Protein AF-A0A0C2CNG2-F1 (afdb_monomer_lite)

Foldseek 3Di:
DDPPDDPAQPPVVCPVVLVVLVVLLVVLVVLLCVLVVVVVCVVFFDWAALPLVLLLQLLLLVLLLVQVVVCCVPCQCQFQACNHDAHLQRLCCPQQPLCNPQQDLVPGGPDPCVVVVSVVDLHAPSSNPGHPVVSVVLSVQLNVLSVLCNQLNVNLVSLVSNLVSLSNRCRRGVPPPDPLSVLSNVLSVLSNQWPSSQPNHPNVLVVQLVCLVVPPPDRDRRGTITCNSLVVLVLVLLLVLLVVLVVLPDPCLVQQNVQLVQLCDPQWWPDNPNVVSVVCVVVCNSSCVSPVSSVLSNQLLLQQLLVQVVVVVVCVVVVVDDDPDPPLVSLLVSVLSSLCSSVCSVPCPDPPPVVVVVVSVVCNPPPDDDDDPLDPDPSSVVSVVSSVVSSVSSLLSVLVVQLVCLVRPNDDDPPDPPCSNPSVNSSNVSSVCSPVVSVVVSVVLVCCVPPPVVVNVCCSCAVSHCPPSVVVLLVVLVVSVNTTDRRSSSSSSNSSSSSRDGPVNVLLVLQQVQFFFADDVGQPHHHQDPDDVSNVVCVVVVVVSSSVRTDHDQAKEWEFEPDPQRVSLVVSVVSQQSPPRYDYHYDHPDPDPWTKIHDSVNPDIDTHLRVLLVVCVRGPVNVVCVVVSPPSCSSNVSCVVSVDDD

pLDDT: mean 81.45, std 14.76, range [31.7, 98.56]

Structure (mmCIF, N/CA/C/O backbone):
data_AF-A0A0C2CNG2-F1
#
_entry.id   AF-A0A0C2CNG2-F1
#
loop_
_atom_site.group_PDB
_atom_site.id
_atom_site.type_symbol
_atom_site.label_atom_id
_atom_site.label_alt_id
_atom_site.label_comp_id
_atom_site.label_asym_id
_atom_site.label_entity_id
_atom_site.label_seq_id
_atom_site.pdbx_PDB_ins_code
_atom_site.Cartn_x
_atom_site.Cartn_y
_atom_site.Cartn_z
_atom_site.occupancy
_atom_site.B_iso_or_equiv
_atom_site.auth_seq_id
_atom_site.auth_comp_id
_atom_site.auth_asym_id
_atom_site.auth_atom_id
_atom_site.pdbx_PDB_model_num
ATOM 1 N N . MET A 1 1 ? 30.857 -21.206 -34.556 1.00 37.03 1 MET A N 1
ATOM 2 C CA . MET A 1 1 ? 29.765 -21.164 -35.554 1.00 37.03 1 MET A CA 1
ATOM 3 C C . MET A 1 1 ? 28.909 -19.943 -35.244 1.00 37.03 1 MET A C 1
ATOM 5 O O . MET A 1 1 ? 28.532 -19.768 -34.093 1.00 37.03 1 MET A O 1
ATOM 9 N N . LEU A 1 2 ? 28.762 -19.050 -36.221 1.00 37.44 2 LEU A N 1
ATOM 10 C CA . LEU A 1 2 ? 28.331 -17.654 -36.091 1.00 37.44 2 LEU A CA 1
ATOM 11 C C . LEU A 1 2 ? 27.024 -17.464 -35.295 1.00 37.44 2 LEU A C 1
ATOM 13 O O . LEU A 1 2 ? 25.964 -17.931 -35.711 1.00 37.44 2 LEU A O 1
ATOM 17 N N . LEU A 1 3 ? 27.087 -16.696 -34.201 1.00 42.81 3 LEU A N 1
ATOM 18 C CA . LEU A 1 3 ? 25.934 -15.966 -33.667 1.00 42.81 3 LEU A CA 1
ATOM 19 C C . LEU A 1 3 ? 25.586 -14.876 -34.687 1.00 42.81 3 LEU A C 1
ATOM 21 O O . LEU A 1 3 ? 26.016 -13.733 -34.556 1.00 42.81 3 LEU A O 1
ATOM 25 N N . ALA A 1 4 ? 24.857 -15.241 -35.741 1.00 42.91 4 ALA A N 1
ATOM 26 C CA . ALA A 1 4 ? 24.236 -14.255 -36.609 1.00 42.91 4 ALA A CA 1
ATOM 27 C C . ALA A 1 4 ? 23.331 -13.386 -35.724 1.00 42.91 4 ALA A C 1
ATOM 29 O O . ALA A 1 4 ? 22.322 -13.873 -35.201 1.00 42.91 4 ALA A O 1
ATOM 30 N N . LYS A 1 5 ? 23.731 -12.125 -35.497 1.00 46.31 5 LYS A N 1
ATOM 31 C CA . LYS A 1 5 ? 22.846 -11.099 -34.940 1.00 46.31 5 LYS A CA 1
ATOM 32 C C . LYS A 1 5 ? 21.575 -11.149 -35.781 1.00 46.31 5 LYS A C 1
ATOM 34 O O . LYS A 1 5 ? 21.645 -11.005 -37.000 1.00 46.31 5 LYS A O 1
ATOM 39 N N . GLN A 1 6 ? 20.440 -11.432 -35.145 1.00 51.56 6 GLN A N 1
ATOM 40 C CA . GLN A 1 6 ? 19.167 -11.282 -35.837 1.00 51.56 6 GLN A CA 1
ATOM 41 C C . GLN A 1 6 ? 19.078 -9.838 -36.347 1.00 51.56 6 GLN A C 1
ATOM 43 O O . GLN A 1 6 ? 19.565 -8.949 -35.643 1.00 51.56 6 GLN A O 1
ATOM 48 N N . PRO A 1 7 ? 18.534 -9.608 -37.555 1.00 49.81 7 PRO A N 1
ATOM 49 C CA . PRO A 1 7 ? 18.358 -8.255 -38.062 1.00 49.81 7 PRO A CA 1
ATOM 50 C C . PRO A 1 7 ? 17.609 -7.444 -37.005 1.00 49.81 7 PRO A C 1
ATOM 52 O O . PRO A 1 7 ? 16.596 -7.907 -36.474 1.00 49.81 7 PRO A O 1
ATOM 55 N N . GLU A 1 8 ? 18.165 -6.289 -36.636 1.00 51.38 8 GLU A N 1
ATOM 56 C CA . GLU A 1 8 ? 17.517 -5.389 -35.690 1.00 51.38 8 GLU A CA 1
ATOM 57 C C . GLU A 1 8 ? 16.141 -5.044 -36.249 1.00 51.38 8 GLU A C 1
ATOM 59 O O . GLU A 1 8 ? 16.001 -4.606 -37.391 1.00 51.38 8 GLU A O 1
ATOM 64 N N . VAL A 1 9 ? 15.107 -5.337 -35.464 1.00 58.25 9 VAL A N 1
ATOM 65 C CA . VAL A 1 9 ? 13.746 -5.002 -35.851 1.00 58.25 9 VAL A CA 1
ATOM 66 C C . VAL A 1 9 ? 13.645 -3.482 -35.795 1.00 58.25 9 VAL A C 1
ATOM 68 O O . VAL A 1 9 ? 13.776 -2.906 -34.716 1.00 58.25 9 VAL A O 1
ATOM 71 N N . ASP A 1 10 ? 13.445 -2.834 -36.943 1.00 61.88 10 ASP A N 1
ATOM 72 C CA . ASP A 1 10 ? 13.311 -1.380 -37.009 1.00 61.88 10 ASP A CA 1
ATOM 73 C C . ASP A 1 10 ? 11.954 -0.946 -36.437 1.00 61.88 10 ASP A C 1
ATOM 75 O O . ASP A 1 10 ? 10.939 -0.827 -37.129 1.00 61.88 10 ASP A O 1
ATOM 79 N N . VAL A 1 11 ? 11.933 -0.757 -35.118 1.00 61.34 11 VAL A N 1
ATOM 80 C CA . VAL A 1 11 ? 10.771 -0.255 -34.376 1.00 61.34 11 VAL A CA 1
ATOM 81 C C . VAL A 1 11 ? 10.511 1.220 -34.710 1.00 61.34 11 VAL A C 1
ATOM 83 O O . VAL A 1 11 ? 9.390 1.696 -34.537 1.00 61.34 11 VAL A O 1
ATOM 86 N N . SER A 1 12 ? 11.519 1.948 -35.214 1.00 63.47 12 SER A N 1
ATOM 87 C CA . SER A 1 12 ? 11.440 3.396 -35.422 1.00 63.47 12 SER A CA 1
ATOM 88 C C . SER A 1 12 ? 10.410 3.789 -36.480 1.00 63.47 12 SER A C 1
ATOM 90 O O . SER A 1 12 ? 9.708 4.786 -36.299 1.00 63.47 12 SER A O 1
ATOM 92 N N . ALA A 1 13 ? 10.207 2.931 -37.486 1.00 69.62 13 ALA A N 1
ATOM 93 C CA . ALA A 1 13 ? 9.239 3.120 -38.564 1.00 69.62 13 ALA A CA 1
ATOM 94 C C . ALA A 1 13 ? 7.784 3.319 -38.090 1.00 69.62 13 ALA A C 1
ATOM 96 O O . ALA A 1 13 ? 6.983 3.905 -38.812 1.00 69.62 13 ALA A O 1
ATOM 97 N N . HIS A 1 14 ? 7.427 2.853 -36.885 1.00 70.19 14 HIS A N 1
ATOM 98 C CA . HIS A 1 14 ? 6.069 2.985 -36.339 1.00 70.19 14 HIS A CA 1
ATOM 99 C C . HIS A 1 14 ? 6.004 3.860 -35.084 1.00 70.19 14 HIS A C 1
ATOM 101 O O . HIS A 1 14 ? 4.924 3.987 -34.507 1.00 70.19 14 HIS A O 1
ATOM 107 N N . ILE A 1 15 ? 7.105 4.484 -34.644 1.00 72.12 15 ILE A N 1
ATOM 108 C CA . ILE A 1 15 ? 7.104 5.327 -33.434 1.00 72.12 15 ILE A CA 1
ATOM 109 C C . ILE A 1 15 ? 6.167 6.522 -33.603 1.00 72.12 15 ILE A C 1
ATOM 111 O O . ILE A 1 15 ? 5.386 6.814 -32.696 1.00 72.12 15 ILE A O 1
ATOM 115 N N . GLU A 1 16 ? 6.206 7.194 -34.754 1.00 73.88 16 GLU A N 1
ATOM 116 C CA . GLU A 1 16 ? 5.362 8.363 -35.013 1.00 73.88 16 GLU A CA 1
ATOM 117 C C . GLU A 1 16 ? 3.875 7.983 -35.027 1.00 73.88 16 GLU A C 1
ATOM 119 O O . GLU A 1 16 ? 3.087 8.550 -34.268 1.00 73.88 16 GLU A O 1
ATOM 124 N N . ALA A 1 17 ? 3.508 6.952 -35.794 1.00 73.81 17 ALA A N 1
ATOM 125 C CA . ALA A 1 17 ? 2.141 6.436 -35.846 1.00 73.81 17 ALA A CA 1
ATOM 126 C C . ALA A 1 17 ? 1.661 5.952 -34.466 1.00 73.81 17 ALA A C 1
ATOM 128 O O . ALA A 1 17 ? 0.571 6.305 -34.024 1.00 73.81 17 ALA A O 1
ATOM 129 N N . THR A 1 18 ? 2.498 5.212 -33.731 1.00 70.12 18 THR A N 1
ATOM 130 C CA . THR A 1 18 ? 2.203 4.751 -32.363 1.00 70.12 18 THR A CA 1
ATOM 131 C C . THR A 1 18 ? 1.956 5.931 -31.429 1.00 70.12 18 THR A C 1
ATOM 133 O O . THR A 1 18 ? 0.990 5.927 -30.667 1.00 70.12 18 THR A O 1
ATOM 136 N N . THR A 1 19 ? 2.779 6.976 -31.524 1.00 73.62 19 THR A N 1
ATOM 137 C CA . THR A 1 19 ? 2.628 8.201 -30.731 1.00 73.62 19 THR A CA 1
ATOM 138 C C . THR A 1 19 ? 1.314 8.907 -31.061 1.00 73.62 19 THR A C 1
ATOM 140 O O . THR A 1 19 ? 0.575 9.280 -30.149 1.00 73.62 19 THR A O 1
ATOM 143 N N . GLN A 1 20 ? 0.967 9.043 -32.343 1.00 77.19 20 GLN A N 1
ATOM 144 C CA . GLN A 1 20 ? -0.313 9.614 -32.772 1.00 77.19 20 GLN A CA 1
ATOM 145 C C . GLN A 1 20 ? -1.501 8.790 -32.255 1.00 77.19 20 GLN A C 1
ATOM 147 O O . GLN A 1 20 ? -2.424 9.351 -31.666 1.00 77.19 20 GLN A O 1
ATOM 152 N N . TYR A 1 21 ? -1.458 7.461 -32.381 1.00 76.94 21 TYR A N 1
ATOM 153 C CA . TYR A 1 21 ? -2.489 6.576 -31.837 1.00 76.94 21 TYR A CA 1
ATOM 154 C C . TYR A 1 21 ? -2.630 6.708 -30.318 1.00 76.94 21 TYR A C 1
ATOM 156 O O . TYR A 1 21 ? -3.751 6.733 -29.812 1.00 76.94 21 TYR A O 1
ATOM 164 N N . MET A 1 22 ? -1.528 6.864 -29.578 1.00 72.31 22 MET A N 1
ATOM 165 C CA . MET A 1 22 ? -1.582 7.133 -28.138 1.00 72.31 22 MET A CA 1
ATOM 166 C C . MET A 1 22 ? -2.278 8.463 -27.824 1.00 72.31 22 MET A C 1
ATOM 168 O O . MET A 1 22 ? -3.107 8.513 -26.911 1.00 72.31 22 MET A O 1
ATOM 172 N N . TRP A 1 23 ? -1.994 9.528 -28.580 1.00 75.56 23 TRP A N 1
ATOM 173 C CA . TRP A 1 23 ? -2.673 10.817 -28.418 1.00 75.56 23 TRP A CA 1
ATOM 174 C C . TRP A 1 23 ? -4.164 10.734 -28.739 1.00 75.56 23 TRP A C 1
ATOM 176 O O . TRP A 1 23 ? -4.974 11.272 -27.984 1.00 75.56 23 TRP A O 1
ATOM 186 N N . ILE A 1 24 ? -4.545 10.015 -29.798 1.00 78.56 24 ILE A N 1
ATOM 187 C CA . ILE A 1 24 ? -5.954 9.790 -30.142 1.00 78.56 24 ILE A CA 1
ATOM 188 C C . ILE A 1 24 ? -6.639 8.976 -29.038 1.00 78.56 24 ILE A C 1
ATOM 190 O O . ILE A 1 24 ? -7.717 9.355 -28.588 1.00 78.56 24 ILE A O 1
ATOM 194 N N . ALA A 1 25 ? -6.017 7.905 -28.535 1.00 72.75 25 ALA A N 1
ATOM 195 C CA . ALA A 1 25 ? -6.565 7.117 -27.431 1.00 72.75 25 ALA A CA 1
ATOM 196 C C . ALA A 1 25 ? -6.774 7.974 -26.172 1.00 72.75 25 ALA A C 1
ATOM 198 O O . ALA A 1 25 ? -7.825 7.892 -25.532 1.00 72.75 25 ALA A O 1
ATOM 199 N N . LEU A 1 26 ? -5.816 8.846 -25.844 1.00 73.62 26 LEU A N 1
ATOM 200 C CA . LEU A 1 26 ? -5.948 9.796 -24.742 1.00 73.62 26 LEU A CA 1
ATOM 201 C C . LEU A 1 26 ? -7.086 10.798 -24.988 1.00 73.62 26 LEU A C 1
ATOM 203 O O . LEU A 1 26 ? -7.890 11.032 -24.086 1.00 73.62 26 LEU A O 1
ATOM 207 N N . ALA A 1 27 ? -7.196 11.354 -26.195 1.00 76.38 27 ALA A N 1
ATOM 208 C CA . ALA A 1 27 ? -8.262 12.283 -26.561 1.00 76.38 27 ALA A CA 1
ATOM 209 C C . ALA A 1 27 ? -9.649 11.627 -26.477 1.00 76.38 27 ALA A C 1
ATOM 211 O O . ALA A 1 27 ? -10.569 12.222 -25.919 1.00 76.38 27 ALA A O 1
ATOM 212 N N . LEU A 1 28 ? -9.794 10.383 -26.946 1.00 77.31 28 LEU A N 1
ATOM 213 C CA . LEU A 1 28 ? -11.031 9.603 -26.833 1.00 77.31 28 LEU A CA 1
ATOM 214 C C . LEU A 1 28 ? -11.390 9.316 -25.371 1.00 77.31 28 LEU A C 1
ATOM 216 O O . LEU A 1 28 ? -12.558 9.410 -24.996 1.00 77.31 28 LEU A O 1
ATOM 220 N N . LEU A 1 29 ? -10.399 9.019 -24.525 1.00 72.69 29 LEU A N 1
ATOM 221 C CA . LEU A 1 29 ? -10.609 8.822 -23.091 1.00 72.69 29 LEU A CA 1
ATOM 222 C C . LEU A 1 29 ? -11.040 10.122 -22.390 1.00 72.69 29 LEU A C 1
ATOM 224 O O . LEU A 1 29 ? -11.940 10.104 -21.550 1.00 72.69 29 LEU A O 1
ATOM 228 N N . ILE A 1 30 ? -10.433 11.259 -22.742 1.00 75.44 30 ILE A N 1
ATOM 229 C CA . ILE A 1 30 ? -10.829 12.578 -22.229 1.00 75.44 30 ILE A CA 1
ATOM 230 C C . ILE A 1 30 ? -12.252 12.910 -22.689 1.00 75.44 30 ILE A C 1
ATOM 232 O O . ILE A 1 30 ? -13.094 13.241 -21.856 1.00 75.44 30 ILE A O 1
ATOM 236 N N . ALA A 1 31 ? -12.548 12.762 -23.983 1.00 78.19 31 ALA A N 1
ATOM 237 C CA . ALA A 1 31 ? -13.876 12.990 -24.547 1.00 78.19 31 ALA A CA 1
ATOM 238 C C . ALA A 1 31 ? -14.937 12.117 -23.862 1.00 78.19 31 ALA A C 1
ATOM 240 O O . ALA A 1 31 ? -16.003 12.617 -23.506 1.00 78.19 31 ALA A O 1
ATOM 241 N N . PHE A 1 32 ? -14.620 10.849 -23.575 1.00 76.75 32 PHE A N 1
ATOM 242 C CA . PHE A 1 32 ? -15.491 9.959 -22.811 1.00 76.75 32 PHE A CA 1
ATOM 243 C C . PHE A 1 32 ? -15.872 10.557 -21.447 1.00 76.75 32 PHE A C 1
ATOM 245 O O . PHE A 1 32 ? -17.050 10.581 -21.093 1.00 76.75 32 PHE A O 1
ATOM 252 N N . PHE A 1 33 ? -14.903 11.066 -20.681 1.00 73.81 33 PHE A N 1
ATOM 253 C CA . PHE A 1 33 ? -15.171 11.642 -19.360 1.00 73.81 33 PHE A CA 1
ATOM 254 C C . PHE A 1 33 ? -15.763 13.053 -19.399 1.00 73.81 33 PHE A C 1
ATOM 256 O O . PHE A 1 33 ? -16.474 13.416 -18.465 1.00 73.81 33 PHE A O 1
ATOM 263 N N . LEU A 1 34 ? -15.537 13.820 -20.470 1.00 77.69 34 LEU A N 1
ATOM 264 C CA . LEU A 1 34 ? -16.235 15.088 -20.715 1.00 77.69 34 LEU A CA 1
ATOM 265 C C . LEU A 1 34 ? -17.716 14.862 -21.024 1.00 77.69 34 LEU A C 1
ATOM 267 O O . LEU A 1 34 ? -18.563 15.597 -20.527 1.00 77.69 34 LEU A O 1
ATOM 271 N N . LEU A 1 35 ? -18.030 13.818 -21.796 1.00 75.19 35 LEU A N 1
ATOM 272 C CA . LEU A 1 35 ? -19.406 13.387 -22.040 1.00 75.19 35 LEU A CA 1
ATOM 273 C C . LEU A 1 35 ? -20.048 12.808 -20.774 1.00 75.19 35 LEU A C 1
ATOM 275 O O . LEU A 1 35 ? -21.260 12.912 -20.611 1.00 75.19 35 LEU A O 1
ATOM 279 N N . ARG A 1 36 ? -19.248 12.187 -19.893 1.00 72.06 36 ARG A N 1
ATOM 280 C CA . ARG A 1 36 ? -19.702 11.431 -18.712 1.00 72.06 36 ARG A CA 1
ATOM 281 C C . ARG A 1 36 ? -19.059 11.922 -17.401 1.00 72.06 36 ARG A C 1
ATOM 283 O O . ARG A 1 36 ? -18.387 11.142 -16.703 1.00 72.06 36 ARG A O 1
ATOM 290 N N . PRO A 1 37 ? -19.248 13.201 -17.025 1.00 71.50 37 PRO A N 1
ATOM 291 C CA . PRO A 1 37 ? -18.615 13.787 -15.844 1.00 71.50 37 PRO A CA 1
ATOM 292 C C . PRO A 1 37 ? -19.085 13.136 -14.535 1.00 71.50 37 PRO A C 1
ATOM 294 O O . PRO A 1 37 ? -18.348 13.114 -13.545 1.00 71.50 37 PRO A O 1
ATOM 297 N N . GLU A 1 38 ? -20.281 12.541 -14.513 1.00 69.06 38 GLU A N 1
ATOM 298 C CA . GLU A 1 38 ? -20.802 11.780 -13.380 1.00 69.06 38 GLU A CA 1
ATOM 299 C C . GLU A 1 38 ? -19.951 10.539 -13.084 1.00 69.06 38 GLU A C 1
ATOM 301 O O . GLU A 1 38 ? -19.701 10.217 -11.917 1.00 69.06 38 GLU A O 1
ATOM 306 N N . LEU A 1 39 ? -19.444 9.870 -14.127 1.00 70.12 39 LEU A N 1
ATOM 307 C CA . LEU A 1 39 ? -18.566 8.709 -13.987 1.00 70.12 39 LEU A CA 1
ATOM 308 C C . LEU A 1 39 ? -17.195 9.127 -13.475 1.00 70.12 39 LEU A C 1
ATOM 310 O O . LEU A 1 39 ? -16.681 8.509 -12.543 1.00 70.12 39 LEU A O 1
ATOM 314 N N . TRP A 1 40 ? -16.641 10.213 -14.015 1.00 74.50 40 TRP A N 1
ATOM 315 C CA . TRP A 1 40 ? -15.391 10.789 -13.523 1.00 74.50 40 TRP A CA 1
ATOM 316 C C . TRP A 1 40 ? -15.491 11.161 -12.038 1.00 74.50 40 TRP A C 1
ATOM 318 O O . TRP A 1 40 ? -14.635 10.789 -11.231 1.00 74.50 40 TRP A O 1
ATOM 328 N N . ARG A 1 41 ? -16.594 11.807 -11.636 1.00 71.44 41 ARG A N 1
ATOM 329 C CA . ARG A 1 41 ? -16.848 12.176 -10.238 1.00 71.44 41 ARG A CA 1
ATOM 330 C C . ARG A 1 41 ? -16.910 10.965 -9.321 1.00 71.44 41 ARG A C 1
ATOM 332 O O . ARG A 1 41 ? -16.300 10.972 -8.251 1.00 71.44 41 ARG A O 1
ATOM 339 N N . ARG A 1 42 ? -17.607 9.909 -9.738 1.00 70.94 42 ARG A N 1
ATOM 340 C CA . ARG A 1 42 ? -17.656 8.643 -8.993 1.00 70.94 42 ARG A CA 1
ATOM 341 C C . ARG A 1 42 ? -16.264 7.991 -8.918 1.00 70.94 42 ARG A C 1
ATOM 343 O O . ARG A 1 42 ? -15.863 7.504 -7.860 1.00 70.94 42 ARG A O 1
ATOM 350 N N . LEU A 1 43 ? -15.489 8.036 -10.000 1.00 72.38 43 LEU A N 1
ATOM 351 C CA . LEU A 1 43 ? -14.157 7.430 -10.099 1.00 72.38 43 LEU A CA 1
ATOM 352 C C . LEU A 1 43 ? -13.025 8.213 -9.430 1.00 72.38 43 LEU A C 1
ATOM 354 O O . LEU A 1 43 ? -11.996 7.606 -9.137 1.00 72.38 43 LEU A O 1
ATOM 358 N N . TRP A 1 44 ? -13.199 9.478 -9.057 1.00 74.88 44 TRP A N 1
ATOM 359 C CA . TRP A 1 44 ? -12.104 10.229 -8.423 1.00 74.88 44 TRP A CA 1
ATOM 360 C C . TRP A 1 44 ? -12.507 11.004 -7.166 1.00 74.88 44 TRP A C 1
ATOM 362 O O . TRP A 1 44 ? -11.720 11.105 -6.227 1.00 74.88 44 TRP A O 1
ATOM 372 N N . PHE A 1 45 ? -13.753 11.459 -7.056 1.00 77.19 45 PHE A N 1
ATOM 373 C CA . PHE A 1 45 ? -14.164 12.386 -5.993 1.00 77.19 45 PHE A CA 1
ATOM 374 C C . PHE A 1 45 ? -15.064 11.760 -4.915 1.00 77.19 45 PHE A C 1
ATOM 376 O O . PHE A 1 45 ? -15.615 12.464 -4.067 1.00 77.19 45 PHE A O 1
ATOM 383 N N . GLN A 1 46 ? -15.187 10.428 -4.881 1.00 80.50 46 GLN A N 1
ATOM 384 C CA . GLN A 1 46 ? -15.847 9.734 -3.771 1.00 80.50 46 GLN A CA 1
ATOM 385 C C . GLN A 1 46 ? -15.080 9.892 -2.448 1.00 80.50 46 GLN A C 1
ATOM 387 O O . GLN A 1 46 ? -13.861 10.084 -2.406 1.00 80.50 46 GLN A O 1
ATOM 392 N N . ARG A 1 47 ? -15.822 9.776 -1.341 1.00 87.50 47 ARG A N 1
ATOM 393 C CA . ARG A 1 47 ? -15.288 9.824 0.022 1.00 87.50 47 ARG A CA 1
ATOM 394 C C . ARG A 1 47 ? -15.308 8.433 0.648 1.00 87.50 47 ARG A C 1
ATOM 396 O O . ARG A 1 47 ? -16.378 7.843 0.798 1.00 87.50 47 ARG A O 1
ATOM 403 N N . ILE A 1 48 ? -14.140 7.944 1.052 1.00 88.75 48 ILE A N 1
ATOM 404 C CA . ILE A 1 48 ? -13.952 6.594 1.601 1.00 88.75 48 ILE A CA 1
ATOM 405 C C . ILE A 1 48 ? -13.548 6.614 3.078 1.00 88.75 48 ILE A C 1
ATOM 407 O O . ILE A 1 48 ? -13.174 7.650 3.634 1.00 88.75 48 ILE A O 1
ATOM 411 N N . ASP A 1 49 ? -13.655 5.451 3.714 1.00 92.56 49 ASP A N 1
ATOM 412 C CA . ASP A 1 49 ? -13.171 5.205 5.071 1.00 92.56 49 ASP A CA 1
ATOM 413 C C . ASP A 1 49 ? -11.632 5.356 5.134 1.00 92.56 49 ASP A C 1
ATOM 415 O O . ASP A 1 49 ? -10.935 4.754 4.314 1.00 92.56 49 ASP A O 1
ATOM 419 N N . PRO A 1 50 ? -11.079 6.141 6.079 1.00 94.69 50 PRO A N 1
ATOM 420 C CA . PRO A 1 50 ? -9.640 6.396 6.161 1.00 94.69 50 PRO A CA 1
ATOM 421 C C . PRO A 1 50 ? -8.812 5.257 6.777 1.00 94.69 50 PRO A C 1
ATOM 423 O O . PRO A 1 50 ? -7.591 5.378 6.823 1.00 94.69 50 PRO A O 1
ATOM 426 N N . ARG A 1 51 ? -9.416 4.175 7.289 1.00 93.44 51 ARG A N 1
ATOM 427 C CA . ARG A 1 51 ? -8.693 3.144 8.062 1.00 93.44 51 ARG A CA 1
ATOM 428 C C . ARG A 1 51 ? -7.647 2.368 7.259 1.00 93.44 51 ARG A C 1
ATOM 430 O O . ARG A 1 51 ? -6.558 2.154 7.780 1.00 93.44 51 ARG A O 1
ATOM 437 N N . GLY A 1 52 ? -7.934 1.985 6.015 1.00 94.81 52 GLY A N 1
ATOM 438 C CA . GLY A 1 52 ? -6.942 1.346 5.134 1.00 94.81 52 GLY A CA 1
ATOM 439 C C . GLY A 1 52 ? -5.745 2.261 4.850 1.00 94.81 52 GLY A C 1
ATOM 440 O O . GLY A 1 52 ? -4.614 1.901 5.171 1.00 94.81 52 GLY A O 1
ATOM 441 N N . PRO A 1 53 ? -5.981 3.497 4.373 1.00 96.69 53 PRO A N 1
ATOM 442 C CA . PRO A 1 53 ? -4.924 4.493 4.200 1.00 96.69 53 PRO A CA 1
ATOM 443 C C . PRO A 1 53 ? -4.144 4.818 5.483 1.00 96.69 53 PRO A C 1
ATOM 445 O O . PRO A 1 53 ? -2.935 5.026 5.429 1.00 96.69 53 PRO A O 1
ATOM 448 N N . ALA A 1 54 ? -4.795 4.811 6.648 1.00 95.81 54 ALA A N 1
ATOM 449 C CA . ALA A 1 54 ? -4.120 4.976 7.932 1.00 95.81 54 ALA A CA 1
ATOM 450 C C . ALA A 1 54 ? -3.188 3.804 8.281 1.00 95.81 54 ALA A C 1
ATOM 452 O O . ALA A 1 54 ? -2.130 4.034 8.861 1.00 95.81 54 ALA A O 1
ATOM 453 N N . LEU A 1 55 ? -3.548 2.566 7.923 1.00 95.38 55 LEU A N 1
ATOM 454 C CA . LEU A 1 55 ? -2.630 1.429 8.025 1.00 95.38 55 LEU A CA 1
ATOM 455 C C . LEU A 1 55 ? -1.468 1.591 7.041 1.00 95.38 55 LEU A C 1
ATOM 457 O O . LEU A 1 55 ? -0.324 1.436 7.448 1.00 95.38 55 LEU A O 1
ATOM 461 N N . ALA A 1 56 ? -1.731 1.990 5.793 1.00 96.69 56 ALA A N 1
ATOM 462 C CA . ALA A 1 56 ? -0.671 2.233 4.810 1.00 96.69 56 ALA A CA 1
ATOM 463 C C . ALA A 1 56 ? 0.345 3.274 5.313 1.00 96.69 56 ALA A C 1
ATOM 465 O O . ALA A 1 56 ? 1.544 3.051 5.205 1.00 96.69 56 ALA A O 1
ATOM 466 N N . ARG A 1 57 ? -0.120 4.354 5.960 1.00 97.25 57 ARG A N 1
ATOM 467 C CA . ARG A 1 57 ? 0.742 5.346 6.627 1.00 97.25 57 ARG A CA 1
ATOM 468 C C . ARG A 1 57 ? 1.666 4.717 7.670 1.00 97.25 57 ARG A C 1
ATOM 470 O O . ARG A 1 57 ? 2.848 5.039 7.696 1.00 97.25 57 ARG A O 1
ATOM 477 N N . ILE A 1 58 ? 1.124 3.872 8.551 1.00 96.44 58 ILE A N 1
ATOM 478 C CA . ILE A 1 58 ? 1.896 3.225 9.623 1.00 96.44 58 ILE A CA 1
ATOM 479 C C . ILE A 1 58 ? 2.964 2.313 9.019 1.00 96.44 58 ILE A C 1
ATOM 481 O O . ILE A 1 58 ? 4.119 2.389 9.418 1.00 96.44 58 ILE A O 1
ATOM 485 N N . PHE A 1 59 ? 2.589 1.483 8.045 1.00 96.00 59 PHE A N 1
ATOM 486 C CA . PHE A 1 59 ? 3.518 0.547 7.419 1.00 96.00 59 PHE A CA 1
ATOM 487 C C . PHE A 1 59 ? 4.594 1.277 6.607 1.00 96.00 59 PHE A C 1
ATOM 489 O O . PHE A 1 59 ? 5.771 1.017 6.816 1.00 96.00 59 PHE A O 1
ATOM 496 N N . LEU A 1 60 ? 4.223 2.237 5.752 1.00 96.56 60 LEU A N 1
ATOM 497 C CA . LEU A 1 60 ? 5.188 3.019 4.970 1.00 96.56 60 LEU A CA 1
ATOM 498 C C . LEU A 1 60 ? 6.125 3.837 5.860 1.00 96.56 60 LEU A C 1
ATOM 500 O O . LEU A 1 60 ? 7.324 3.865 5.608 1.00 96.56 60 LEU A O 1
ATOM 504 N N . GLY A 1 61 ? 5.599 4.474 6.910 1.00 96.44 61 GLY A N 1
ATOM 505 C CA . GLY A 1 61 ? 6.415 5.224 7.860 1.00 96.44 61 GLY A CA 1
ATOM 506 C C . GLY A 1 61 ? 7.389 4.325 8.629 1.00 96.44 61 GLY A C 1
ATOM 507 O O . GLY A 1 61 ? 8.567 4.658 8.739 1.00 96.44 61 GLY A O 1
ATOM 508 N N . ALA A 1 62 ? 6.933 3.155 9.089 1.00 95.31 62 ALA A N 1
ATOM 509 C CA . ALA A 1 62 ? 7.791 2.182 9.759 1.00 95.31 62 ALA A CA 1
ATOM 510 C C . ALA A 1 62 ? 8.877 1.640 8.819 1.00 95.31 62 ALA A C 1
ATOM 512 O O . ALA A 1 62 ? 10.040 1.581 9.207 1.00 95.31 62 ALA A O 1
ATOM 513 N N . THR A 1 63 ? 8.525 1.304 7.575 1.00 94.62 63 THR A N 1
ATOM 514 C CA . THR A 1 63 ? 9.489 0.853 6.565 1.00 94.62 63 THR A CA 1
ATOM 515 C C . THR A 1 63 ? 10.490 1.944 6.208 1.00 94.62 63 THR A C 1
ATOM 517 O O . THR A 1 63 ? 11.668 1.638 6.053 1.00 94.62 63 THR A O 1
ATOM 520 N N . LEU A 1 64 ? 10.064 3.208 6.118 1.00 95.19 64 LEU A N 1
ATOM 521 C CA . LEU A 1 64 ? 10.964 4.337 5.890 1.00 95.19 64 LEU A CA 1
ATOM 522 C C . LEU A 1 64 ? 11.993 4.450 7.019 1.00 95.19 64 LEU A C 1
ATOM 524 O O . LEU A 1 64 ? 13.192 4.443 6.757 1.00 95.19 64 LEU A O 1
ATOM 528 N N . VAL A 1 65 ? 11.530 4.510 8.272 1.00 95.69 65 VAL A N 1
ATOM 529 C CA . VAL A 1 65 ? 12.421 4.608 9.438 1.00 95.69 65 VAL A CA 1
ATOM 530 C C . VAL A 1 65 ? 13.364 3.409 9.494 1.00 95.69 65 VAL A C 1
ATOM 532 O O . VAL A 1 65 ? 14.560 3.595 9.675 1.00 95.69 65 VAL A O 1
ATOM 535 N N . TRP A 1 66 ? 12.847 2.199 9.277 1.00 92.50 66 TRP A N 1
ATOM 536 C CA . TRP A 1 66 ? 13.649 0.978 9.261 1.00 92.50 66 TRP A CA 1
ATOM 537 C C . TRP A 1 66 ? 14.722 0.995 8.170 1.00 92.50 66 TRP A C 1
ATOM 539 O O . TRP A 1 66 ? 15.877 0.701 8.449 1.00 92.50 66 TRP A O 1
ATOM 549 N N . THR A 1 67 ? 14.361 1.389 6.947 1.00 90.75 67 THR A N 1
ATOM 550 C CA . THR A 1 67 ? 15.288 1.418 5.804 1.00 90.75 67 THR A CA 1
ATOM 551 C C . THR A 1 67 ? 16.452 2.364 6.055 1.00 90.75 67 THR A C 1
ATOM 553 O O . THR A 1 67 ? 17.603 2.006 5.833 1.00 90.75 67 THR A O 1
ATOM 556 N N . PHE A 1 68 ? 16.176 3.562 6.569 1.00 92.44 68 PHE A N 1
ATOM 557 C CA . PHE A 1 68 ? 17.241 4.520 6.849 1.00 92.44 68 PHE A CA 1
ATOM 558 C C . PHE A 1 68 ? 18.004 4.217 8.137 1.00 92.44 68 PHE A C 1
ATOM 560 O O . PHE A 1 68 ? 19.155 4.624 8.253 1.00 92.44 68 PHE A O 1
ATOM 567 N N . LEU A 1 69 ? 17.405 3.492 9.085 1.00 93.19 69 LEU A N 1
ATOM 568 C CA . LEU A 1 69 ? 18.122 2.983 10.250 1.00 93.19 69 LEU A CA 1
ATOM 569 C C . LEU A 1 69 ? 19.147 1.926 9.832 1.00 93.19 69 LEU A C 1
ATOM 571 O O . LEU A 1 69 ? 20.291 2.002 10.264 1.00 93.19 69 LEU A O 1
ATOM 575 N N . ASP A 1 70 ? 18.752 0.997 8.962 1.00 89.25 70 ASP A N 1
ATOM 576 C CA . ASP A 1 70 ? 19.643 -0.020 8.397 1.00 89.25 70 ASP A CA 1
ATOM 577 C C . ASP A 1 70 ? 20.815 0.625 7.638 1.00 89.25 70 ASP A C 1
ATOM 579 O O . ASP A 1 70 ? 21.979 0.340 7.922 1.00 89.25 70 ASP A O 1
ATOM 583 N N . LEU A 1 71 ? 20.521 1.598 6.764 1.00 89.44 71 LEU A N 1
ATOM 584 C CA . LEU A 1 71 ? 21.546 2.358 6.040 1.00 89.44 71 LEU A CA 1
ATOM 585 C C . LEU A 1 71 ? 22.477 3.134 6.974 1.00 89.44 71 LEU A C 1
ATOM 587 O O . LEU A 1 71 ? 23.687 3.114 6.767 1.00 89.44 71 LEU A O 1
ATOM 591 N N . LEU A 1 72 ? 21.938 3.806 7.996 1.00 91.62 72 LEU A N 1
ATOM 592 C CA . LEU A 1 72 ? 22.749 4.569 8.942 1.00 91.62 72 LEU A CA 1
ATOM 593 C C . LEU A 1 72 ? 23.692 3.656 9.731 1.00 91.62 72 LEU A C 1
ATOM 595 O O . LEU A 1 72 ? 24.879 3.955 9.829 1.00 91.62 72 LEU A O 1
ATOM 599 N N . VAL A 1 73 ? 23.165 2.563 10.291 1.00 88.62 73 VAL A N 1
ATOM 600 C CA . VAL A 1 73 ? 23.916 1.665 11.179 1.00 88.62 73 VAL A CA 1
ATOM 601 C C . VAL A 1 73 ? 25.003 0.913 10.422 1.00 88.62 73 VAL A C 1
ATOM 603 O O . VAL A 1 73 ? 26.101 0.750 10.946 1.00 88.62 73 VAL A O 1
ATOM 606 N N . LEU A 1 74 ? 24.712 0.450 9.206 1.00 82.81 74 LEU A N 1
ATOM 607 C CA . LEU A 1 74 ? 25.659 -0.366 8.450 1.00 82.81 74 LEU A CA 1
ATOM 608 C C . LEU A 1 74 ? 26.630 0.472 7.615 1.00 82.81 74 LEU A C 1
ATOM 610 O O . LEU A 1 74 ? 27.762 0.047 7.402 1.00 82.81 74 LEU A O 1
ATOM 614 N N . GLN A 1 75 ? 26.179 1.606 7.069 1.00 87.44 75 GLN A N 1
ATOM 615 C CA . GLN A 1 75 ? 26.873 2.285 5.967 1.00 87.44 75 GLN A CA 1
ATOM 616 C C . GLN A 1 75 ? 26.768 3.824 6.021 1.00 87.44 75 GLN A C 1
ATOM 618 O O . GLN A 1 75 ? 27.116 4.493 5.049 1.00 87.44 75 GLN A O 1
ATOM 623 N N . GLY A 1 76 ? 26.298 4.405 7.132 1.00 87.12 76 GLY A N 1
ATOM 624 C CA . GLY A 1 76 ? 25.975 5.831 7.234 1.00 87.12 76 GLY A CA 1
ATOM 625 C C . GLY A 1 76 ? 27.162 6.752 6.962 1.00 87.12 76 GLY A C 1
ATOM 626 O O . GLY A 1 76 ? 27.081 7.628 6.105 1.00 87.12 76 GLY A O 1
ATOM 627 N N . GLU A 1 77 ? 28.277 6.518 7.654 1.00 90.69 77 GLU A N 1
ATOM 628 C CA . GLU A 1 77 ? 29.518 7.272 7.447 1.00 90.69 77 GLU A CA 1
ATOM 629 C C . GLU A 1 77 ? 30.063 7.042 6.035 1.00 90.69 77 GLU A C 1
ATOM 631 O O . GLU A 1 77 ? 30.288 7.972 5.270 1.00 90.69 77 GLU A O 1
ATOM 636 N N . TRP A 1 78 ? 30.158 5.776 5.637 1.00 89.62 78 TRP A N 1
ATOM 637 C CA . TRP A 1 78 ? 30.782 5.396 4.378 1.00 89.62 78 TRP A CA 1
ATOM 638 C C . TRP A 1 78 ? 30.054 5.920 3.130 1.00 89.62 78 TRP A C 1
ATOM 640 O O . TRP A 1 78 ? 30.703 6.247 2.139 1.00 89.62 78 TRP A O 1
ATOM 650 N N . LEU A 1 79 ? 28.721 6.015 3.146 1.00 90.50 79 LEU A N 1
ATOM 651 C CA . LEU A 1 79 ? 27.940 6.400 1.964 1.00 90.50 79 LEU A CA 1
ATOM 652 C C . LEU A 1 79 ? 27.544 7.874 1.906 1.00 90.50 79 LEU A C 1
ATOM 654 O O . LEU A 1 79 ? 27.291 8.370 0.801 1.00 90.50 79 LEU A O 1
ATOM 658 N N . PHE A 1 80 ? 27.411 8.535 3.057 1.00 92.38 80 PHE A N 1
ATOM 659 C CA . PHE A 1 80 ? 26.761 9.844 3.144 1.00 92.38 80 PHE A CA 1
ATOM 660 C C . PHE A 1 80 ? 27.662 10.962 3.652 1.00 92.38 80 PHE A C 1
ATOM 662 O O . PHE A 1 80 ? 27.267 12.118 3.501 1.00 92.38 80 PHE A O 1
ATOM 669 N N . THR A 1 81 ? 28.816 10.650 4.251 1.00 93.62 81 THR A N 1
ATOM 670 C CA . THR A 1 81 ? 29.725 11.670 4.780 1.00 93.62 81 THR A CA 1
ATOM 671 C C . THR A 1 81 ? 30.942 11.870 3.887 1.00 93.62 81 THR A C 1
ATOM 673 O O . THR A 1 81 ? 31.351 10.986 3.134 1.00 93.62 81 THR A O 1
ATOM 676 N N . ASP A 1 82 ? 31.560 13.038 4.025 1.00 92.25 82 ASP A N 1
ATOM 677 C CA . ASP A 1 82 ? 32.825 13.396 3.386 1.00 92.25 82 ASP A CA 1
ATOM 678 C C . ASP A 1 82 ? 34.058 12.708 3.997 1.00 92.25 82 ASP A C 1
ATOM 680 O O . ASP A 1 82 ? 35.175 12.957 3.559 1.00 92.25 82 ASP A O 1
ATOM 684 N N . GLN A 1 83 ? 33.869 11.821 4.975 1.00 92.19 83 GLN A N 1
ATOM 685 C CA . GLN A 1 83 ? 34.902 10.922 5.501 1.00 92.19 83 GLN A CA 1
ATOM 686 C C . GLN A 1 83 ? 34.798 9.514 4.892 1.00 92.19 83 GLN A C 1
ATOM 688 O O . GLN A 1 83 ? 35.667 8.671 5.113 1.00 92.19 83 GLN A O 1
ATOM 693 N N . GLY A 1 84 ? 33.725 9.253 4.140 1.00 88.69 84 GLY A N 1
ATOM 694 C CA . GLY A 1 84 ? 33.424 7.965 3.537 1.00 88.69 84 GLY A CA 1
ATOM 695 C C . GLY A 1 84 ? 34.011 7.773 2.137 1.00 88.69 84 GLY A C 1
ATOM 696 O O . GLY A 1 84 ? 35.097 8.233 1.796 1.00 88.69 84 GLY A O 1
ATOM 697 N N . LEU A 1 85 ? 33.264 7.052 1.301 1.00 88.25 85 LEU A N 1
ATOM 698 C CA . LEU A 1 85 ? 33.655 6.665 -0.054 1.00 88.25 85 LEU A CA 1
ATOM 699 C C . LEU A 1 85 ? 33.801 7.862 -1.006 1.00 88.25 85 LEU A C 1
ATOM 701 O O . LEU A 1 85 ? 34.607 7.821 -1.935 1.00 88.25 85 LEU A O 1
ATOM 705 N N . LEU A 1 86 ? 32.985 8.901 -0.818 1.00 87.56 86 LEU A N 1
ATOM 706 C CA . LEU A 1 86 ? 32.943 10.076 -1.683 1.00 87.56 86 LEU A CA 1
ATOM 707 C C . LEU A 1 86 ? 33.015 11.345 -0.840 1.00 87.56 86 LEU A C 1
ATOM 709 O O . LEU A 1 86 ? 32.085 11.660 -0.108 1.00 87.56 86 LEU A O 1
ATOM 713 N N . LEU A 1 87 ? 34.087 12.117 -1.027 1.00 92.12 87 LEU A N 1
ATOM 714 C CA . LEU A 1 87 ? 34.155 13.501 -0.562 1.00 92.12 87 LEU A CA 1
ATOM 715 C C . LEU A 1 87 ? 32.997 14.317 -1.163 1.00 92.12 87 LEU A C 1
ATOM 717 O O . LEU A 1 87 ? 32.569 14.048 -2.292 1.00 92.12 87 LEU A O 1
ATOM 721 N N . THR A 1 88 ? 32.556 15.365 -0.461 1.00 91.31 88 THR A N 1
ATOM 722 C CA . THR A 1 88 ? 31.458 16.261 -0.880 1.00 91.31 88 THR A CA 1
ATOM 723 C C . THR A 1 88 ? 31.583 16.703 -2.340 1.00 91.31 88 THR A C 1
ATOM 725 O O . THR A 1 88 ? 30.642 16.580 -3.127 1.00 91.31 88 THR A O 1
ATOM 728 N N . ASP A 1 89 ? 32.774 17.159 -2.736 1.00 90.88 89 ASP A N 1
ATOM 729 C CA . ASP A 1 89 ? 33.027 17.669 -4.084 1.00 90.88 89 ASP A CA 1
ATOM 730 C C . ASP A 1 89 ? 33.025 16.560 -5.140 1.00 90.88 89 ASP A C 1
ATOM 732 O O . ASP A 1 89 ? 32.550 16.766 -6.259 1.00 90.88 89 ASP A O 1
ATOM 736 N N . MET A 1 90 ? 33.482 15.354 -4.784 1.00 91.62 90 MET A N 1
ATOM 737 C CA . MET A 1 90 ? 33.399 14.192 -5.670 1.00 91.62 90 MET A CA 1
ATOM 738 C C . MET A 1 90 ? 31.946 13.762 -5.879 1.00 91.62 90 MET A C 1
ATOM 740 O O . MET A 1 90 ? 31.539 13.509 -7.015 1.00 91.62 90 MET A O 1
ATOM 744 N N . ALA A 1 91 ? 31.146 13.724 -4.811 1.00 90.94 91 ALA A N 1
ATOM 745 C CA . ALA A 1 91 ? 29.722 13.427 -4.898 1.00 90.94 91 ALA A CA 1
ATOM 746 C C . ALA A 1 91 ? 28.991 14.471 -5.760 1.00 90.94 91 ALA A C 1
ATOM 748 O O . ALA A 1 91 ? 28.248 14.095 -6.670 1.00 90.94 91 ALA A O 1
ATOM 749 N N . ARG A 1 92 ? 29.260 15.772 -5.562 1.00 91.25 92 ARG A N 1
ATOM 750 C CA . ARG A 1 92 ? 28.688 16.859 -6.379 1.00 91.25 92 ARG A CA 1
ATOM 751 C C . ARG A 1 92 ? 29.087 16.735 -7.848 1.00 91.25 92 ARG A C 1
ATOM 753 O O . ARG A 1 92 ? 28.232 16.844 -8.726 1.00 91.25 92 ARG A O 1
ATOM 760 N N . LYS A 1 93 ? 30.360 16.455 -8.131 1.00 90.19 93 LYS A N 1
ATOM 761 C CA . LYS A 1 93 ? 30.867 16.301 -9.501 1.00 90.19 93 LYS A CA 1
ATOM 762 C C . LYS A 1 93 ? 30.231 15.117 -10.234 1.00 90.19 93 LYS A C 1
ATOM 764 O O . LYS A 1 93 ? 29.916 15.245 -11.415 1.00 90.19 93 LYS A O 1
ATOM 769 N N . ASN A 1 94 ? 30.040 13.991 -9.547 1.00 89.00 94 ASN A N 1
ATOM 770 C CA . ASN A 1 94 ? 29.540 12.757 -10.157 1.00 89.00 94 ASN A CA 1
ATOM 771 C C . ASN A 1 94 ? 28.006 12.688 -10.208 1.00 89.00 94 ASN A C 1
ATOM 773 O O . ASN A 1 94 ? 27.450 12.147 -11.162 1.00 89.00 94 ASN A O 1
ATOM 777 N N . TYR A 1 95 ? 27.319 13.230 -9.197 1.00 89.44 95 TYR A N 1
ATOM 778 C CA . TYR A 1 95 ? 25.883 13.007 -8.985 1.00 89.44 95 TYR A CA 1
ATOM 779 C C . TYR A 1 95 ? 25.064 14.273 -8.709 1.00 89.44 95 TYR A C 1
ATOM 781 O O . TYR A 1 95 ? 23.841 14.173 -8.614 1.00 89.44 95 TYR A O 1
ATOM 789 N N . GLY A 1 96 ? 25.689 15.453 -8.631 1.00 86.81 96 GLY A N 1
ATOM 790 C CA . GLY A 1 96 ? 25.037 16.722 -8.280 1.00 86.81 96 GLY A CA 1
ATOM 791 C C . GLY A 1 96 ? 24.095 17.310 -9.335 1.00 86.81 96 GLY A C 1
ATOM 792 O O . GLY A 1 96 ? 23.557 18.396 -9.129 1.00 86.81 96 GLY A O 1
ATOM 793 N N . GLY A 1 97 ? 23.908 16.639 -10.476 1.00 88.69 97 GLY A N 1
ATOM 794 C CA . GLY A 1 97 ? 23.048 17.124 -11.557 1.00 88.69 97 GLY A CA 1
ATOM 795 C C . GLY A 1 97 ? 23.453 18.527 -12.021 1.00 88.69 97 GLY A C 1
ATOM 796 O O . GLY A 1 97 ? 24.639 18.824 -12.188 1.00 88.69 97 GLY A O 1
ATOM 797 N N . LYS A 1 98 ? 22.468 19.410 -12.187 1.00 90.12 98 LYS A N 1
ATOM 798 C CA . LYS A 1 98 ? 22.666 20.829 -12.527 1.00 90.12 98 LYS A CA 1
ATOM 799 C C . LYS A 1 98 ? 23.470 21.621 -11.496 1.00 90.12 98 LYS A C 1
ATOM 801 O O . LYS A 1 98 ? 24.058 22.637 -11.857 1.00 90.12 98 LYS A O 1
ATOM 806 N N . LEU A 1 99 ? 23.557 21.166 -10.245 1.00 89.81 99 LEU A N 1
ATOM 807 C CA . LEU A 1 99 ? 24.371 21.848 -9.239 1.00 89.81 99 LEU A CA 1
ATOM 808 C C . LEU A 1 99 ? 25.856 21.866 -9.612 1.00 89.81 99 LEU A C 1
ATOM 810 O O . LEU A 1 99 ? 26.566 22.792 -9.253 1.00 89.81 99 LEU A O 1
ATOM 814 N N . ARG A 1 100 ? 26.317 20.867 -10.374 1.00 89.56 100 ARG A N 1
ATOM 815 C CA . ARG A 1 100 ? 27.698 20.779 -10.862 1.00 89.56 100 ARG A CA 1
ATOM 816 C C . ARG A 1 100 ? 28.131 22.010 -11.664 1.00 89.56 100 ARG A C 1
ATOM 818 O O . ARG A 1 100 ? 29.320 22.294 -11.713 1.00 89.56 100 ARG A O 1
ATOM 825 N N . THR A 1 101 ? 27.193 22.662 -12.349 1.00 88.81 101 THR A N 1
ATOM 826 C CA . THR A 1 101 ? 27.480 23.767 -13.274 1.00 88.81 101 THR A CA 1
ATOM 827 C C . THR A 1 101 ? 26.887 25.094 -12.828 1.00 88.81 101 THR A C 1
ATOM 829 O O . THR A 1 101 ? 27.374 26.124 -13.264 1.00 88.81 101 THR A O 1
ATOM 832 N N . LEU A 1 102 ? 25.828 25.078 -12.015 1.00 90.56 102 LEU A N 1
ATOM 833 C CA . LEU A 1 102 ? 25.104 26.287 -11.610 1.00 90.56 102 LEU A CA 1
ATOM 834 C C . LEU A 1 102 ? 25.503 26.812 -10.224 1.00 90.56 102 LEU A C 1
ATOM 836 O O . LEU A 1 102 ? 25.000 27.850 -9.809 1.00 90.56 102 LEU A O 1
ATOM 840 N N . TRP A 1 103 ? 26.345 26.089 -9.482 1.00 91.88 103 TRP A N 1
ATOM 841 C CA . TRP A 1 103 ? 26.755 26.478 -8.136 1.00 91.88 103 TRP A CA 1
ATOM 842 C C . TRP A 1 103 ? 28.224 26.155 -7.876 1.00 91.88 103 TRP A C 1
ATOM 844 O O . TRP A 1 103 ? 28.690 25.053 -8.178 1.00 91.88 103 TRP A O 1
ATOM 854 N N . ASP A 1 104 ? 28.913 27.102 -7.253 1.00 87.94 104 ASP A N 1
ATOM 855 C CA . ASP A 1 104 ? 30.311 27.015 -6.850 1.00 87.94 104 ASP A CA 1
ATOM 856 C C . ASP A 1 104 ? 30.457 27.238 -5.327 1.00 87.94 104 ASP A C 1
ATOM 858 O O . ASP A 1 104 ? 29.735 28.068 -4.770 1.00 87.94 104 ASP A O 1
ATOM 862 N N . PRO A 1 105 ? 31.359 26.529 -4.618 1.00 87.88 105 PRO A N 1
ATOM 863 C CA . PRO A 1 105 ? 31.557 26.730 -3.182 1.00 87.88 105 PRO A CA 1
ATOM 864 C C . PRO A 1 105 ? 32.020 28.133 -2.781 1.00 87.88 105 PRO A C 1
ATOM 866 O O . PRO A 1 105 ? 31.672 28.578 -1.688 1.00 87.88 105 PRO A O 1
ATOM 869 N N . GLU A 1 106 ? 32.801 28.816 -3.623 1.00 89.75 106 GLU A N 1
ATOM 870 C CA . GLU A 1 106 ? 33.349 30.143 -3.318 1.00 89.75 106 GLU A CA 1
ATOM 871 C C . GLU A 1 106 ? 32.355 31.251 -3.688 1.00 89.75 106 GLU A C 1
ATOM 873 O O . GLU A 1 106 ? 32.172 32.202 -2.927 1.00 89.75 106 GLU A O 1
ATOM 878 N N . HIS A 1 107 ? 31.674 31.110 -4.830 1.00 88.81 107 HIS A N 1
ATOM 879 C CA . HIS A 1 107 ? 30.844 32.172 -5.415 1.00 88.81 107 HIS A CA 1
ATOM 880 C C . HIS A 1 107 ? 29.330 31.936 -5.288 1.00 88.81 107 HIS A C 1
ATOM 882 O O . HIS A 1 107 ? 28.536 32.848 -5.517 1.00 88.81 107 HIS A O 1
ATOM 888 N N . GLY A 1 108 ? 28.901 30.738 -4.892 1.00 90.94 108 GLY A N 1
ATOM 889 C CA . GLY A 1 108 ? 27.492 30.373 -4.802 1.00 90.94 108 GLY A CA 1
ATOM 890 C C . GLY A 1 108 ? 26.832 30.201 -6.173 1.00 90.94 108 GLY A C 1
ATOM 891 O O . GLY A 1 108 ? 27.422 29.640 -7.093 1.00 90.94 108 GLY A O 1
ATOM 892 N N . PHE A 1 109 ? 25.572 30.629 -6.290 1.00 92.38 109 PHE A N 1
ATOM 893 C CA . PHE A 1 109 ? 24.849 30.645 -7.566 1.00 92.38 109 PHE A CA 1
ATOM 894 C C . PHE A 1 109 ? 25.204 31.902 -8.361 1.00 92.38 109 PHE A C 1
ATOM 896 O O . PHE A 1 109 ? 25.162 32.998 -7.804 1.00 92.38 109 PHE A O 1
ATOM 903 N N . GLU A 1 110 ? 25.456 31.754 -9.662 1.00 88.50 110 GLU A N 1
ATOM 904 C CA . GLU A 1 110 ? 25.672 32.893 -10.566 1.00 88.50 110 GLU A CA 1
ATOM 905 C C . GLU A 1 110 ? 24.416 33.773 -10.659 1.00 88.50 110 GLU A C 1
ATOM 907 O O . GLU A 1 110 ? 24.486 35.004 -10.576 1.00 88.50 110 GLU A O 1
ATOM 912 N N . HIS A 1 111 ? 23.240 33.145 -10.753 1.00 92.44 111 HIS A N 1
ATOM 913 C CA . HIS A 1 111 ? 21.963 33.838 -10.696 1.00 92.44 111 HIS A CA 1
ATOM 914 C C . HIS A 1 111 ? 21.023 33.243 -9.647 1.00 92.44 111 HIS A C 1
ATOM 916 O O . HIS A 1 111 ? 20.887 32.031 -9.495 1.00 92.44 111 HIS A O 1
ATOM 922 N N . TRP A 1 112 ? 20.266 34.095 -8.948 1.00 91.50 112 TRP A N 1
ATOM 923 C CA . TRP A 1 112 ? 19.352 33.640 -7.890 1.00 91.50 112 TRP A CA 1
ATOM 924 C C . TRP A 1 112 ? 18.244 32.695 -8.398 1.00 91.50 112 TRP A C 1
ATOM 926 O O . TRP A 1 112 ? 17.730 31.881 -7.629 1.00 91.50 112 TRP A O 1
ATOM 936 N N . TRP A 1 113 ? 17.875 32.772 -9.683 1.00 91.19 113 TRP A N 1
ATOM 937 C CA . TRP A 1 113 ? 16.884 31.879 -10.292 1.00 91.19 113 TRP A CA 1
ATOM 938 C C . TRP A 1 113 ? 17.442 30.496 -10.651 1.00 91.19 113 TRP A C 1
ATOM 940 O O . TRP A 1 113 ? 16.655 29.572 -10.871 1.00 91.19 113 TRP A O 1
ATOM 950 N N . ASP A 1 114 ? 18.764 30.303 -10.654 1.00 90.81 114 ASP A N 1
ATOM 951 C CA . ASP A 1 114 ? 19.384 29.001 -10.928 1.00 90.81 114 ASP A CA 1
ATOM 952 C C . ASP A 1 114 ? 19.010 27.948 -9.886 1.00 90.81 114 ASP A C 1
ATOM 954 O O . ASP A 1 114 ? 18.915 26.755 -10.192 1.00 90.81 114 ASP A O 1
ATOM 958 N N . VAL A 1 115 ? 18.658 28.403 -8.681 1.00 87.00 115 VAL A N 1
ATOM 959 C CA . VAL A 1 115 ? 18.047 27.585 -7.633 1.00 87.00 115 VAL A CA 1
ATOM 960 C C . VAL A 1 115 ? 16.825 26.832 -8.166 1.00 87.00 115 VAL A C 1
ATOM 962 O O . VAL A 1 115 ? 16.678 25.642 -7.894 1.00 87.00 115 VAL A O 1
ATOM 965 N N . PHE A 1 116 ? 15.961 27.460 -8.972 1.00 88.25 116 PHE A N 1
ATOM 966 C CA . PHE A 1 116 ? 14.789 26.775 -9.527 1.00 88.25 116 PHE A CA 1
ATOM 967 C C . PHE A 1 116 ? 15.190 25.676 -10.505 1.00 88.25 116 PHE A C 1
ATOM 969 O O . PHE A 1 116 ? 14.613 24.589 -10.474 1.00 88.25 116 PHE A O 1
ATOM 976 N N . PHE A 1 117 ? 16.204 25.918 -11.337 1.00 87.88 117 PHE A N 1
ATOM 977 C CA . PHE A 1 117 ? 16.697 24.898 -12.254 1.00 87.88 117 PHE A CA 1
ATOM 978 C C . PHE A 1 117 ? 17.305 23.718 -11.501 1.00 87.88 117 PHE A C 1
ATOM 980 O O . PHE A 1 117 ? 17.015 22.577 -11.863 1.00 87.88 117 PHE A O 1
ATOM 987 N N . VAL A 1 118 ? 18.061 23.970 -10.432 1.00 86.62 118 VAL A N 1
ATOM 988 C CA . VAL A 1 118 ? 18.594 22.924 -9.552 1.00 86.62 118 VAL A CA 1
ATOM 989 C C . VAL A 1 118 ? 17.477 22.133 -8.869 1.00 86.62 118 VAL A C 1
ATOM 991 O O . VAL A 1 118 ? 17.508 20.905 -8.886 1.00 86.62 118 VAL A O 1
ATOM 994 N N . LEU A 1 119 ? 16.447 22.800 -8.339 1.00 83.31 119 LEU A N 1
ATOM 995 C CA . LEU A 1 119 ? 15.315 22.139 -7.676 1.00 83.31 119 LEU A CA 1
ATOM 996 C C . LEU A 1 119 ? 14.470 21.270 -8.623 1.00 83.31 119 LEU A C 1
ATOM 998 O O . LEU A 1 119 ? 13.803 20.344 -8.162 1.00 83.31 119 LEU A O 1
ATOM 1002 N N . THR A 1 120 ? 14.480 21.555 -9.930 1.00 81.38 120 THR A N 1
ATOM 1003 C CA . THR A 1 120 ? 13.812 20.713 -10.945 1.00 81.38 120 THR A CA 1
ATOM 1004 C C . THR A 1 120 ? 14.608 19.469 -11.346 1.00 81.38 120 THR A C 1
ATOM 1006 O O . THR A 1 120 ? 14.072 18.615 -12.050 1.00 81.38 120 THR A O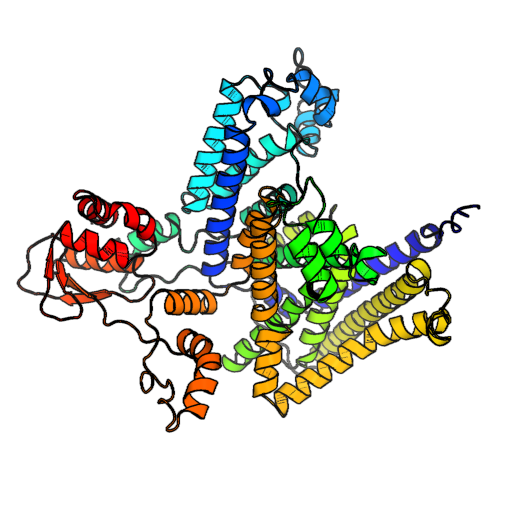 1
ATOM 1009 N N . ASP A 1 121 ? 15.866 19.360 -10.919 1.00 82.44 121 ASP A N 1
ATOM 1010 C CA . ASP A 1 121 ? 16.758 18.239 -11.215 1.00 82.44 121 ASP A CA 1
ATOM 1011 C C . ASP A 1 121 ? 17.058 17.408 -9.946 1.00 82.44 121 ASP A C 1
ATOM 1013 O O . ASP A 1 121 ? 16.437 17.578 -8.892 1.00 82.44 121 ASP A O 1
ATOM 1017 N N . ARG A 1 122 ? 17.997 16.459 -10.029 1.00 77.31 122 ARG A N 1
ATOM 1018 C CA . ARG A 1 122 ? 18.485 15.678 -8.889 1.00 77.31 122 ARG A CA 1
ATOM 1019 C C . ARG A 1 122 ? 19.300 16.552 -7.927 1.00 77.31 122 ARG A C 1
ATOM 1021 O O . ARG A 1 122 ? 20.524 16.592 -7.984 1.00 77.31 122 ARG A O 1
ATOM 1028 N N . TRP A 1 123 ? 18.613 17.205 -6.998 1.00 84.00 123 TRP A N 1
ATOM 1029 C CA . TRP A 1 123 ? 19.230 18.041 -5.968 1.00 84.00 123 TRP A CA 1
ATOM 1030 C C . TRP A 1 123 ? 19.247 17.380 -4.580 1.00 84.00 123 TRP A C 1
ATOM 1032 O O . TRP A 1 123 ? 18.295 16.701 -4.180 1.00 84.00 123 TRP A O 1
ATOM 1042 N N . SER A 1 124 ? 20.330 17.625 -3.836 1.00 91.75 124 SER A N 1
ATOM 1043 C CA . SER A 1 124 ? 20.479 17.337 -2.409 1.00 91.75 124 SER A CA 1
ATOM 1044 C C . SER A 1 124 ? 21.367 18.393 -1.754 1.00 91.75 124 SER A C 1
ATOM 1046 O O . SER A 1 124 ? 22.429 18.717 -2.283 1.00 91.75 124 SER A O 1
ATOM 1048 N N . VAL A 1 125 ? 20.979 18.863 -0.568 1.00 92.56 125 VAL A N 1
ATOM 1049 C CA . VAL A 1 125 ? 21.803 19.752 0.267 1.00 92.56 125 VAL A CA 1
ATOM 1050 C C . VAL A 1 125 ? 23.143 19.117 0.654 1.00 92.56 125 VAL A C 1
ATOM 1052 O O . VAL A 1 125 ? 24.116 19.828 0.891 1.00 92.56 125 VAL A O 1
ATOM 1055 N N . LEU A 1 126 ? 23.229 17.782 0.646 1.00 93.31 126 LEU A N 1
ATOM 1056 C CA . LEU A 1 126 ? 24.463 17.061 0.953 1.00 93.31 126 LEU A CA 1
ATOM 1057 C C . LEU A 1 126 ? 25.573 17.297 -0.083 1.00 93.31 126 LEU A C 1
ATOM 1059 O O . LEU A 1 126 ? 26.739 17.101 0.228 1.00 93.31 126 LEU A O 1
ATOM 1063 N N . PHE A 1 127 ? 25.246 17.780 -1.287 1.00 92.94 127 PHE A N 1
ATOM 1064 C CA . PHE A 1 127 ? 26.256 18.191 -2.271 1.00 92.94 127 PHE A CA 1
ATOM 1065 C C . PHE A 1 127 ? 26.933 19.534 -1.950 1.00 92.94 127 PHE A C 1
ATOM 1067 O O . PHE A 1 127 ? 27.957 19.855 -2.558 1.00 92.94 127 PHE A O 1
ATOM 1074 N N . ILE A 1 128 ? 26.369 20.315 -1.023 1.00 92.25 128 ILE A N 1
ATOM 1075 C CA . ILE A 1 128 ? 27.000 21.524 -0.477 1.00 92.25 128 ILE A CA 1
ATOM 1076 C C . ILE A 1 128 ? 27.829 21.172 0.758 1.00 92.25 128 ILE A C 1
ATOM 1078 O O . ILE A 1 128 ? 28.950 21.648 0.902 1.00 92.25 128 ILE A O 1
ATOM 1082 N N . ARG A 1 129 ? 27.272 20.360 1.662 1.00 93.19 129 ARG A N 1
ATOM 1083 C CA . ARG A 1 129 ? 27.878 20.049 2.959 1.00 93.19 129 ARG A CA 1
ATOM 1084 C C . ARG A 1 129 ? 27.529 18.624 3.382 1.00 93.19 129 ARG A C 1
ATOM 1086 O O . ARG A 1 129 ? 26.348 18.306 3.496 1.00 93.19 129 ARG A O 1
ATOM 1093 N N . SER A 1 130 ? 28.536 17.796 3.661 1.00 94.75 130 SER A N 1
ATOM 1094 C CA . SER A 1 130 ? 28.352 16.407 4.111 1.00 94.75 130 SER A CA 1
ATOM 1095 C C . SER A 1 130 ? 29.313 15.976 5.229 1.00 94.75 130 SER A C 1
ATOM 1097 O O . SER A 1 130 ? 29.663 14.805 5.314 1.00 94.75 130 SER A O 1
ATOM 1099 N N . ASP A 1 131 ? 29.709 16.879 6.128 1.00 95.00 131 ASP A N 1
ATOM 1100 C CA . ASP A 1 131 ? 30.423 16.490 7.354 1.00 95.00 131 ASP A CA 1
ATOM 1101 C C . ASP A 1 131 ? 29.538 15.611 8.261 1.00 95.00 131 ASP A C 1
ATOM 1103 O O . ASP A 1 131 ? 28.309 15.783 8.284 1.00 95.00 131 ASP A O 1
ATOM 1107 N N . PRO A 1 132 ? 30.126 14.697 9.061 1.00 95.12 132 PRO A N 1
ATOM 1108 C CA . PRO A 1 132 ? 29.355 13.754 9.867 1.00 95.12 132 PRO A CA 1
ATOM 1109 C C . PRO A 1 132 ? 28.285 14.398 10.767 1.00 95.12 132 PRO A C 1
ATOM 1111 O O . PRO A 1 132 ? 27.146 13.925 10.743 1.00 95.12 132 PRO A O 1
ATOM 1114 N N . PRO A 1 133 ? 28.551 15.498 11.509 1.00 96.06 133 PRO A N 1
ATOM 1115 C CA . PRO A 1 133 ? 27.519 16.153 12.316 1.00 96.06 133 PRO A CA 1
ATOM 1116 C C . PRO A 1 133 ? 26.300 16.600 11.501 1.00 96.06 133 PRO A C 1
ATOM 1118 O O . PRO A 1 133 ? 25.159 16.433 11.946 1.00 96.06 133 PRO A O 1
ATOM 1121 N N . PHE A 1 134 ? 26.517 17.147 10.303 1.00 96.31 134 PHE A N 1
ATOM 1122 C CA . PHE A 1 134 ? 25.436 17.601 9.432 1.00 96.31 134 PHE A CA 1
ATOM 1123 C C . PHE A 1 134 ? 24.611 16.428 8.890 1.00 96.31 134 PHE A C 1
ATOM 1125 O O . PHE A 1 134 ? 23.379 16.436 8.977 1.00 96.31 134 PHE A O 1
ATOM 1132 N N . VAL A 1 135 ? 25.283 15.381 8.408 1.00 95.38 135 VAL A N 1
ATOM 1133 C CA . VAL A 1 135 ? 24.641 14.163 7.895 1.00 95.38 135 VAL A CA 1
ATOM 1134 C C . VAL A 1 135 ? 23.828 13.472 8.990 1.00 95.38 135 VAL A C 1
ATOM 1136 O O . VAL A 1 135 ? 22.644 13.190 8.796 1.00 95.38 135 VAL A O 1
ATOM 1139 N N . TYR A 1 136 ? 24.402 13.268 10.178 1.00 95.81 136 TYR A N 1
ATOM 1140 C CA . TYR A 1 136 ? 23.690 12.650 11.300 1.00 95.81 136 TYR A CA 1
ATOM 1141 C C . TYR A 1 136 ? 22.510 13.495 11.787 1.00 95.81 136 TYR A C 1
ATOM 1143 O O . TYR A 1 136 ? 21.479 12.941 12.174 1.00 95.81 136 TYR A O 1
ATOM 1151 N N . SER A 1 137 ? 22.593 14.824 11.686 1.00 96.62 137 SER A N 1
ATOM 1152 C CA . SER A 1 137 ? 21.451 15.706 11.953 1.00 96.62 137 SER A CA 1
ATOM 1153 C C . SER A 1 137 ? 20.319 15.501 10.937 1.00 96.62 137 SER A C 1
ATOM 1155 O O . SER A 1 137 ? 19.151 15.440 11.328 1.00 96.62 137 SER A O 1
ATOM 1157 N N . MET A 1 138 ? 20.634 15.326 9.646 1.00 96.44 138 MET A N 1
ATOM 1158 C CA . MET A 1 138 ? 19.643 14.996 8.608 1.00 96.44 138 MET A CA 1
ATOM 1159 C C . MET A 1 138 ? 18.957 13.651 8.875 1.00 96.44 138 MET A C 1
ATOM 1161 O O . MET A 1 138 ? 17.728 13.571 8.809 1.00 96.44 138 MET A O 1
ATOM 1165 N N . PHE A 1 139 ? 19.717 12.616 9.247 1.00 96.75 139 PHE A N 1
ATOM 1166 C CA . PHE A 1 139 ? 19.154 11.328 9.673 1.00 96.75 139 PHE A CA 1
ATOM 1167 C C . PHE A 1 139 ? 18.278 11.468 10.924 1.00 96.75 139 PHE A C 1
ATOM 1169 O O . PHE A 1 139 ? 17.165 10.944 10.957 1.00 96.75 139 PHE A O 1
ATOM 1176 N N . GLY A 1 140 ? 18.728 12.222 11.930 1.00 97.69 140 GLY A N 1
ATOM 1177 C CA . GLY A 1 140 ? 17.956 12.490 13.145 1.00 97.69 140 GLY A CA 1
ATOM 1178 C C . GLY A 1 140 ? 16.612 13.160 12.848 1.00 97.69 140 GLY A C 1
ATOM 1179 O O . GLY A 1 140 ? 15.576 12.730 13.360 1.00 97.69 140 GLY A O 1
ATOM 1180 N N . LEU A 1 141 ? 16.600 14.160 11.961 1.00 98.19 141 LEU A N 1
ATOM 1181 C CA . LEU A 1 141 ? 15.365 14.794 11.494 1.00 98.19 141 LEU A CA 1
ATOM 1182 C C . LEU A 1 141 ? 14.486 13.817 10.711 1.00 98.19 141 LEU A C 1
ATOM 1184 O O . LEU A 1 141 ? 13.270 13.801 10.915 1.00 98.19 141 LEU A O 1
ATOM 1188 N N . LEU A 1 142 ? 15.069 12.980 9.848 1.00 97.94 142 LEU A N 1
ATOM 1189 C CA . LEU A 1 142 ? 14.315 11.969 9.109 1.00 97.94 142 LEU A CA 1
ATOM 1190 C C . LEU A 1 142 ? 13.634 10.985 10.064 1.00 97.94 142 LEU A C 1
ATOM 1192 O O . LEU A 1 142 ? 12.447 10.712 9.905 1.00 97.94 142 LEU A O 1
ATOM 1196 N N . PHE A 1 143 ? 14.340 10.484 11.077 1.00 98.44 143 PHE A N 1
ATOM 1197 C CA . PHE A 1 143 ? 13.756 9.577 12.063 1.00 98.44 143 PHE A CA 1
ATOM 1198 C C . PHE A 1 143 ? 12.695 10.256 12.915 1.00 98.44 143 PHE A C 1
ATOM 1200 O O . PHE A 1 143 ? 11.652 9.652 13.176 1.00 98.44 143 PHE A O 1
ATOM 1207 N N . LEU A 1 144 ? 12.911 11.514 13.304 1.00 98.38 144 LEU A N 1
ATOM 1208 C CA . LEU A 1 144 ? 11.920 12.303 14.025 1.00 98.38 144 LEU A CA 1
ATOM 1209 C C . LEU A 1 144 ? 10.631 12.429 13.206 1.00 98.38 144 LEU A C 1
ATOM 1211 O O . LEU A 1 144 ? 9.566 12.006 13.662 1.00 98.38 144 LEU A O 1
ATOM 1215 N N . PHE A 1 145 ? 10.711 12.956 11.981 1.00 98.56 145 PHE A N 1
ATOM 1216 C CA . PHE A 1 145 ? 9.527 13.174 11.150 1.00 98.56 145 PHE A CA 1
ATOM 1217 C C . PHE A 1 145 ? 8.913 11.871 10.637 1.00 98.56 145 PHE A C 1
ATOM 1219 O O . PHE A 1 145 ? 7.686 11.764 10.624 1.00 98.56 145 PHE A O 1
ATOM 1226 N N . GLY A 1 146 ? 9.721 10.859 10.316 1.00 98.06 146 GLY A N 1
ATOM 1227 C CA . GLY A 1 146 ? 9.260 9.525 9.930 1.00 98.06 146 GLY A CA 1
ATOM 1228 C C . GLY A 1 146 ? 8.503 8.835 11.064 1.00 98.06 146 GLY A C 1
ATOM 1229 O O . GLY A 1 146 ? 7.420 8.284 10.856 1.00 98.06 146 GLY A O 1
ATOM 1230 N N . THR A 1 147 ? 8.988 8.957 12.302 1.00 98.12 147 THR A N 1
ATOM 1231 C CA . THR A 1 147 ? 8.287 8.449 13.491 1.00 98.12 147 THR A CA 1
ATOM 1232 C C . THR A 1 147 ? 7.008 9.238 13.754 1.00 98.12 147 THR A C 1
ATOM 1234 O O . THR A 1 147 ? 5.949 8.641 13.953 1.00 98.12 147 THR A O 1
ATOM 1237 N N . MET A 1 148 ? 7.059 10.574 13.686 1.00 98.12 148 MET A N 1
ATOM 1238 C CA . MET A 1 148 ? 5.874 11.432 13.806 1.00 98.12 148 MET A CA 1
ATOM 1239 C C . MET A 1 148 ? 4.815 11.083 12.756 1.00 98.12 148 MET A C 1
ATOM 1241 O O . MET A 1 148 ? 3.630 10.994 13.082 1.00 98.12 148 MET A O 1
ATOM 1245 N N . MET A 1 149 ? 5.225 10.830 11.513 1.00 97.75 149 MET A N 1
ATOM 1246 C CA . MET A 1 149 ? 4.340 10.370 10.450 1.00 97.75 149 MET A CA 1
ATOM 1247 C C . MET A 1 149 ? 3.761 8.994 10.784 1.00 97.75 149 MET A C 1
ATOM 1249 O O . MET A 1 149 ? 2.554 8.816 10.641 1.00 97.75 149 MET A O 1
ATOM 1253 N N . THR A 1 150 ? 4.572 8.049 11.267 1.00 97.31 150 THR A N 1
ATOM 1254 C CA . THR A 1 150 ? 4.163 6.676 11.628 1.00 97.31 150 THR A CA 1
ATOM 1255 C C . THR A 1 150 ? 3.127 6.652 12.751 1.00 97.31 150 THR A C 1
ATOM 1257 O O . THR A 1 150 ? 2.148 5.908 12.675 1.00 97.31 150 THR A O 1
ATOM 1260 N N . ILE A 1 151 ? 3.254 7.514 13.762 1.00 95.31 151 ILE A N 1
ATOM 1261 C CA . ILE A 1 151 ? 2.252 7.642 14.839 1.00 95.31 151 ILE A CA 1
ATOM 1262 C C . ILE A 1 151 ? 1.087 8.576 14.464 1.00 95.31 151 ILE A C 1
ATOM 1264 O O . ILE A 1 151 ? 0.033 8.562 15.101 1.00 95.31 151 ILE A O 1
ATOM 1268 N N . GLY A 1 152 ? 1.251 9.386 13.416 1.00 96.06 152 GLY A N 1
ATOM 1269 C CA . GLY A 1 152 ? 0.236 10.311 12.914 1.00 96.06 152 GLY A CA 1
ATOM 1270 C C . GLY A 1 152 ? 0.113 11.567 13.775 1.00 96.06 152 GLY A C 1
ATOM 1271 O O . GLY A 1 152 ? -0.987 11.944 14.185 1.00 96.06 152 GLY A O 1
ATOM 1272 N N . LEU A 1 153 ? 1.258 12.172 14.088 1.00 96.69 153 LEU A N 1
ATOM 1273 C CA . LEU A 1 153 ? 1.405 13.457 14.759 1.00 96.69 153 LEU A CA 1
ATOM 1274 C C . LEU A 1 153 ? 1.774 14.527 13.723 1.00 96.69 153 LEU A C 1
ATOM 1276 O O . LEU A 1 153 ? 2.757 14.371 12.994 1.00 96.69 153 LEU A O 1
ATOM 1280 N N . PHE A 1 154 ? 0.982 15.603 13.656 1.00 96.81 154 PHE A N 1
ATOM 1281 C CA . PHE A 1 154 ? 1.109 16.642 12.622 1.00 96.81 154 PHE A CA 1
ATOM 1282 C C . PHE A 1 154 ? 1.180 16.036 11.213 1.00 96.81 154 PHE A C 1
ATOM 1284 O O . PHE A 1 154 ? 2.001 16.431 10.389 1.00 96.81 154 PHE A O 1
ATOM 1291 N N . THR A 1 155 ? 0.309 15.056 10.957 1.00 96.38 155 THR A N 1
ATOM 1292 C CA . THR A 1 155 ? 0.440 14.030 9.911 1.00 96.38 155 THR A CA 1
ATOM 1293 C C . THR A 1 155 ? 0.790 14.604 8.541 1.00 96.38 155 THR A C 1
ATOM 1295 O O . THR A 1 155 ? 1.623 14.046 7.837 1.00 96.38 155 THR A O 1
ATOM 1298 N N . ARG A 1 156 ? 0.179 15.726 8.144 1.00 95.25 156 ARG A N 1
ATOM 1299 C CA . ARG A 1 156 ? 0.447 16.347 6.840 1.00 95.25 156 ARG A CA 1
ATOM 1300 C C . ARG A 1 156 ? 1.867 16.908 6.745 1.00 95.25 156 ARG A C 1
ATOM 1302 O O . ARG A 1 156 ? 2.549 16.660 5.760 1.00 95.25 156 ARG A O 1
ATOM 1309 N N . VAL A 1 157 ? 2.302 17.631 7.774 1.00 97.25 157 VAL A N 1
ATOM 1310 C CA . VAL A 1 157 ? 3.641 18.231 7.839 1.00 97.25 157 VAL A CA 1
ATOM 1311 C C . VAL A 1 157 ? 4.695 17.137 7.969 1.00 97.25 157 VAL A C 1
ATOM 1313 O O . VAL A 1 157 ? 5.648 17.125 7.201 1.00 97.25 157 VAL A O 1
ATOM 1316 N N . SER A 1 158 ? 4.490 16.169 8.868 1.00 98.12 158 SER A N 1
ATOM 1317 C CA . SER A 1 158 ? 5.428 15.058 9.046 1.00 98.12 158 SER A CA 1
ATOM 1318 C C . SER A 1 158 ? 5.541 14.180 7.800 1.00 98.12 158 SER A C 1
ATOM 1320 O O . SER A 1 158 ? 6.648 13.772 7.470 1.00 98.12 158 SER A O 1
ATOM 1322 N N . THR A 1 159 ? 4.456 13.957 7.047 1.00 97.75 159 THR A N 1
ATOM 1323 C CA . THR A 1 159 ? 4.517 13.240 5.756 1.00 97.75 159 THR A CA 1
ATOM 1324 C C . THR A 1 159 ? 5.378 13.987 4.731 1.00 97.75 159 THR A C 1
ATOM 1326 O O . THR A 1 159 ? 6.260 13.385 4.124 1.00 97.75 159 THR A O 1
ATOM 1329 N N . ILE A 1 160 ? 5.152 15.297 4.558 1.00 97.62 160 ILE A N 1
ATOM 1330 C CA . ILE A 1 160 ? 5.902 16.123 3.597 1.00 97.62 160 ILE A CA 1
ATOM 1331 C C . ILE A 1 160 ? 7.385 16.182 3.978 1.00 97.62 160 ILE A C 1
ATOM 1333 O O . ILE A 1 160 ? 8.243 15.948 3.133 1.00 97.62 160 ILE A O 1
ATOM 1337 N N . LEU A 1 161 ? 7.695 16.446 5.250 1.00 97.94 161 LEU A N 1
ATOM 1338 C CA . LEU A 1 161 ? 9.078 16.539 5.718 1.00 97.94 161 LEU A CA 1
ATOM 1339 C C . LEU A 1 161 ? 9.804 15.194 5.647 1.00 97.94 161 LEU A C 1
ATOM 1341 O O . LEU A 1 161 ? 10.954 15.163 5.224 1.00 97.94 161 LEU A O 1
ATOM 1345 N N . SER A 1 162 ? 9.130 14.083 5.968 1.00 97.75 162 SER A N 1
ATOM 1346 C CA . SER A 1 162 ? 9.703 12.738 5.799 1.00 97.75 162 SER A CA 1
ATOM 1347 C C . SER A 1 162 ? 10.080 12.474 4.343 1.00 97.75 162 SER A C 1
ATOM 1349 O O . SER A 1 162 ? 11.162 11.965 4.074 1.00 97.75 162 SER A O 1
ATOM 1351 N N . TRP A 1 163 ? 9.213 12.855 3.399 1.00 96.56 163 TRP A N 1
ATOM 1352 C CA . TRP A 1 163 ? 9.492 12.712 1.971 1.00 96.56 163 TRP A CA 1
ATOM 1353 C C . TRP A 1 163 ? 10.649 13.610 1.509 1.00 96.56 163 TRP A C 1
ATOM 1355 O O . TRP A 1 163 ? 11.546 13.132 0.820 1.00 96.56 163 TRP A O 1
ATOM 1365 N N . LEU A 1 164 ? 10.670 14.884 1.920 1.00 95.25 164 LEU A N 1
ATOM 1366 C CA . LEU A 1 164 ? 11.739 15.824 1.563 1.00 95.25 164 LEU A CA 1
ATOM 1367 C C . LEU A 1 164 ? 13.107 15.382 2.101 1.00 95.25 164 LEU A C 1
ATOM 1369 O O . LEU A 1 164 ? 14.079 15.389 1.350 1.00 95.25 164 LEU A O 1
ATOM 1373 N N . LEU A 1 165 ? 13.182 14.970 3.370 1.00 96.38 165 LEU A N 1
ATOM 1374 C CA . LEU A 1 165 ? 14.421 14.506 4.007 1.00 96.38 165 LEU A CA 1
ATOM 1375 C C . LEU A 1 165 ? 14.925 13.202 3.382 1.00 96.38 165 LEU A C 1
ATOM 1377 O O . LEU A 1 165 ? 16.106 13.080 3.068 1.00 96.38 165 LEU A O 1
ATOM 1381 N N . MET A 1 166 ? 14.017 12.261 3.120 1.00 94.31 166 MET A N 1
ATOM 1382 C CA . MET A 1 166 ? 14.323 11.039 2.379 1.00 94.31 166 MET A CA 1
ATOM 1383 C C . MET A 1 166 ? 14.897 11.354 0.990 1.00 94.31 166 MET A C 1
ATOM 1385 O O . MET A 1 166 ? 15.877 10.737 0.577 1.00 94.31 166 MET A O 1
ATOM 1389 N N . LEU A 1 167 ? 14.324 12.327 0.270 1.00 92.38 167 LEU A N 1
ATOM 1390 C CA . LEU A 1 167 ? 14.859 12.753 -1.024 1.00 92.38 167 LEU A CA 1
ATOM 1391 C C . LEU A 1 167 ? 16.277 13.316 -0.923 1.00 92.38 167 LEU A C 1
ATOM 1393 O O . LEU A 1 167 ? 17.074 13.033 -1.814 1.00 92.38 167 LEU A O 1
ATOM 1397 N N . GLN A 1 168 ? 16.608 14.071 0.133 1.00 93.12 168 GLN A N 1
ATOM 1398 C CA . GLN A 1 168 ? 17.972 14.588 0.310 1.00 93.12 168 GLN A CA 1
ATOM 1399 C C . GLN A 1 168 ? 18.989 13.441 0.367 1.00 93.12 168 GLN A C 1
ATOM 1401 O O . GLN A 1 168 ? 20.019 13.491 -0.305 1.00 93.12 168 GLN A O 1
ATOM 1406 N N . LEU A 1 169 ? 18.679 12.373 1.101 1.00 91.75 169 LEU A N 1
ATOM 1407 C CA . LEU A 1 169 ? 19.575 11.226 1.242 1.00 91.75 169 LEU A CA 1
ATOM 1408 C C . LEU A 1 169 ? 19.641 10.380 -0.039 1.00 91.75 169 LEU A C 1
ATOM 1410 O O . LEU A 1 169 ? 20.733 10.076 -0.518 1.00 91.75 169 LEU A O 1
ATOM 1414 N N . TYR A 1 170 ? 18.497 10.062 -0.654 1.00 89.50 170 TYR A N 1
ATOM 1415 C CA . TYR A 1 170 ? 18.472 9.278 -1.898 1.00 89.50 170 TYR A CA 1
ATOM 1416 C C . TYR A 1 170 ? 19.135 9.991 -3.080 1.00 89.50 170 TYR A C 1
ATOM 1418 O O . TYR A 1 170 ? 19.747 9.355 -3.944 1.00 89.50 170 TYR A O 1
ATOM 1426 N N . ASN A 1 171 ? 19.024 11.317 -3.152 1.00 89.00 171 ASN A N 1
ATOM 1427 C CA . ASN A 1 171 ? 19.612 12.061 -4.256 1.00 89.00 171 ASN A CA 1
ATOM 1428 C C . ASN A 1 171 ? 21.131 12.209 -4.124 1.00 89.00 171 ASN A C 1
ATOM 1430 O O . ASN A 1 171 ? 21.767 12.348 -5.162 1.00 89.00 171 ASN A O 1
ATOM 1434 N N . TYR A 1 172 ? 21.706 12.120 -2.921 1.00 90.12 172 TYR A N 1
ATOM 1435 C CA . TYR A 1 172 ? 23.140 12.328 -2.704 1.00 90.12 172 TYR A CA 1
ATOM 1436 C C . TYR A 1 172 ? 24.018 11.238 -3.335 1.00 90.12 172 TYR A C 1
ATOM 1438 O O . TYR A 1 172 ? 24.913 11.536 -4.122 1.00 90.12 172 TYR A O 1
ATOM 1446 N N . ASN A 1 173 ? 23.732 9.966 -3.044 1.00 85.06 173 ASN A N 1
ATOM 1447 C CA . ASN A 1 173 ? 24.557 8.851 -3.502 1.00 85.06 173 ASN A CA 1
ATOM 1448 C C . ASN A 1 173 ? 23.682 7.713 -4.071 1.00 85.06 173 ASN A C 1
ATOM 1450 O O . ASN A 1 173 ? 22.912 7.115 -3.326 1.00 85.06 173 ASN A O 1
ATOM 1454 N N . PRO A 1 174 ? 23.747 7.403 -5.384 1.00 80.44 174 PRO A N 1
ATOM 1455 C CA . PRO A 1 174 ? 22.968 6.320 -5.989 1.00 80.44 174 PRO A CA 1
ATOM 1456 C C . PRO A 1 174 ? 23.540 4.911 -5.772 1.00 80.44 174 PRO A C 1
ATOM 1458 O O . PRO A 1 174 ? 22.915 3.959 -6.225 1.00 80.44 174 PRO A O 1
ATOM 1461 N N . ILE A 1 175 ? 24.715 4.741 -5.157 1.00 82.69 175 ILE A N 1
ATOM 1462 C CA . ILE A 1 175 ? 25.428 3.447 -5.153 1.00 82.69 175 ILE A CA 1
ATOM 1463 C C . ILE A 1 175 ? 24.620 2.331 -4.473 1.00 82.69 175 ILE A C 1
ATOM 1465 O O . ILE A 1 175 ? 24.624 1.198 -4.943 1.00 82.69 175 ILE A O 1
ATOM 1469 N N . TYR A 1 176 ? 23.887 2.650 -3.408 1.00 77.81 176 TYR A N 1
ATOM 1470 C CA . TYR A 1 176 ? 23.080 1.686 -2.650 1.00 77.81 176 TYR A CA 1
ATOM 1471 C C . TYR A 1 176 ? 21.638 1.549 -3.175 1.00 77.81 176 TYR A C 1
ATOM 1473 O O . TYR A 1 176 ? 20.804 0.896 -2.552 1.00 77.81 176 TYR A O 1
ATOM 1481 N N . TYR A 1 177 ? 21.317 2.202 -4.293 1.00 77.12 177 TYR A N 1
ATOM 1482 C CA . TYR A 1 177 ? 19.949 2.371 -4.762 1.00 77.12 177 TYR A CA 1
ATOM 1483 C C . TYR A 1 177 ? 19.324 1.063 -5.253 1.00 77.12 177 TYR A C 1
ATOM 1485 O O . TYR A 1 177 ? 19.850 0.401 -6.148 1.00 77.12 177 TYR A O 1
ATOM 1493 N N . THR A 1 178 ? 18.139 0.733 -4.741 1.00 81.81 178 THR A N 1
ATOM 1494 C CA . THR A 1 178 ? 17.357 -0.429 -5.174 1.00 81.81 178 THR A CA 1
ATOM 1495 C C . THR A 1 178 ? 16.027 -0.013 -5.809 1.00 81.81 178 THR A C 1
ATOM 1497 O O . THR A 1 178 ? 15.548 1.117 -5.677 1.00 81.81 178 THR A O 1
ATOM 1500 N N . GLY A 1 179 ? 15.357 -0.958 -6.479 1.00 80.50 179 GLY A N 1
ATOM 1501 C CA . GLY A 1 179 ? 13.993 -0.735 -6.973 1.00 80.50 179 GLY A CA 1
ATOM 1502 C C . GLY A 1 179 ? 13.004 -0.366 -5.856 1.00 80.50 179 GLY A C 1
ATOM 1503 O O . GLY A 1 179 ? 12.064 0.393 -6.095 1.00 80.50 179 GLY A O 1
ATOM 1504 N N . GLY A 1 180 ? 13.244 -0.830 -4.623 1.00 85.12 180 GLY A N 1
ATOM 1505 C CA . GLY A 1 180 ? 12.394 -0.557 -3.460 1.00 85.12 180 GLY A CA 1
ATOM 1506 C C . GLY A 1 180 ? 12.389 0.920 -3.091 1.00 85.12 180 GLY A C 1
ATOM 1507 O O . GLY A 1 180 ? 11.328 1.499 -2.861 1.00 85.12 180 GLY A O 1
ATOM 1508 N N . ASP A 1 181 ? 13.548 1.568 -3.163 1.00 86.44 181 ASP A N 1
ATOM 1509 C CA . ASP A 1 181 ? 13.694 2.999 -2.892 1.00 86.44 181 ASP A CA 1
ATOM 1510 C C . ASP A 1 181 ? 12.893 3.850 -3.889 1.00 86.44 181 ASP A C 1
ATOM 1512 O O . ASP A 1 181 ? 12.338 4.895 -3.537 1.00 86.44 181 ASP A O 1
ATOM 1516 N N . THR A 1 182 ? 12.750 3.383 -5.138 1.00 87.06 182 THR A N 1
ATOM 1517 C CA . THR A 1 182 ? 11.879 4.045 -6.129 1.00 87.06 182 THR A CA 1
ATOM 1518 C C . THR A 1 182 ? 10.428 3.968 -5.695 1.00 87.06 182 THR A C 1
ATOM 1520 O O . THR A 1 182 ? 9.711 4.970 -5.750 1.00 87.06 182 THR A O 1
ATOM 1523 N N . VAL A 1 183 ? 9.998 2.792 -5.237 1.00 90.75 183 VAL A N 1
ATOM 1524 C CA . VAL A 1 183 ? 8.627 2.572 -4.785 1.00 90.75 183 VAL A CA 1
ATOM 1525 C C . VAL A 1 183 ? 8.325 3.435 -3.565 1.00 90.75 183 VAL A C 1
ATOM 1527 O O . VAL A 1 183 ? 7.352 4.184 -3.615 1.00 90.75 183 VAL A O 1
ATOM 1530 N N . VAL A 1 184 ? 9.161 3.431 -2.516 1.00 91.12 184 VAL A N 1
ATOM 1531 C CA . VAL A 1 184 ? 8.950 4.301 -1.338 1.00 91.12 184 VAL A CA 1
ATOM 1532 C C . VAL A 1 184 ? 8.852 5.757 -1.764 1.00 91.12 184 VAL A C 1
ATOM 1534 O O . VAL A 1 184 ? 7.911 6.442 -1.371 1.00 91.12 184 VAL A O 1
ATOM 1537 N N . ARG A 1 185 ? 9.769 6.224 -2.617 1.00 90.06 185 ARG A N 1
ATOM 1538 C CA . ARG A 1 185 ? 9.800 7.612 -3.085 1.00 90.06 185 ARG A CA 1
ATOM 1539 C C . ARG A 1 185 ? 8.503 8.048 -3.758 1.00 90.06 185 ARG A C 1
ATOM 1541 O O . ARG A 1 185 ? 7.982 9.118 -3.433 1.00 90.06 185 ARG A O 1
ATOM 1548 N N . VAL A 1 186 ? 7.969 7.230 -4.664 1.00 90.50 186 VAL A N 1
ATOM 1549 C CA . VAL A 1 186 ? 6.718 7.533 -5.376 1.00 90.50 186 VAL A CA 1
ATOM 1550 C C . VAL A 1 186 ? 5.505 7.382 -4.455 1.00 90.50 186 VAL A C 1
ATOM 1552 O O . VAL A 1 186 ? 4.617 8.232 -4.452 1.00 90.50 186 VAL A O 1
ATOM 1555 N N . MET A 1 187 ? 5.465 6.337 -3.630 1.00 93.25 187 MET A N 1
ATOM 1556 C CA . MET A 1 187 ? 4.336 6.082 -2.731 1.00 93.25 187 MET A CA 1
ATOM 1557 C C . MET A 1 187 ? 4.245 7.143 -1.629 1.00 93.25 187 MET A C 1
ATOM 1559 O O . MET A 1 187 ? 3.162 7.641 -1.340 1.00 93.25 187 MET A O 1
ATOM 1563 N N . MET A 1 188 ? 5.372 7.569 -1.062 1.00 94.38 188 MET A N 1
ATOM 1564 C CA . MET A 1 188 ? 5.427 8.675 -0.104 1.00 94.38 188 MET A CA 1
ATOM 1565 C C . MET A 1 188 ? 5.019 10.002 -0.749 1.00 94.38 188 MET A C 1
ATOM 1567 O O . MET A 1 188 ? 4.276 10.763 -0.127 1.00 94.38 188 MET A O 1
ATOM 1571 N N . PHE A 1 189 ? 5.415 10.247 -2.007 1.00 94.00 189 PHE A N 1
ATOM 1572 C CA . PHE A 1 189 ? 4.962 11.423 -2.752 1.00 94.00 189 PHE A CA 1
ATOM 1573 C C . PHE A 1 189 ? 3.432 11.451 -2.869 1.00 94.00 189 PHE A C 1
ATOM 1575 O O . PHE A 1 189 ? 2.791 12.434 -2.499 1.00 94.00 189 PHE A O 1
ATOM 1582 N N . LEU A 1 190 ? 2.830 10.344 -3.315 1.00 91.38 190 LEU A N 1
ATOM 1583 C CA . LEU A 1 190 ? 1.372 10.206 -3.393 1.00 91.38 190 LEU A CA 1
ATOM 1584 C C . LEU A 1 190 ? 0.715 10.318 -2.007 1.00 91.38 190 LEU A C 1
ATOM 1586 O O . LEU A 1 190 ? -0.347 10.927 -1.868 1.00 91.38 190 LEU A O 1
ATOM 1590 N N . GLY A 1 191 ? 1.379 9.800 -0.972 1.00 94.00 191 GLY A N 1
ATOM 1591 C CA . GLY A 1 191 ? 0.978 9.889 0.429 1.00 94.00 191 GLY A CA 1
ATOM 1592 C C . GLY A 1 191 ? 0.774 11.318 0.937 1.00 94.00 191 GLY A C 1
ATOM 1593 O O . GLY A 1 191 ? -0.140 11.549 1.727 1.00 94.00 191 GLY A O 1
ATOM 1594 N N . MET A 1 192 ? 1.530 12.301 0.429 1.00 94.62 192 MET A N 1
ATOM 1595 C CA . MET A 1 192 ? 1.368 13.722 0.792 1.00 94.62 192 MET A CA 1
ATOM 1596 C C . MET A 1 192 ? -0.028 14.273 0.468 1.00 94.62 192 MET A C 1
ATOM 1598 O O . MET A 1 192 ? -0.483 15.237 1.092 1.00 94.62 192 MET A O 1
ATOM 1602 N N . PHE A 1 193 ? -0.719 13.662 -0.497 1.00 94.00 193 PHE A N 1
ATOM 1603 C CA . PHE A 1 193 ? -2.062 14.055 -0.915 1.00 94.00 193 PHE A CA 1
ATOM 1604 C C . PHE A 1 193 ? -3.173 13.279 -0.198 1.00 94.00 193 PHE A C 1
ATOM 1606 O O . PHE A 1 193 ? -4.347 13.645 -0.300 1.00 94.00 193 PHE A O 1
ATOM 1613 N N . ILE A 1 194 ? -2.830 12.225 0.546 1.00 94.06 194 ILE A N 1
ATOM 1614 C CA . ILE A 1 194 ? -3.784 11.402 1.285 1.00 94.06 194 ILE A CA 1
ATOM 1615 C C . ILE A 1 194 ? -3.963 11.976 2.694 1.00 94.06 194 ILE A C 1
ATOM 1617 O O . ILE A 1 194 ? -3.016 12.128 3.459 1.00 94.06 194 ILE A O 1
ATOM 1621 N N . ASP A 1 195 ? -5.210 12.215 3.105 1.00 94.31 195 ASP A N 1
ATOM 1622 C CA . ASP A 1 195 ? -5.536 12.588 4.490 1.00 94.31 195 ASP A CA 1
ATOM 1623 C C . ASP A 1 195 ? -5.549 11.346 5.414 1.00 94.31 195 ASP A C 1
ATOM 1625 O O . ASP A 1 195 ? -6.498 11.070 6.147 1.00 94.31 195 ASP A O 1
ATOM 1629 N N . TRP A 1 196 ? -4.476 10.548 5.382 1.00 95.81 196 TRP A N 1
ATOM 1630 C CA . TRP A 1 196 ? -4.321 9.299 6.146 1.00 95.81 196 TRP A CA 1
ATOM 1631 C C . TRP A 1 196 ? -4.076 9.503 7.653 1.00 95.81 196 TRP A C 1
ATOM 1633 O O . TRP A 1 196 ? -3.801 8.559 8.396 1.00 95.81 196 TRP A O 1
ATOM 1643 N N . GLY A 1 197 ? -4.213 10.747 8.120 1.00 95.44 197 GLY A N 1
ATOM 1644 C CA . GLY A 1 197 ? -4.224 11.130 9.528 1.00 95.44 197 GLY A CA 1
ATOM 1645 C C . GLY A 1 197 ? -5.622 11.159 10.155 1.00 95.44 197 GLY A C 1
ATOM 1646 O O . GLY A 1 197 ? -5.734 11.563 11.307 1.00 95.44 197 GLY A O 1
ATOM 1647 N N . GLN A 1 198 ? -6.695 10.774 9.448 1.00 94.25 198 GLN A N 1
ATOM 1648 C CA . GLN A 1 198 ? -8.066 10.770 10.004 1.00 94.25 198 GLN A CA 1
ATOM 1649 C C . GLN A 1 198 ? -8.429 9.498 10.796 1.00 94.25 198 GLN A C 1
ATOM 1651 O O . GLN A 1 198 ? -9.461 9.474 11.469 1.00 94.25 198 GLN A O 1
ATOM 1656 N N . ALA A 1 199 ? -7.594 8.457 10.751 1.00 91.94 199 ALA A N 1
ATOM 1657 C CA . ALA A 1 199 ? -7.722 7.248 11.565 1.00 91.94 199 ALA A CA 1
ATOM 1658 C C . ALA A 1 199 ? -6.349 6.760 12.053 1.00 91.94 199 ALA A C 1
ATOM 1660 O O . ALA A 1 199 ? -5.320 7.105 11.476 1.00 91.94 199 ALA A O 1
ATOM 1661 N N . TYR A 1 200 ? -6.353 5.972 13.135 1.00 90.56 200 TYR A N 1
ATOM 1662 C CA . TYR A 1 200 ? -5.165 5.371 13.766 1.00 90.56 200 TYR A CA 1
ATOM 1663 C C . TYR A 1 200 ? -3.991 6.338 13.987 1.00 90.56 200 TYR A C 1
ATOM 1665 O O . TYR A 1 200 ? -2.832 5.951 13.871 1.00 90.56 200 TYR A O 1
ATOM 1673 N N . SER A 1 201 ? -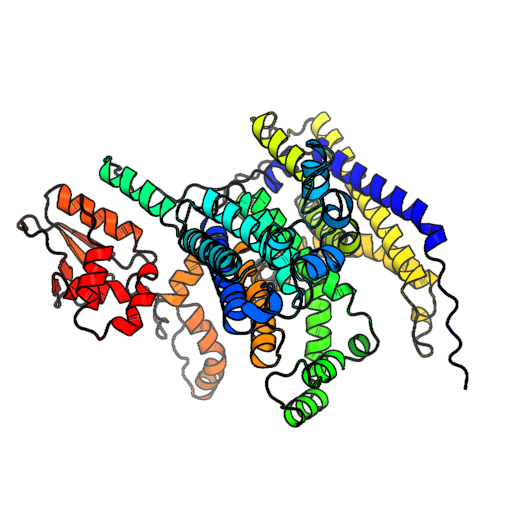4.294 7.600 14.288 1.00 93.19 201 SER A N 1
ATOM 1674 C CA . SER A 1 201 ? -3.322 8.682 14.431 1.00 93.19 201 SER A CA 1
ATOM 1675 C C . SER A 1 201 ? -3.534 9.448 15.735 1.00 93.19 201 SER A C 1
ATOM 1677 O O . SER A 1 201 ? -4.661 9.561 16.240 1.00 93.19 201 SER A O 1
ATOM 1679 N N . VAL A 1 202 ? -2.455 10.040 16.249 1.00 92.19 202 VAL A N 1
ATOM 1680 C CA . VAL A 1 202 ? -2.518 10.979 17.378 1.00 92.19 202 VAL A CA 1
ATOM 1681 C C . VAL A 1 202 ? -3.387 12.192 17.027 1.00 92.19 202 VAL A C 1
ATOM 1683 O O . VAL A 1 202 ? -4.158 12.655 17.867 1.00 92.19 202 VAL A O 1
ATOM 1686 N N . ASP A 1 203 ? -3.341 12.679 15.786 1.00 93.88 203 ASP A N 1
ATOM 1687 C CA . ASP A 1 203 ? -4.169 13.800 15.330 1.00 93.88 203 ASP A CA 1
ATOM 1688 C C . ASP A 1 203 ? -5.676 13.488 15.392 1.00 93.88 203 ASP A C 1
ATOM 1690 O O . ASP A 1 203 ? -6.461 14.304 15.888 1.00 93.88 203 ASP A O 1
ATOM 1694 N N . ALA A 1 204 ? -6.099 12.304 14.931 1.00 91.62 204 ALA A N 1
ATOM 1695 C CA . ALA A 1 204 ? -7.495 11.869 14.999 1.00 91.62 204 ALA A CA 1
ATOM 1696 C C . ALA A 1 204 ? -7.942 11.671 16.450 1.00 91.62 204 ALA A C 1
ATOM 1698 O O . ALA A 1 204 ? -9.040 12.093 16.824 1.00 91.62 204 ALA A O 1
ATOM 1699 N N . TRP A 1 205 ? -7.072 11.095 17.283 1.00 88.69 205 TRP A N 1
ATOM 1700 C CA . TRP A 1 205 ? -7.317 10.972 18.716 1.00 88.69 205 TRP A CA 1
ATOM 1701 C C . TRP A 1 205 ? -7.494 12.345 19.382 1.00 88.69 205 TRP A C 1
ATOM 1703 O O . TRP A 1 205 ? -8.495 12.557 20.063 1.00 88.69 205 TRP A O 1
ATOM 1713 N N . ARG A 1 206 ? -6.612 13.322 19.121 1.00 89.75 206 ARG A N 1
ATOM 1714 C CA . ARG A 1 206 ? -6.721 14.698 19.651 1.00 89.75 206 ARG A CA 1
ATOM 1715 C C . ARG A 1 206 ? -8.015 15.391 19.225 1.00 89.75 206 ARG A C 1
ATOM 1717 O O . ARG A 1 206 ? -8.587 16.143 20.013 1.00 89.75 206 ARG A O 1
ATOM 1724 N N . LYS A 1 207 ? -8.481 15.178 17.988 1.00 89.44 207 LYS A N 1
ATOM 1725 C CA . LYS A 1 207 ? -9.769 15.716 17.506 1.00 89.44 207 LYS A CA 1
ATOM 1726 C C . LYS A 1 207 ? -10.949 15.093 18.255 1.00 89.44 207 LYS A C 1
ATOM 1728 O O . LYS A 1 207 ? -11.788 15.826 18.765 1.00 89.44 207 LYS A O 1
ATOM 1733 N N . ARG A 1 208 ? -10.984 13.762 18.382 1.00 87.56 208 ARG A N 1
ATOM 1734 C CA . ARG A 1 208 ? -12.042 13.057 19.129 1.00 87.56 208 ARG A CA 1
ATOM 1735 C C . ARG A 1 208 ? -12.046 13.419 20.605 1.00 87.56 208 ARG A C 1
ATOM 1737 O O . ARG A 1 208 ? -13.107 13.675 21.156 1.00 87.56 208 ARG A O 1
ATOM 1744 N N . ARG A 1 209 ? -10.866 13.502 21.224 1.00 87.00 209 ARG A N 1
ATOM 1745 C CA . ARG A 1 209 ? -10.721 13.928 22.617 1.00 87.00 209 ARG A CA 1
ATOM 1746 C C . ARG A 1 209 ? -11.303 15.322 22.831 1.00 87.00 209 ARG A C 1
ATOM 1748 O O . ARG A 1 209 ? -12.064 15.508 23.770 1.00 87.00 209 ARG A O 1
ATOM 1755 N N . ARG A 1 210 ? -10.987 16.282 21.953 1.00 89.62 210 ARG A N 1
ATOM 1756 C CA . ARG A 1 210 ? -11.572 17.633 22.012 1.00 89.62 210 ARG A CA 1
ATOM 1757 C C . ARG A 1 210 ? -13.094 17.618 21.872 1.00 89.62 210 ARG A C 1
ATOM 1759 O O . ARG A 1 210 ? -13.749 18.317 22.626 1.00 89.62 210 ARG A O 1
ATOM 1766 N N . ALA A 1 211 ? -13.646 16.803 20.973 1.00 88.38 211 ALA A N 1
ATOM 1767 C CA . ALA A 1 211 ? -15.096 16.678 20.820 1.00 88.38 211 ALA A CA 1
ATOM 1768 C C . ALA A 1 211 ? -15.771 16.100 22.078 1.00 88.38 211 ALA A C 1
ATOM 1770 O O . ALA A 1 211 ? -16.754 16.658 22.547 1.00 88.38 211 ALA A O 1
ATOM 1771 N N . ILE A 1 212 ? -15.215 15.033 22.665 1.00 85.12 212 ILE A N 1
ATOM 1772 C CA . ILE A 1 212 ? -15.751 14.416 23.892 1.00 85.12 212 ILE A CA 1
ATOM 1773 C C . ILE A 1 212 ? -15.693 15.397 25.069 1.00 85.12 212 ILE A C 1
ATOM 1775 O O . ILE A 1 212 ? -16.672 15.560 25.787 1.00 85.12 212 ILE A O 1
ATOM 1779 N N . LEU A 1 213 ? -14.564 16.086 25.253 1.00 86.19 213 LEU A N 1
ATOM 1780 C CA . LEU A 1 213 ? -14.419 17.091 26.313 1.00 86.19 213 LEU A CA 1
ATOM 1781 C C . LEU A 1 213 ? -15.267 18.348 26.069 1.00 86.19 213 LEU A C 1
ATOM 1783 O O . LEU A 1 213 ? -15.576 19.061 27.017 1.00 86.19 213 LEU A O 1
ATOM 1787 N N . GLY A 1 214 ? -15.643 18.605 24.816 1.00 86.44 214 GLY A N 1
ATOM 1788 C CA . GLY A 1 214 ? -16.575 19.658 24.420 1.00 86.44 214 GLY A CA 1
ATOM 1789 C C . GLY A 1 214 ? -18.051 19.264 24.517 1.00 86.44 214 GLY A C 1
ATOM 1790 O O . GLY A 1 214 ? -18.885 20.031 24.055 1.00 86.44 214 GLY A O 1
ATOM 1791 N N . GLY A 1 215 ? -18.379 18.090 25.074 1.00 84.31 215 GLY A N 1
ATOM 1792 C CA . GLY A 1 215 ? -19.764 17.668 25.312 1.00 84.31 215 GLY A CA 1
ATOM 1793 C C . GLY A 1 215 ? -20.414 16.869 24.179 1.00 84.31 215 GLY A C 1
ATOM 1794 O O . GLY A 1 215 ? -21.635 16.805 24.109 1.00 84.31 215 GLY A O 1
ATOM 1795 N N . ALA A 1 216 ? -19.640 16.257 23.275 1.00 82.56 216 ALA A N 1
ATOM 1796 C CA . ALA A 1 216 ? -20.217 15.391 22.246 1.00 82.56 216 ALA A CA 1
ATOM 1797 C C . ALA A 1 216 ? -20.942 14.180 22.867 1.00 82.56 216 ALA A C 1
ATOM 1799 O O . ALA A 1 216 ? -20.319 13.351 23.529 1.00 82.56 216 ALA A O 1
ATOM 1800 N N . GLU A 1 217 ? -22.237 14.040 22.574 1.00 78.81 217 GLU A N 1
ATOM 1801 C CA . GLU A 1 217 ? -23.079 12.931 23.051 1.00 78.81 217 GLU A CA 1
ATOM 1802 C C . GLU A 1 217 ? -22.695 11.576 22.439 1.00 78.81 217 GLU A C 1
ATOM 1804 O O . GLU A 1 217 ? -22.924 10.518 23.024 1.00 78.81 217 GLU A O 1
ATOM 1809 N N . GLN A 1 218 ? -22.092 11.594 21.247 1.00 77.88 218 GLN A N 1
ATOM 1810 C CA . GLN A 1 218 ? -21.674 10.397 20.524 1.00 77.88 218 GLN A CA 1
ATOM 1811 C C . GLN A 1 218 ? -20.210 10.484 20.108 1.00 77.88 218 GLN A C 1
ATOM 1813 O O . GLN A 1 218 ? -19.694 11.549 19.760 1.00 77.88 218 GLN A O 1
ATOM 1818 N N . LEU A 1 219 ? -19.541 9.328 20.084 1.00 76.12 219 LEU A N 1
ATOM 1819 C CA . LEU A 1 219 ? -18.166 9.233 19.611 1.00 76.12 219 LEU A CA 1
ATOM 1820 C C . LEU A 1 219 ? -18.103 9.573 18.109 1.00 76.12 219 LEU A C 1
ATOM 1822 O O . LEU A 1 219 ? -18.661 8.828 17.300 1.00 76.12 219 LEU A O 1
ATOM 1826 N N . PRO A 1 220 ? -17.368 10.623 17.695 1.00 81.31 220 PRO A N 1
ATOM 1827 C CA . PRO A 1 220 ? -17.317 10.999 16.290 1.00 81.31 220 PRO A CA 1
ATOM 1828 C C . PRO A 1 220 ? -16.647 9.915 15.438 1.00 81.31 220 PRO A C 1
ATOM 1830 O O . PRO A 1 220 ? -15.498 9.513 15.684 1.00 81.31 220 PRO A O 1
ATOM 1833 N N . ALA A 1 221 ? -17.343 9.479 14.388 1.00 82.56 221 ALA A N 1
ATOM 1834 C CA . ALA A 1 221 ? -16.784 8.587 13.379 1.00 82.56 221 ALA A CA 1
ATOM 1835 C C . ALA A 1 221 ? -15.536 9.216 12.714 1.00 82.56 221 ALA A C 1
ATOM 1837 O O . ALA A 1 221 ? -15.406 10.443 12.668 1.00 82.56 221 ALA A O 1
ATOM 1838 N N . PRO A 1 222 ? -14.582 8.409 12.201 1.00 85.19 222 PRO A N 1
ATOM 1839 C CA . PRO A 1 222 ? -13.473 8.953 11.422 1.00 85.19 222 PRO A CA 1
ATOM 1840 C C . PRO A 1 222 ? -13.999 9.776 10.238 1.00 85.19 222 PRO A C 1
ATOM 1842 O O . PRO A 1 222 ? -14.903 9.339 9.523 1.00 85.19 222 PRO A O 1
ATOM 1845 N N . LYS A 1 223 ? -13.411 10.952 10.000 1.00 90.31 223 LYS A N 1
ATOM 1846 C CA . LYS A 1 223 ? -13.763 11.778 8.842 1.00 90.31 223 LYS A CA 1
ATOM 1847 C C . LYS A 1 223 ? -13.414 11.022 7.558 1.00 90.31 223 LYS A C 1
ATOM 1849 O O . LYS A 1 223 ? -12.274 10.595 7.387 1.00 90.31 223 LYS A O 1
ATOM 1854 N N . ARG A 1 224 ? -14.377 10.885 6.642 1.00 91.62 224 ARG A N 1
ATOM 1855 C CA . ARG A 1 224 ? -14.129 10.278 5.326 1.00 91.62 224 ARG A CA 1
ATOM 1856 C C . ARG A 1 224 ? -13.189 11.144 4.485 1.00 91.62 224 ARG A C 1
ATOM 1858 O O . ARG A 1 224 ? -13.273 12.375 4.508 1.00 91.62 224 ARG A O 1
ATOM 1865 N N . ILE A 1 225 ? -12.329 10.503 3.703 1.00 92.56 225 ILE A N 1
ATOM 1866 C CA . ILE A 1 225 ? -11.262 11.163 2.935 1.00 92.56 225 ILE A CA 1
ATOM 1867 C C . ILE A 1 225 ? -11.480 11.020 1.433 1.00 92.56 225 ILE A C 1
ATOM 1869 O O . ILE A 1 225 ? -12.216 10.137 0.999 1.00 92.56 225 ILE A O 1
ATOM 1873 N N . ALA A 1 226 ? -10.889 11.920 0.645 1.00 89.38 226 ALA A N 1
ATOM 1874 C CA . ALA A 1 226 ? -10.969 11.849 -0.812 1.00 89.38 226 ALA A CA 1
ATOM 1875 C C . ALA A 1 226 ? -10.255 10.590 -1.324 1.00 89.38 226 ALA A C 1
ATOM 1877 O O . ALA A 1 226 ? -9.190 10.232 -0.823 1.00 89.38 226 ALA A O 1
ATOM 1878 N N . VAL A 1 227 ? -10.856 9.921 -2.306 1.00 85.31 227 VAL A N 1
ATOM 1879 C CA . VAL A 1 227 ? -10.372 8.630 -2.810 1.00 85.31 227 VAL A CA 1
ATOM 1880 C C . VAL A 1 227 ? -9.331 8.752 -3.924 1.00 85.31 227 VAL A C 1
ATOM 1882 O O . VAL A 1 227 ? -8.548 7.824 -4.105 1.00 85.31 227 VAL A O 1
ATOM 1885 N N . TRP A 1 228 ? -9.274 9.868 -4.664 1.00 82.81 228 TRP A N 1
ATOM 1886 C CA . TRP A 1 228 ? -8.359 9.984 -5.804 1.00 82.81 228 TRP A CA 1
ATOM 1887 C C . TRP A 1 228 ? -6.878 9.704 -5.490 1.00 82.81 228 TRP A C 1
ATOM 1889 O O . TRP A 1 228 ? -6.280 8.964 -6.270 1.00 82.81 228 TRP A O 1
ATOM 1899 N N . PRO A 1 229 ? -6.265 10.178 -4.381 1.00 86.94 229 PRO A N 1
ATOM 1900 C CA . PRO A 1 229 ? -4.839 9.945 -4.166 1.00 86.94 229 PRO A CA 1
ATOM 1901 C C . PRO A 1 229 ? -4.577 8.490 -3.750 1.00 86.94 229 PRO A C 1
ATOM 1903 O O . PRO A 1 229 ? -3.549 7.914 -4.093 1.00 86.94 229 PRO A O 1
ATOM 1906 N N . VAL A 1 230 ? -5.560 7.854 -3.101 1.00 89.50 230 VAL A N 1
ATOM 1907 C CA . VAL A 1 230 ? -5.571 6.414 -2.802 1.00 89.50 230 VAL A CA 1
ATOM 1908 C C . VAL A 1 230 ? -5.631 5.607 -4.102 1.00 89.50 230 VAL A C 1
ATOM 1910 O O . VAL A 1 230 ? -4.849 4.679 -4.283 1.00 89.50 230 VAL A O 1
ATOM 1913 N N . ARG A 1 231 ? -6.503 5.990 -5.046 1.00 84.38 231 ARG A N 1
ATOM 1914 C CA . ARG A 1 231 ? -6.607 5.344 -6.366 1.00 84.38 231 ARG A CA 1
ATOM 1915 C C . ARG A 1 231 ? -5.329 5.502 -7.184 1.00 84.38 231 ARG A C 1
ATOM 1917 O O . ARG A 1 231 ? -4.902 4.522 -7.779 1.00 84.38 231 ARG A O 1
ATOM 1924 N N . LEU A 1 232 ? -4.680 6.668 -7.167 1.00 83.06 232 LEU A N 1
ATOM 1925 C CA . LEU A 1 232 ? -3.375 6.843 -7.820 1.00 83.06 232 LEU A CA 1
ATOM 1926 C C . LEU A 1 232 ? -2.310 5.915 -7.226 1.00 83.06 232 LEU A C 1
ATOM 1928 O O . LEU A 1 232 ? -1.551 5.313 -7.975 1.00 83.06 232 LEU A O 1
ATOM 1932 N N . MET A 1 233 ? -2.290 5.738 -5.903 1.00 87.25 233 MET A N 1
ATOM 1933 C CA . MET A 1 233 ? -1.374 4.803 -5.241 1.00 87.25 233 MET A CA 1
ATOM 1934 C C . MET A 1 233 ? -1.658 3.340 -5.625 1.00 87.25 233 MET A C 1
ATOM 1936 O O . MET A 1 233 ? -0.734 2.570 -5.885 1.00 87.25 233 MET A O 1
ATOM 1940 N N . MET A 1 234 ? -2.936 2.963 -5.727 1.00 88.06 234 MET A N 1
ATOM 1941 C CA . MET A 1 234 ? -3.356 1.646 -6.223 1.00 88.06 234 MET A CA 1
ATOM 1942 C C . MET A 1 234 ? -2.935 1.432 -7.686 1.00 88.06 234 MET A C 1
ATOM 1944 O O . MET A 1 234 ? -2.400 0.379 -8.023 1.00 88.06 234 MET A O 1
ATOM 1948 N N . ILE A 1 235 ? -3.151 2.431 -8.550 1.00 81.69 235 ILE A N 1
ATOM 1949 C CA . ILE A 1 235 ? -2.758 2.393 -9.967 1.00 81.69 235 ILE A CA 1
ATOM 1950 C C . ILE A 1 235 ? -1.244 2.281 -10.084 1.00 81.69 235 ILE A C 1
ATOM 1952 O O . ILE A 1 235 ? -0.772 1.417 -10.808 1.00 81.69 235 ILE A O 1
ATOM 1956 N N . GLN A 1 236 ? -0.485 3.063 -9.314 1.00 84.38 236 GLN A N 1
ATOM 1957 C CA . GLN A 1 236 ? 0.972 2.984 -9.298 1.00 84.38 236 GLN A CA 1
ATOM 1958 C C . GLN A 1 236 ? 1.458 1.570 -8.967 1.00 84.38 236 GLN A C 1
ATOM 1960 O O . GLN A 1 236 ? 2.357 1.064 -9.632 1.00 84.38 236 GLN A O 1
ATOM 1965 N N . LEU A 1 237 ? 0.854 0.910 -7.973 1.00 87.69 237 LEU A N 1
ATOM 1966 C CA . LEU A 1 237 ? 1.207 -0.469 -7.638 1.00 87.69 237 LEU A CA 1
ATOM 1967 C C . LEU A 1 237 ? 0.871 -1.444 -8.772 1.00 87.69 237 LEU A C 1
ATOM 1969 O O . LE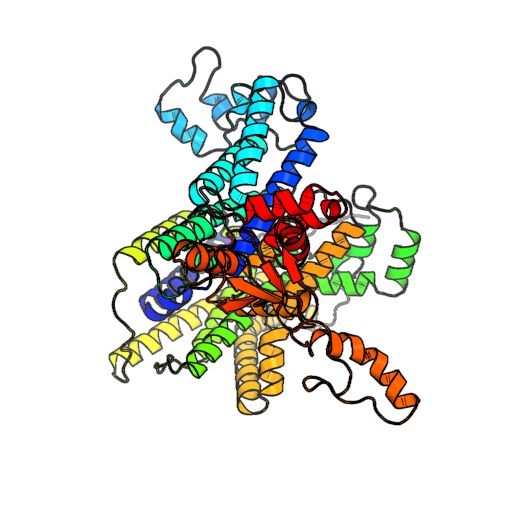U A 1 237 ? 1.660 -2.337 -9.068 1.00 87.69 237 LEU A O 1
ATOM 1973 N N . ALA A 1 238 ? -0.285 -1.265 -9.410 1.00 84.19 238 ALA A N 1
ATOM 1974 C CA . ALA A 1 238 ? -0.674 -2.082 -10.548 1.00 84.19 238 ALA A CA 1
ATOM 1975 C C . ALA A 1 238 ? 0.279 -1.898 -11.737 1.00 84.19 238 ALA A C 1
ATOM 1977 O O . ALA A 1 238 ? 0.676 -2.899 -12.320 1.00 84.19 238 ALA A O 1
ATOM 1978 N N . CYS A 1 239 ? 0.701 -0.661 -12.027 1.00 79.38 239 CYS A N 1
ATOM 1979 C CA . CYS A 1 239 ? 1.705 -0.352 -13.046 1.00 79.38 239 CYS A CA 1
ATOM 1980 C C . CYS A 1 239 ? 3.047 -1.024 -12.744 1.00 79.38 239 CYS A C 1
ATOM 1982 O O . CYS A 1 239 ? 3.679 -1.543 -13.658 1.00 79.38 239 CYS A O 1
ATOM 1984 N N . ILE A 1 240 ? 3.486 -1.016 -11.478 1.00 84.88 240 ILE A N 1
ATOM 1985 C CA . ILE A 1 240 ? 4.737 -1.669 -11.067 1.00 84.88 240 ILE A CA 1
ATOM 1986 C C . ILE A 1 240 ? 4.674 -3.163 -11.394 1.00 84.88 240 ILE A C 1
ATOM 1988 O O . ILE A 1 240 ? 5.541 -3.648 -12.115 1.00 84.88 240 ILE A O 1
ATOM 1992 N N . TYR A 1 241 ? 3.639 -3.871 -10.924 1.00 87.06 241 TYR A N 1
ATOM 1993 C CA . TYR A 1 241 ? 3.512 -5.308 -11.184 1.00 87.06 241 TYR A CA 1
ATOM 1994 C C . TYR A 1 241 ? 3.313 -5.626 -12.662 1.00 87.06 241 TYR A C 1
ATOM 1996 O O . TYR A 1 241 ? 3.968 -6.521 -13.181 1.00 87.06 241 TYR A O 1
ATOM 2004 N N . SER A 1 242 ? 2.450 -4.897 -13.370 1.00 79.94 242 SER A N 1
ATOM 2005 C CA . SER A 1 242 ? 2.221 -5.189 -14.784 1.00 79.94 242 SER A CA 1
ATOM 2006 C C . SER A 1 242 ? 3.483 -4.962 -15.610 1.00 79.94 242 SER A C 1
ATOM 2008 O O . SER A 1 242 ? 3.826 -5.804 -16.434 1.00 79.94 242 SER A O 1
ATOM 2010 N N . ALA A 1 243 ? 4.220 -3.875 -15.355 1.00 77.31 243 ALA A N 1
ATOM 2011 C CA . ALA A 1 243 ? 5.480 -3.608 -16.038 1.00 77.31 243 ALA A CA 1
ATOM 2012 C C . ALA A 1 243 ? 6.529 -4.688 -15.737 1.00 77.31 243 ALA A C 1
ATOM 2014 O O . ALA A 1 243 ? 7.183 -5.172 -16.660 1.00 77.31 243 ALA A O 1
ATOM 2015 N N . THR A 1 244 ? 6.675 -5.116 -14.477 1.00 84.00 244 THR A N 1
A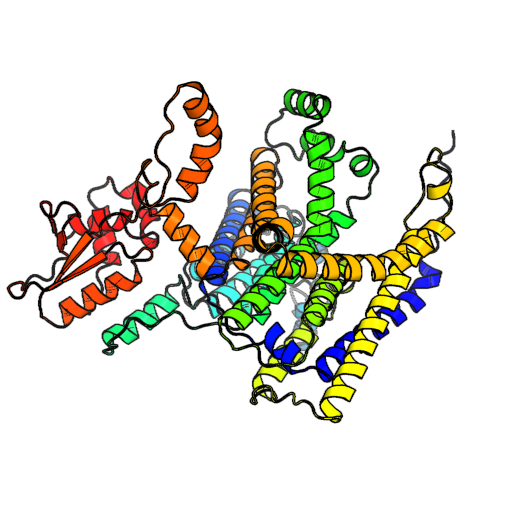TOM 2016 C CA . THR A 1 244 ? 7.641 -6.171 -14.131 1.00 84.00 244 THR A CA 1
ATOM 2017 C C . THR A 1 244 ? 7.247 -7.523 -14.720 1.00 84.00 244 THR A C 1
ATOM 2019 O O . THR A 1 244 ? 8.120 -8.244 -15.197 1.00 84.00 244 THR A O 1
ATOM 2022 N N . GLY A 1 245 ? 5.952 -7.845 -14.758 1.00 84.94 245 GLY A N 1
ATOM 2023 C CA . GLY A 1 245 ? 5.423 -9.056 -15.382 1.00 84.94 245 GLY A CA 1
ATOM 2024 C C . GLY A 1 245 ? 5.710 -9.111 -16.882 1.00 84.94 245 GLY A C 1
ATOM 2025 O O . GLY A 1 245 ? 6.245 -10.104 -17.371 1.00 84.94 245 GLY A O 1
ATOM 2026 N N . LEU A 1 246 ? 5.455 -8.017 -17.602 1.00 75.69 246 LEU A N 1
ATOM 2027 C CA . LEU A 1 246 ? 5.712 -7.931 -19.043 1.00 75.69 246 LEU A CA 1
ATOM 2028 C C . LEU A 1 246 ? 7.200 -8.019 -19.397 1.00 75.69 246 LEU A C 1
ATOM 2030 O O . LEU A 1 246 ? 7.562 -8.625 -20.405 1.00 75.69 246 LEU A O 1
ATOM 2034 N N . LEU A 1 247 ? 8.075 -7.454 -18.560 1.00 78.19 247 LEU A N 1
ATOM 2035 C CA . LEU A 1 247 ? 9.527 -7.524 -18.759 1.00 78.19 247 LEU A CA 1
ATOM 2036 C C . LEU A 1 247 ? 10.104 -8.928 -18.499 1.00 78.19 247 LEU A C 1
ATOM 2038 O O . LEU A 1 247 ? 11.247 -9.206 -18.866 1.00 78.19 247 LEU A O 1
ATOM 2042 N N . LYS A 1 248 ? 9.328 -9.852 -17.919 1.00 83.06 248 LYS A N 1
ATOM 2043 C CA . LYS A 1 248 ? 9.719 -11.250 -17.670 1.00 83.06 248 LYS A CA 1
ATOM 2044 C C . LYS A 1 248 ? 9.508 -12.138 -18.904 1.00 83.06 248 LYS A C 1
ATOM 2046 O O . LYS A 1 248 ? 8.855 -13.172 -18.834 1.00 83.06 248 LYS A O 1
ATOM 2051 N N . SER A 1 249 ? 10.078 -11.736 -20.039 1.00 75.50 249 SER A N 1
ATOM 2052 C CA . SER A 1 249 ? 9.904 -12.382 -21.354 1.00 75.50 249 SER A CA 1
ATOM 2053 C C . SER A 1 249 ? 11.108 -13.219 -21.822 1.00 75.50 249 SER A C 1
ATOM 2055 O O . SER A 1 249 ? 11.075 -13.828 -22.891 1.00 75.50 249 SER A O 1
ATOM 2057 N N . GLY A 1 250 ? 12.187 -13.274 -21.034 1.00 77.81 250 GLY A N 1
ATOM 2058 C CA . GLY A 1 250 ? 13.406 -14.017 -21.378 1.00 77.81 250 GLY A CA 1
ATOM 2059 C C . GLY A 1 250 ? 13.221 -15.543 -21.449 1.00 77.81 250 GLY A C 1
ATOM 2060 O O . GLY A 1 250 ? 12.287 -16.107 -20.882 1.00 77.81 250 GLY A O 1
ATOM 2061 N N . LYS A 1 251 ? 14.170 -16.245 -22.092 1.00 83.00 251 LYS A N 1
ATOM 2062 C CA . LYS A 1 251 ? 14.132 -17.716 -22.278 1.00 83.00 251 LYS A CA 1
ATOM 2063 C C . LYS A 1 251 ? 13.942 -18.499 -20.973 1.00 83.00 251 LYS A C 1
ATOM 2065 O O . LYS A 1 251 ? 13.235 -19.500 -20.974 1.00 83.00 251 LYS A O 1
ATOM 2070 N N . THR A 1 252 ? 14.552 -18.033 -19.881 1.00 87.50 252 THR A N 1
ATOM 2071 C CA . THR A 1 252 ? 14.444 -18.635 -18.541 1.00 87.50 252 THR A CA 1
ATOM 2072 C C . THR A 1 252 ? 13.050 -18.490 -17.925 1.00 87.50 252 THR A C 1
ATOM 2074 O O . THR A 1 252 ? 12.645 -19.302 -17.099 1.00 87.50 252 THR A O 1
ATOM 2077 N N . TRP A 1 253 ? 12.288 -17.466 -18.309 1.00 89.06 253 TRP A N 1
ATOM 2078 C CA . TRP A 1 253 ? 10.887 -17.333 -17.912 1.00 89.06 253 TRP A CA 1
ATOM 2079 C C . TRP A 1 253 ? 10.007 -18.268 -18.739 1.00 89.06 253 TRP A C 1
ATOM 2081 O O . TRP A 1 253 ? 9.194 -18.999 -18.177 1.00 89.06 253 TRP A O 1
ATOM 2091 N N . ALA A 1 254 ? 10.237 -18.319 -20.055 1.00 82.50 254 ALA A N 1
ATOM 2092 C CA . ALA A 1 254 ? 9.469 -19.152 -20.978 1.00 82.50 254 ALA A CA 1
ATOM 2093 C C . ALA A 1 254 ? 9.589 -20.662 -20.693 1.00 82.50 254 ALA A C 1
ATOM 2095 O O . ALA A 1 254 ? 8.606 -21.390 -20.800 1.00 82.50 254 ALA A O 1
ATOM 2096 N N . ASN A 1 255 ? 10.774 -21.145 -20.311 1.00 84.75 255 ASN A N 1
ATOM 2097 C CA . ASN A 1 255 ? 10.995 -22.554 -19.957 1.00 84.75 255 ASN A CA 1
ATOM 2098 C C . ASN A 1 255 ? 10.731 -22.866 -18.463 1.00 84.75 255 ASN A C 1
ATOM 2100 O O . ASN A 1 255 ? 10.911 -24.007 -18.038 1.00 84.75 255 ASN A O 1
ATOM 2104 N N . GLY A 1 256 ? 10.331 -21.869 -17.662 1.00 88.62 256 GLY A N 1
ATOM 2105 C CA . GLY A 1 256 ? 10.016 -22.015 -16.240 1.00 88.62 256 GLY A CA 1
ATOM 2106 C C . GLY A 1 256 ? 11.217 -22.048 -15.285 1.00 88.62 256 GLY A C 1
ATOM 2107 O O . GLY A 1 256 ? 11.013 -22.159 -14.078 1.00 88.62 256 GLY A O 1
ATOM 2108 N N . THR A 1 257 ? 12.461 -21.925 -15.749 1.00 92.88 257 THR A N 1
ATOM 2109 C CA . THR A 1 257 ? 13.648 -22.096 -14.887 1.00 92.88 257 THR A CA 1
ATOM 2110 C C . THR A 1 257 ? 14.119 -20.808 -14.196 1.00 92.88 257 THR A C 1
ATOM 2112 O O . THR A 1 257 ? 15.105 -20.839 -13.463 1.00 92.88 257 THR A O 1
ATOM 2115 N N . ALA A 1 258 ? 13.459 -19.664 -14.409 1.00 92.56 258 ALA A N 1
ATOM 2116 C CA . ALA A 1 258 ? 13.909 -18.365 -13.896 1.00 92.56 258 ALA A CA 1
ATOM 2117 C C . ALA A 1 258 ? 14.035 -18.322 -12.367 1.00 92.56 258 ALA A C 1
ATOM 2119 O O . ALA A 1 258 ? 15.071 -17.888 -11.869 1.00 92.56 258 ALA A O 1
ATOM 2120 N N . LEU A 1 259 ? 13.030 -18.801 -11.618 1.00 91.81 259 LEU A N 1
ATOM 2121 C CA . LEU A 1 259 ? 13.113 -18.818 -10.152 1.00 91.81 259 LEU A CA 1
ATOM 2122 C C . LEU A 1 259 ? 14.187 -19.775 -9.639 1.00 91.81 259 LEU A C 1
ATOM 2124 O O . LEU A 1 259 ? 14.848 -19.454 -8.659 1.00 91.81 259 LEU A O 1
ATOM 2128 N N . TYR A 1 260 ? 14.387 -20.920 -10.299 1.00 92.75 260 TYR A N 1
ATOM 2129 C CA . TYR A 1 260 ? 15.476 -21.828 -9.942 1.00 92.75 260 TYR A CA 1
ATOM 2130 C C . TYR A 1 260 ? 16.823 -21.103 -10.029 1.00 92.75 260 TYR A C 1
ATOM 2132 O O . TYR A 1 260 ? 17.574 -21.107 -9.058 1.00 92.75 260 TYR A O 1
ATOM 2140 N N . TYR A 1 261 ? 17.098 -20.404 -11.133 1.00 91.94 261 TYR A N 1
ATOM 2141 C CA . TYR A 1 261 ? 18.333 -19.631 -11.254 1.00 91.94 261 TYR A CA 1
ATOM 2142 C C . TYR A 1 261 ? 18.407 -18.489 -10.239 1.00 91.94 261 TYR A C 1
ATOM 2144 O O . TYR A 1 261 ? 19.425 -18.359 -9.570 1.00 91.94 261 TYR A O 1
ATOM 2152 N N . ALA A 1 262 ? 17.333 -17.715 -10.064 1.00 90.69 262 ALA A N 1
ATOM 2153 C CA . ALA A 1 262 ? 17.309 -16.596 -9.122 1.00 90.69 262 ALA A CA 1
ATOM 2154 C C . ALA A 1 262 ? 17.628 -17.025 -7.679 1.00 90.69 262 ALA A C 1
ATOM 2156 O O . ALA A 1 262 ? 18.380 -16.342 -6.991 1.00 90.69 262 ALA A O 1
ATOM 2157 N N . LEU A 1 263 ? 17.109 -18.177 -7.242 1.00 91.44 263 LEU A N 1
ATOM 2158 C CA . LEU A 1 263 ? 17.353 -18.734 -5.907 1.00 91.44 263 LEU A CA 1
ATOM 2159 C C . LEU A 1 263 ? 18.761 -19.330 -5.728 1.00 91.44 263 LEU A C 1
ATOM 2161 O O . LEU A 1 263 ? 19.158 -19.607 -4.600 1.00 91.44 263 LEU A O 1
ATOM 2165 N N . ASN A 1 264 ? 19.508 -19.540 -6.816 1.00 90.62 264 ASN A N 1
ATOM 2166 C CA . ASN A 1 264 ? 20.879 -20.061 -6.789 1.00 90.62 264 ASN A CA 1
ATOM 2167 C C . ASN A 1 264 ? 21.935 -18.983 -7.104 1.00 90.62 264 ASN A C 1
ATOM 2169 O O . ASN A 1 264 ? 23.123 -19.297 -7.114 1.00 90.62 264 ASN A O 1
ATOM 2173 N N . LEU A 1 265 ? 21.533 -17.729 -7.345 1.00 90.44 265 LEU A N 1
ATOM 2174 C CA . LEU A 1 265 ? 22.465 -16.613 -7.511 1.00 90.44 265 LEU A CA 1
ATOM 2175 C C . LEU A 1 265 ? 23.051 -16.205 -6.154 1.00 90.44 265 LEU A C 1
ATOM 2177 O O . LEU A 1 265 ? 22.318 -15.942 -5.201 1.00 90.44 265 LEU A O 1
ATOM 2181 N N . ASP A 1 266 ? 24.377 -16.137 -6.101 1.00 87.69 266 ASP A N 1
ATOM 2182 C CA . ASP A 1 266 ? 25.194 -15.866 -4.913 1.00 87.69 266 ASP A CA 1
ATOM 2183 C C . ASP A 1 266 ? 24.819 -14.593 -4.156 1.00 87.69 266 ASP A C 1
ATOM 2185 O O . ASP A 1 266 ? 24.660 -14.601 -2.939 1.00 87.69 266 ASP A O 1
ATOM 2189 N N . HIS A 1 267 ? 24.605 -13.514 -4.892 1.00 85.81 267 HIS A N 1
ATOM 2190 C CA . HIS A 1 267 ? 24.225 -12.218 -4.352 1.00 85.81 267 HIS A CA 1
ATOM 2191 C C . HIS A 1 267 ? 22.743 -12.127 -3.961 1.00 85.81 267 HIS A C 1
ATOM 2193 O O . HIS A 1 267 ? 22.358 -11.159 -3.309 1.00 85.81 267 HIS A O 1
ATOM 2199 N N . PHE A 1 268 ? 21.906 -13.102 -4.343 1.00 86.12 268 PHE A N 1
ATOM 2200 C CA . PHE A 1 268 ? 20.471 -13.076 -4.061 1.00 86.12 268 PHE A CA 1
ATOM 2201 C C . PHE A 1 268 ? 19.993 -14.116 -3.065 1.00 86.12 268 PHE A C 1
ATOM 2203 O O . PHE A 1 268 ? 18.930 -13.887 -2.501 1.00 86.12 268 PHE A O 1
ATOM 2210 N N . TYR A 1 269 ? 20.672 -15.236 -2.820 1.00 86.75 269 TYR A N 1
ATOM 2211 C CA . TYR A 1 269 ? 20.184 -16.166 -1.800 1.00 86.75 269 TYR A CA 1
ATOM 2212 C C . TYR A 1 269 ? 20.433 -15.612 -0.391 1.00 86.75 269 TYR A C 1
ATOM 2214 O O . TYR A 1 269 ? 21.468 -15.020 -0.098 1.00 86.75 269 TYR A O 1
ATOM 2222 N N . ARG A 1 270 ? 19.487 -15.836 0.524 1.00 89.25 270 ARG A N 1
ATOM 2223 C CA . ARG A 1 270 ? 19.690 -15.573 1.958 1.00 89.25 270 ARG A CA 1
ATOM 2224 C C . ARG A 1 270 ? 20.332 -16.761 2.666 1.00 89.25 270 ARG A C 1
ATOM 2226 O O . ARG A 1 270 ? 21.152 -16.591 3.561 1.00 89.25 270 ARG A O 1
ATOM 2233 N N . ILE A 1 271 ? 19.938 -17.967 2.262 1.00 87.50 271 ILE A N 1
ATOM 2234 C CA . ILE A 1 271 ? 20.450 -19.235 2.780 1.00 87.50 271 ILE A CA 1
ATOM 2235 C C . ILE A 1 271 ? 20.901 -20.067 1.572 1.00 87.50 271 ILE A C 1
ATOM 2237 O O . ILE A 1 271 ? 20.091 -20.245 0.655 1.00 87.50 271 ILE A O 1
ATOM 2241 N N . PRO A 1 272 ? 22.145 -20.588 1.552 1.00 87.75 272 PRO A N 1
ATOM 2242 C CA . PRO A 1 272 ? 22.684 -21.375 0.440 1.00 87.75 272 PRO A CA 1
ATOM 2243 C C . PRO A 1 272 ? 22.046 -22.778 0.380 1.00 87.75 272 PRO A C 1
ATOM 2245 O O . PRO A 1 272 ? 22.664 -23.791 0.695 1.00 87.75 272 PRO A O 1
ATOM 2248 N N . ALA A 1 273 ? 20.769 -22.847 -0.005 1.00 89.00 273 ALA A N 1
ATOM 2249 C CA . ALA A 1 273 ? 19.952 -24.062 -0.035 1.00 89.00 273 ALA A CA 1
ATOM 2250 C C . ALA A 1 273 ? 19.885 -24.695 -1.440 1.00 89.00 273 ALA A C 1
ATOM 2252 O O . ALA A 1 273 ? 18.829 -25.141 -1.892 1.00 89.00 273 ALA A O 1
ATOM 2253 N N . PHE A 1 274 ? 21.020 -24.745 -2.143 1.00 89.69 274 PHE A N 1
ATOM 2254 C CA . PHE A 1 274 ? 21.104 -25.160 -3.551 1.00 89.69 274 PHE A CA 1
ATOM 2255 C C . PHE A 1 274 ? 20.492 -26.544 -3.813 1.00 89.69 274 PHE A C 1
ATOM 2257 O O . PHE A 1 274 ? 19.773 -26.742 -4.793 1.00 89.69 274 PHE A O 1
ATOM 2264 N N . THR A 1 275 ? 20.719 -27.503 -2.906 1.00 91.88 275 THR A N 1
ATOM 2265 C CA . THR A 1 275 ? 20.161 -28.860 -3.007 1.00 91.88 275 THR A CA 1
ATOM 2266 C C . THR A 1 275 ? 18.639 -28.847 -2.918 1.00 91.88 275 THR A C 1
ATOM 2268 O O . THR A 1 275 ? 17.977 -29.469 -3.747 1.00 91.88 275 THR A O 1
ATOM 2271 N N . LEU A 1 276 ? 18.069 -28.097 -1.972 1.00 92.19 276 LEU A N 1
ATOM 2272 C CA . LEU A 1 276 ? 16.623 -27.941 -1.827 1.00 92.19 276 LEU A CA 1
ATOM 2273 C C . LEU A 1 276 ? 16.008 -27.336 -3.092 1.00 92.19 276 LEU A C 1
ATOM 2275 O O . LEU A 1 276 ? 14.998 -27.841 -3.578 1.00 92.19 276 LEU A O 1
ATOM 2279 N N . TYR A 1 277 ? 16.624 -26.294 -3.652 1.00 91.50 277 TYR A N 1
ATOM 2280 C CA . TYR A 1 277 ? 16.124 -25.647 -4.866 1.00 91.50 277 TYR A CA 1
ATOM 2281 C C . TYR A 1 277 ? 16.263 -26.536 -6.108 1.00 91.50 277 TYR A C 1
ATOM 2283 O O . TYR A 1 277 ? 15.375 -26.529 -6.958 1.00 91.50 277 TYR A O 1
ATOM 2291 N N . ALA A 1 278 ? 17.314 -27.356 -6.196 1.00 92.38 278 ALA A N 1
ATOM 2292 C CA . ALA A 1 278 ? 17.453 -28.364 -7.247 1.00 92.38 278 ALA A CA 1
ATOM 2293 C C . ALA A 1 278 ? 16.369 -29.452 -7.149 1.00 92.38 278 ALA A C 1
ATOM 2295 O O . ALA A 1 278 ? 15.761 -29.814 -8.158 1.00 92.38 278 ALA A O 1
ATOM 2296 N N . TRP A 1 279 ? 16.069 -29.934 -5.937 1.00 95.56 279 TRP A N 1
ATOM 2297 C CA . TRP A 1 279 ? 14.943 -30.845 -5.706 1.00 95.56 279 TRP A CA 1
ATOM 2298 C C . TRP A 1 279 ? 13.603 -30.188 -6.046 1.00 95.56 279 TRP A C 1
ATOM 2300 O O . TRP A 1 279 ? 12.769 -30.812 -6.699 1.00 95.56 279 TRP A O 1
ATOM 2310 N N . ALA A 1 280 ? 13.406 -28.927 -5.662 1.00 93.50 280 ALA A N 1
ATOM 2311 C CA . ALA A 1 280 ? 12.203 -28.170 -5.980 1.00 93.50 280 ALA A CA 1
ATOM 2312 C C . ALA A 1 280 ? 12.011 -28.000 -7.499 1.00 93.50 280 ALA A C 1
ATOM 2314 O O . ALA A 1 280 ? 10.887 -28.160 -7.975 1.00 93.50 280 ALA A O 1
ATOM 2315 N N . ASP A 1 281 ? 13.075 -27.754 -8.273 1.00 93.06 281 ASP A N 1
ATOM 2316 C CA . ASP A 1 281 ? 12.991 -27.700 -9.743 1.00 93.06 281 ASP A CA 1
ATOM 2317 C C . ASP A 1 281 ? 12.693 -29.060 -10.365 1.00 93.06 281 ASP A C 1
ATOM 2319 O O . ASP A 1 281 ? 11.810 -29.167 -11.220 1.00 93.06 281 ASP A O 1
ATOM 2323 N N . LYS A 1 282 ? 13.345 -30.121 -9.875 1.00 92.81 282 LYS A N 1
ATOM 2324 C CA . LYS A 1 282 ? 13.082 -31.497 -10.315 1.00 92.81 282 LYS A CA 1
ATOM 2325 C C . LYS A 1 282 ? 11.634 -31.926 -10.044 1.00 92.81 282 LYS A C 1
ATOM 2327 O O . LYS A 1 282 ? 11.058 -32.668 -10.834 1.00 92.81 282 LYS A O 1
ATOM 2332 N N . LEU A 1 283 ? 11.040 -31.433 -8.956 1.00 95.44 283 LEU A N 1
ATOM 2333 C CA . LEU A 1 283 ? 9.631 -31.624 -8.596 1.00 95.44 283 LEU A CA 1
ATOM 2334 C C . LEU A 1 283 ? 8.691 -30.577 -9.227 1.00 95.44 283 LEU A C 1
ATOM 2336 O O . LEU A 1 283 ? 7.528 -30.496 -8.842 1.00 95.44 283 LEU A O 1
ATOM 2340 N N . TYR A 1 284 ? 9.171 -29.780 -10.190 1.00 93.81 284 TYR A N 1
ATOM 2341 C CA . TYR A 1 284 ? 8.429 -28.728 -10.901 1.00 93.81 284 TYR A CA 1
ATOM 2342 C C . TYR A 1 284 ? 7.909 -27.573 -10.028 1.00 93.81 284 TYR A C 1
ATOM 2344 O O . TYR A 1 284 ? 7.216 -26.692 -10.537 1.00 93.81 284 TYR A O 1
ATOM 2352 N N . VAL A 1 285 ? 8.266 -27.505 -8.745 1.00 94.00 285 VAL A N 1
ATOM 2353 C CA . VAL A 1 285 ? 7.784 -26.476 -7.812 1.00 94.00 285 VAL A CA 1
ATOM 2354 C C . VAL A 1 285 ? 8.245 -25.088 -8.253 1.00 94.00 285 VAL A C 1
ATOM 2356 O O . VAL A 1 285 ? 7.413 -24.208 -8.469 1.00 94.00 285 VAL A O 1
ATOM 2359 N N . THR A 1 286 ? 9.549 -24.890 -8.470 1.00 92.88 286 THR A N 1
ATOM 2360 C CA . THR A 1 286 ? 10.095 -23.603 -8.947 1.00 92.88 286 THR A CA 1
ATOM 2361 C C . THR A 1 286 ? 9.576 -23.245 -10.336 1.00 92.88 286 THR A C 1
ATOM 2363 O O . THR A 1 286 ? 9.362 -22.069 -10.610 1.00 92.88 286 THR A O 1
ATOM 2366 N N . ARG A 1 287 ? 9.296 -24.236 -11.193 1.00 93.44 287 ARG A N 1
ATOM 2367 C CA . ARG A 1 287 ? 8.744 -24.016 -12.539 1.00 93.44 287 ARG A CA 1
ATOM 2368 C C . ARG A 1 287 ? 7.318 -23.498 -12.502 1.00 93.44 287 ARG A C 1
ATOM 2370 O O . ARG A 1 287 ? 7.006 -22.504 -13.158 1.00 93.44 287 ARG A O 1
ATOM 2377 N N . VAL A 1 288 ? 6.472 -24.126 -11.687 1.00 93.25 288 VAL A N 1
ATOM 2378 C CA . VAL A 1 288 ? 5.109 -23.649 -11.440 1.00 93.25 288 VAL A CA 1
ATOM 2379 C C . VAL A 1 288 ? 5.155 -22.250 -10.837 1.00 93.25 288 VAL A C 1
ATOM 2381 O O . VAL A 1 288 ? 4.422 -21.379 -11.299 1.00 93.25 288 VAL A O 1
ATOM 2384 N N . MET A 1 289 ? 6.044 -21.994 -9.872 1.00 93.25 289 MET A N 1
ATOM 2385 C CA . MET A 1 289 ? 6.203 -20.660 -9.290 1.00 93.25 289 MET A CA 1
ATOM 2386 C C . MET A 1 289 ? 6.651 -19.619 -10.326 1.00 93.25 289 MET A C 1
ATOM 2388 O O . MET A 1 289 ? 6.078 -18.535 -10.344 1.00 93.25 289 MET A O 1
ATOM 2392 N N . THR A 1 290 ? 7.596 -19.937 -11.221 1.00 93.62 290 THR A N 1
ATOM 2393 C CA . THR A 1 290 ? 8.039 -19.040 -12.306 1.00 93.62 290 THR A CA 1
ATOM 2394 C C . THR A 1 290 ? 6.861 -18.585 -13.165 1.00 93.62 290 THR A C 1
ATOM 2396 O O . THR A 1 290 ? 6.641 -17.385 -13.336 1.00 93.62 290 THR A O 1
ATOM 2399 N N . VAL A 1 291 ? 6.071 -19.538 -13.668 1.00 91.25 291 VAL A N 1
ATOM 2400 C CA . VAL A 1 291 ? 4.904 -19.249 -14.516 1.00 91.25 291 VAL A CA 1
ATOM 2401 C C . VAL A 1 291 ? 3.839 -18.487 -13.726 1.00 91.25 291 VAL A C 1
ATOM 2403 O O . VAL A 1 291 ? 3.259 -17.520 -14.217 1.00 91.25 291 VAL A O 1
ATOM 2406 N N . THR A 1 292 ? 3.614 -18.893 -12.478 1.00 92.38 292 THR A N 1
ATOM 2407 C CA . THR A 1 292 ? 2.611 -18.297 -11.593 1.00 92.38 292 THR A CA 1
ATOM 2408 C C . THR A 1 292 ? 2.933 -16.837 -11.281 1.00 92.38 292 THR A C 1
ATOM 2410 O O . THR A 1 292 ? 2.052 -15.994 -11.406 1.00 92.38 292 THR A O 1
ATOM 2413 N N . VAL A 1 293 ? 4.184 -16.508 -10.940 1.00 92.31 293 VAL A N 1
ATOM 2414 C CA . VAL A 1 293 ? 4.624 -15.125 -10.687 1.00 92.31 293 VAL A CA 1
ATOM 2415 C C . VAL A 1 293 ? 4.527 -14.279 -11.955 1.00 92.31 293 VAL A C 1
ATOM 2417 O O . VAL A 1 293 ? 4.002 -13.172 -11.894 1.00 92.31 293 VAL A O 1
ATOM 2420 N N . HIS A 1 294 ? 4.974 -14.795 -13.104 1.00 89.75 294 HIS A N 1
ATOM 2421 C CA . HIS A 1 294 ? 4.917 -14.064 -14.373 1.00 89.75 294 HIS A CA 1
ATOM 2422 C C . HIS A 1 294 ? 3.490 -13.624 -14.730 1.00 89.75 294 HIS A C 1
ATOM 2424 O O . HIS A 1 294 ? 3.235 -12.441 -14.979 1.00 89.75 294 HIS A O 1
ATOM 2430 N N . TRP A 1 295 ? 2.541 -14.563 -14.705 1.00 88.12 295 TRP A N 1
ATOM 2431 C CA . TRP A 1 295 ? 1.151 -14.258 -15.031 1.00 88.12 295 TRP A CA 1
ATOM 2432 C C . TRP A 1 295 ? 0.452 -13.477 -13.930 1.00 88.12 295 TRP A C 1
ATOM 2434 O O . TRP A 1 295 ? -0.349 -12.600 -14.238 1.00 88.12 295 TRP A O 1
ATOM 2444 N N . TRP A 1 296 ? 0.759 -13.739 -12.660 1.00 93.62 296 TRP A N 1
ATOM 2445 C CA . TRP A 1 296 ? 0.183 -12.962 -11.568 1.00 93.62 296 TRP A CA 1
ATOM 2446 C C . TRP A 1 296 ? 0.595 -11.489 -11.637 1.00 93.62 296 TRP A C 1
ATOM 2448 O O . TRP A 1 296 ? -0.248 -10.614 -11.485 1.00 93.62 296 TRP A O 1
ATOM 2458 N N . GLU A 1 297 ? 1.858 -11.191 -11.931 1.00 89.50 297 GLU A N 1
ATOM 2459 C CA . GLU A 1 297 ? 2.305 -9.808 -12.094 1.00 89.50 297 GLU A CA 1
ATOM 2460 C C . GLU A 1 297 ? 1.658 -9.140 -13.310 1.00 89.50 297 GLU A C 1
ATOM 2462 O O . GLU A 1 297 ? 1.080 -8.058 -13.195 1.00 89.50 297 GLU A O 1
ATOM 2467 N N . SER A 1 298 ? 1.665 -9.830 -14.454 1.00 83.38 298 SER A N 1
ATOM 2468 C CA . SER A 1 298 ? 1.100 -9.320 -15.710 1.00 83.38 298 SER A CA 1
ATOM 2469 C C . SER A 1 298 ? -0.407 -9.058 -15.613 1.00 83.38 298 SER A C 1
ATOM 2471 O O . SER A 1 298 ? -0.920 -8.104 -16.194 1.00 83.38 298 SER A O 1
ATOM 2473 N N . LEU A 1 299 ? -1.124 -9.894 -14.859 1.00 83.56 299 LEU A N 1
ATOM 2474 C CA . LEU A 1 299 ? -2.577 -9.830 -14.705 1.00 83.56 299 LEU A CA 1
ATOM 2475 C C . LEU A 1 299 ? -3.024 -9.105 -13.429 1.00 83.56 299 LEU A C 1
ATOM 2477 O O . LEU A 1 299 ? -4.229 -8.950 -13.226 1.00 83.56 299 LEU A O 1
ATOM 2481 N N . PHE A 1 300 ? -2.100 -8.610 -12.598 1.00 86.44 300 PHE A N 1
ATOM 2482 C CA . PHE A 1 300 ? -2.426 -7.885 -11.367 1.00 86.44 300 PHE A CA 1
ATOM 2483 C C . PHE A 1 300 ? -3.474 -6.774 -11.566 1.00 86.44 300 PHE A C 1
ATOM 2485 O O . PHE A 1 300 ? -4.379 -6.669 -10.733 1.00 86.44 300 PHE A O 1
ATOM 2492 N N . PRO A 1 301 ? -3.461 -5.985 -12.667 1.00 82.56 301 PRO A N 1
ATOM 2493 C CA . PRO A 1 301 ? -4.472 -4.954 -12.908 1.00 82.56 301 PRO A CA 1
ATOM 2494 C C . PRO A 1 301 ? -5.922 -5.460 -12.965 1.00 82.56 301 PRO A C 1
ATOM 2496 O O . PRO A 1 301 ? -6.843 -4.656 -12.811 1.00 82.56 301 PRO A O 1
ATOM 2499 N N . LEU A 1 302 ? -6.170 -6.767 -13.123 1.00 79.44 302 LEU A N 1
ATOM 2500 C CA . LEU A 1 302 ? -7.515 -7.348 -13.025 1.00 79.44 302 LEU A CA 1
ATOM 2501 C C . LEU A 1 302 ? -8.169 -7.123 -11.653 1.00 79.44 302 LEU A C 1
ATOM 2503 O O . LEU A 1 302 ? -9.395 -7.169 -11.552 1.00 79.44 302 LEU A O 1
ATOM 2507 N N . VAL A 1 303 ? -7.387 -6.807 -10.614 1.00 83.25 303 VAL A N 1
ATOM 2508 C CA . VAL A 1 303 ? -7.903 -6.428 -9.292 1.00 83.25 303 VAL A CA 1
ATOM 2509 C C . VAL A 1 303 ? -8.889 -5.248 -9.349 1.00 83.25 303 VAL A C 1
ATOM 2511 O O . VAL A 1 303 ? -9.852 -5.192 -8.578 1.00 83.25 303 VAL A O 1
ATOM 2514 N N . PHE A 1 304 ? -8.704 -4.317 -10.295 1.00 78.94 304 PHE A N 1
ATOM 2515 C CA . PHE A 1 304 ? -9.606 -3.177 -10.475 1.00 78.94 304 PHE A CA 1
ATOM 2516 C C . PHE A 1 304 ? -10.995 -3.599 -10.941 1.00 78.94 304 PHE A C 1
ATOM 2518 O O . PHE A 1 304 ? -11.981 -2.981 -10.535 1.00 78.94 304 PHE A O 1
ATOM 2525 N N . LEU A 1 305 ? -11.097 -4.674 -11.727 1.00 75.44 305 LEU A N 1
ATOM 2526 C CA . LEU A 1 305 ? -12.383 -5.208 -12.159 1.00 75.44 305 LEU A CA 1
ATOM 2527 C C . LEU A 1 305 ? -13.191 -5.712 -10.957 1.00 75.44 305 LEU A C 1
ATOM 2529 O O . LEU A 1 305 ? -14.380 -5.414 -10.853 1.00 75.44 305 LEU A O 1
ATOM 2533 N N . GLY A 1 306 ? -12.559 -6.411 -10.008 1.00 81.31 306 GLY A N 1
ATOM 2534 C CA . GLY A 1 306 ? -13.233 -6.862 -8.789 1.00 81.31 306 GLY A CA 1
ATOM 2535 C C . GLY A 1 306 ? -13.643 -5.715 -7.869 1.00 81.31 306 GLY A C 1
ATOM 2536 O O . GLY A 1 306 ? -14.761 -5.729 -7.349 1.00 81.31 306 GLY A O 1
ATOM 2537 N N . GLU A 1 307 ? -12.791 -4.699 -7.691 1.00 81.06 307 GLU A N 1
ATOM 2538 C CA . GLU A 1 307 ? -13.153 -3.504 -6.910 1.00 81.06 307 GLU A CA 1
ATOM 2539 C C . GLU A 1 307 ? -14.306 -2.728 -7.556 1.00 81.06 307 GLU A C 1
ATOM 2541 O O . GLU A 1 307 ? -15.221 -2.282 -6.859 1.00 81.06 307 GLU A O 1
ATOM 2546 N N . LEU A 1 308 ? -14.320 -2.631 -8.885 1.00 75.62 308 LEU A N 1
ATOM 2547 C CA . LEU A 1 308 ? -15.393 -1.979 -9.621 1.00 75.62 308 LEU A CA 1
ATOM 2548 C C . LEU A 1 308 ? -16.714 -2.744 -9.512 1.00 75.62 308 LEU A C 1
ATOM 2550 O O . LEU A 1 308 ? -17.740 -2.155 -9.175 1.00 75.62 308 LEU A O 1
ATOM 2554 N N . LEU A 1 309 ? -16.687 -4.063 -9.732 1.00 75.56 309 LEU A N 1
ATOM 2555 C CA . LEU A 1 309 ? -17.847 -4.939 -9.553 1.00 75.56 309 LEU A CA 1
ATOM 2556 C C . LEU A 1 309 ? -18.410 -4.832 -8.130 1.00 75.56 309 LEU A C 1
ATOM 2558 O O . LEU A 1 309 ? -19.621 -4.728 -7.948 1.00 75.56 309 LEU A O 1
ATOM 2562 N N . ARG A 1 310 ? -17.537 -4.803 -7.116 1.00 80.62 310 ARG A N 1
ATOM 2563 C CA . ARG A 1 310 ? -17.946 -4.633 -5.718 1.00 80.62 310 ARG A CA 1
ATOM 2564 C C . ARG A 1 310 ? -18.578 -3.266 -5.467 1.00 80.62 310 ARG A C 1
ATOM 2566 O O . ARG A 1 310 ? -19.567 -3.201 -4.743 1.00 80.62 310 ARG A O 1
ATOM 2573 N N . GLY A 1 311 ? -18.026 -2.197 -6.041 1.00 76.12 311 GLY A N 1
ATOM 2574 C CA . GLY A 1 311 ? -18.614 -0.857 -5.972 1.00 76.12 311 GLY A CA 1
ATOM 2575 C C . GLY A 1 311 ? -20.036 -0.833 -6.535 1.00 76.12 311 GLY A C 1
ATOM 2576 O O . GLY A 1 311 ? -20.954 -0.387 -5.856 1.00 76.12 311 GLY A O 1
ATOM 2577 N N . VAL A 1 312 ? -20.232 -1.426 -7.717 1.00 71.50 312 VAL A N 1
ATOM 2578 C CA . VAL A 1 312 ? -21.551 -1.542 -8.362 1.00 71.50 312 VAL A CA 1
ATOM 2579 C C . VAL A 1 312 ? -22.548 -2.310 -7.491 1.00 71.50 312 VAL A C 1
ATOM 2581 O O . VAL A 1 312 ? -23.698 -1.895 -7.356 1.00 71.50 312 VAL A O 1
ATOM 2584 N N . ASP A 1 313 ? -22.131 -3.421 -6.883 1.00 76.38 313 ASP A N 1
ATOM 2585 C CA . ASP A 1 313 ? -23.012 -4.201 -6.010 1.00 76.38 313 ASP A CA 1
ATOM 2586 C C . ASP A 1 313 ? -23.388 -3.444 -4.729 1.00 76.38 313 ASP A C 1
ATOM 2588 O O . ASP A 1 313 ? -24.521 -3.565 -4.260 1.00 76.38 313 ASP A O 1
ATOM 2592 N N . LYS A 1 314 ? -22.466 -2.645 -4.173 1.00 77.06 314 LYS A N 1
ATOM 2593 C CA . LYS A 1 314 ? -22.750 -1.781 -3.017 1.00 77.06 314 LYS A CA 1
ATOM 2594 C C . LYS A 1 314 ? -23.751 -0.687 -3.368 1.00 77.06 314 LYS A C 1
ATOM 2596 O O . LYS A 1 314 ? -24.697 -0.485 -2.613 1.00 77.06 314 LYS A O 1
ATOM 2601 N N . ASP A 1 315 ? -23.578 -0.037 -4.514 1.00 69.25 315 ASP A N 1
ATOM 2602 C CA . ASP A 1 315 ? -24.498 1.001 -4.986 1.00 69.25 315 ASP A CA 1
ATOM 2603 C C . ASP A 1 315 ? -25.900 0.430 -5.242 1.00 69.25 315 ASP A C 1
ATOM 2605 O O . ASP A 1 315 ? -26.907 1.042 -4.885 1.00 69.25 315 ASP A O 1
ATOM 2609 N N . GLN A 1 316 ? -25.979 -0.780 -5.806 1.00 69.00 316 GLN A N 1
ATOM 2610 C CA . GLN A 1 316 ? -27.256 -1.463 -5.999 1.00 69.00 316 GLN A CA 1
ATOM 2611 C C . GLN A 1 316 ? -27.923 -1.797 -4.660 1.00 69.00 316 GLN A C 1
ATOM 2613 O O . GLN A 1 316 ? -29.114 -1.544 -4.497 1.00 69.00 316 GLN A O 1
ATOM 2618 N N . ALA A 1 317 ? -27.175 -2.355 -3.706 1.00 77.19 317 ALA A N 1
ATOM 2619 C CA . ALA A 1 317 ? -27.708 -2.686 -2.386 1.00 77.19 317 ALA A CA 1
ATOM 2620 C C . ALA A 1 317 ? -28.176 -1.440 -1.615 1.00 77.19 317 ALA A C 1
ATOM 2622 O O . ALA A 1 317 ? -29.117 -1.525 -0.832 1.00 77.19 317 ALA A O 1
ATOM 2623 N N . ALA A 1 318 ? -27.541 -0.290 -1.850 1.00 71.88 318 ALA A N 1
ATOM 2624 C CA . ALA A 1 318 ? -27.903 0.986 -1.243 1.00 71.88 318 ALA A CA 1
ATOM 2625 C C . ALA A 1 318 ? -29.042 1.724 -1.972 1.00 71.88 318 ALA A C 1
ATOM 2627 O O . ALA A 1 318 ? -29.470 2.775 -1.503 1.00 71.88 318 ALA A O 1
ATOM 2628 N N . GL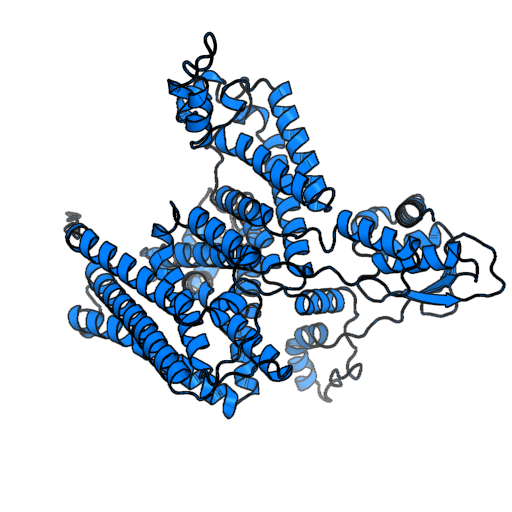Y A 1 319 ? -29.505 1.227 -3.127 1.00 67.81 319 GLY A N 1
ATOM 2629 C CA . GLY A 1 319 ? -30.506 1.911 -3.952 1.00 67.81 319 GLY A CA 1
ATOM 2630 C C . GLY A 1 319 ? -30.031 3.252 -4.529 1.00 67.81 319 GLY A C 1
ATOM 2631 O O . GLY A 1 319 ? -30.842 4.037 -5.005 1.00 67.81 319 GLY A O 1
ATOM 2632 N N . THR A 1 320 ? -28.725 3.536 -4.493 1.00 65.44 320 THR A N 1
ATOM 2633 C CA . THR A 1 320 ? -28.136 4.803 -4.964 1.00 65.44 320 THR A CA 1
ATOM 2634 C C . THR A 1 320 ? -27.847 4.792 -6.462 1.00 65.44 320 THR A C 1
ATOM 2636 O O . THR A 1 320 ? -27.566 5.833 -7.060 1.00 65.44 320 THR A O 1
ATOM 2639 N N . TRP A 1 321 ? -27.905 3.615 -7.090 1.00 56.62 321 TRP A N 1
ATOM 2640 C CA . TRP A 1 321 ? -27.795 3.478 -8.533 1.00 56.62 321 TRP A CA 1
ATOM 2641 C C . TRP A 1 321 ? -29.126 3.812 -9.217 1.00 56.62 321 TRP A C 1
ATOM 2643 O O . TRP A 1 321 ? -29.977 2.943 -9.404 1.00 56.62 321 TRP A O 1
ATOM 2653 N N . VAL A 1 322 ? -29.275 5.067 -9.635 1.00 49.72 322 VAL A N 1
ATOM 2654 C CA . VAL A 1 322 ? -30.380 5.538 -10.478 1.00 49.72 322 VAL A CA 1
ATOM 2655 C C . VAL A 1 322 ? -29.759 6.035 -11.778 1.00 49.72 322 VAL A C 1
ATOM 2657 O O . VAL A 1 322 ? -29.215 7.131 -11.830 1.00 49.72 322 VAL A O 1
ATOM 2660 N N . GLY A 1 323 ? -29.705 5.175 -12.796 1.00 48.88 323 GLY A N 1
ATOM 2661 C CA . GLY A 1 323 ? -29.084 5.527 -14.069 1.00 48.88 323 GLY A CA 1
ATOM 2662 C C . GLY A 1 323 ? -29.305 4.460 -15.151 1.00 48.88 323 GLY A C 1
ATOM 2663 O O . GLY A 1 323 ? -29.142 3.270 -14.866 1.00 48.88 323 GLY A O 1
ATOM 2664 N N . PRO A 1 324 ? -29.628 4.852 -16.396 1.00 40.12 324 PRO A N 1
ATOM 2665 C CA . PRO A 1 324 ? -29.919 3.951 -17.523 1.00 40.12 324 PRO A CA 1
ATOM 2666 C C . PRO A 1 324 ? -28.667 3.364 -18.200 1.00 40.12 324 PRO A C 1
ATOM 2668 O O . PRO A 1 324 ? -28.756 2.715 -19.239 1.00 40.12 324 PRO A O 1
ATOM 2671 N N . VAL A 1 325 ? -27.481 3.605 -17.638 1.00 45.69 325 VAL A N 1
ATOM 2672 C CA . VAL A 1 325 ? -26.199 3.148 -18.181 1.00 45.69 325 VAL A CA 1
ATOM 2673 C C . VAL A 1 325 ? -26.080 1.642 -17.963 1.00 45.69 325 VAL A C 1
ATOM 2675 O O . VAL A 1 325 ? -26.076 1.191 -16.811 1.00 45.69 325 VAL A O 1
ATOM 2678 N N . PRO A 1 326 ? -25.957 0.848 -19.037 1.00 49.62 326 PRO A N 1
ATOM 2679 C CA . PRO A 1 326 ? -25.771 -0.579 -18.907 1.00 49.62 326 PRO A CA 1
ATOM 2680 C C . PRO A 1 326 ? -24.520 -0.889 -18.085 1.00 49.62 326 PRO A C 1
ATOM 2682 O O . PRO A 1 326 ? -23.442 -0.338 -18.299 1.00 49.62 326 PRO A O 1
ATOM 2685 N N . ARG A 1 327 ? -24.653 -1.825 -17.148 1.00 50.91 327 ARG A N 1
ATOM 2686 C CA . ARG A 1 327 ? -23.609 -2.215 -16.182 1.00 50.91 327 ARG A CA 1
ATOM 2687 C C . ARG A 1 327 ? -22.274 -2.612 -16.837 1.00 50.91 327 ARG A C 1
ATOM 2689 O O . ARG A 1 327 ? -21.236 -2.557 -16.186 1.00 50.91 327 ARG A O 1
ATOM 2696 N N . TRP A 1 328 ? -22.292 -2.963 -18.123 1.00 46.19 328 TRP A N 1
ATOM 2697 C CA . TRP A 1 328 ? -21.124 -3.350 -18.905 1.00 46.19 328 TRP A CA 1
ATOM 2698 C C . TRP A 1 328 ? -20.230 -2.183 -19.343 1.00 46.19 328 TRP A C 1
ATOM 2700 O O . TRP A 1 328 ? -19.050 -2.428 -19.568 1.00 46.19 328 TRP A O 1
ATOM 2710 N N . THR A 1 329 ? -20.707 -0.927 -19.372 1.00 46.78 329 THR A N 1
ATOM 2711 C CA . THR A 1 329 ? -19.828 0.240 -19.610 1.00 46.78 329 THR A CA 1
ATOM 2712 C C . THR A 1 329 ? -18.732 0.312 -18.548 1.00 46.78 329 THR A C 1
ATOM 2714 O O . THR A 1 329 ? -17.579 0.590 -18.854 1.00 46.78 329 THR A O 1
ATOM 2717 N N . PHE A 1 330 ? -19.062 -0.012 -17.295 1.00 50.75 330 PHE A N 1
ATOM 2718 C CA . PHE A 1 330 ? -18.086 -0.079 -16.211 1.00 50.75 330 PHE A CA 1
ATOM 2719 C C . PHE A 1 330 ? -17.128 -1.251 -16.384 1.00 50.75 330 PHE A C 1
ATOM 2721 O O . PHE A 1 330 ? -15.930 -1.082 -16.209 1.00 50.75 330 PHE A O 1
ATOM 2728 N N . TYR A 1 331 ? -17.623 -2.425 -16.770 1.00 49.72 331 TYR A N 1
ATOM 2729 C CA . TYR A 1 331 ? -16.766 -3.596 -16.985 1.00 49.72 331 TYR A CA 1
ATOM 2730 C C . TYR A 1 331 ? -15.780 -3.356 -18.125 1.00 49.72 331 TYR A C 1
ATOM 2732 O O . TYR A 1 331 ? -14.604 -3.674 -17.984 1.00 49.72 331 TYR A O 1
ATOM 2740 N N . ALA A 1 332 ? -16.242 -2.709 -19.194 1.00 45.84 332 ALA A N 1
ATOM 2741 C CA . ALA A 1 332 ? -15.419 -2.303 -20.315 1.00 45.84 332 ALA A CA 1
ATOM 2742 C C . ALA A 1 332 ? -14.413 -1.209 -19.928 1.00 45.84 332 ALA A C 1
ATOM 2744 O O . ALA A 1 332 ? -13.258 -1.345 -20.288 1.00 45.84 332 ALA A O 1
ATOM 2745 N N . LEU A 1 333 ? -14.781 -0.193 -19.137 1.00 52.28 333 LEU A N 1
ATOM 2746 C CA . LEU A 1 333 ? -13.835 0.819 -18.635 1.00 52.28 333 LEU A CA 1
ATOM 2747 C C . LEU A 1 333 ? -12.798 0.245 -17.668 1.00 52.28 333 LEU A C 1
ATOM 2749 O O . LEU A 1 333 ? -11.628 0.590 -17.759 1.00 52.28 333 LEU A O 1
ATOM 2753 N N . GLY A 1 334 ? -13.216 -0.614 -16.736 1.00 53.34 334 GLY A N 1
ATOM 2754 C CA . GLY A 1 334 ? -12.318 -1.267 -15.787 1.00 53.34 334 GLY A CA 1
ATOM 2755 C C . GLY A 1 334 ? -11.326 -2.169 -16.509 1.00 53.34 334 GLY A C 1
ATOM 2756 O O . GLY A 1 334 ? -10.135 -2.092 -16.250 1.00 53.34 334 GLY A O 1
ATOM 2757 N N . LEU A 1 335 ? -11.801 -2.954 -17.475 1.00 50.25 335 LEU A N 1
ATOM 2758 C CA . LEU A 1 335 ? -10.954 -3.823 -18.280 1.00 50.25 335 LEU A CA 1
ATOM 2759 C C . LEU A 1 335 ? -10.073 -3.038 -19.260 1.00 50.25 335 LEU A C 1
ATOM 2761 O O . LEU A 1 335 ? -8.889 -3.327 -19.355 1.00 50.25 335 LEU A O 1
ATOM 2765 N N . ALA A 1 336 ? -10.610 -2.016 -19.927 1.00 49.38 336 ALA A N 1
ATOM 2766 C CA . ALA A 1 336 ? -9.862 -1.135 -20.818 1.00 49.38 336 ALA A CA 1
ATOM 2767 C C . ALA A 1 336 ? -8.785 -0.353 -20.058 1.00 49.38 336 ALA A C 1
ATOM 2769 O O . ALA A 1 336 ? -7.671 -0.255 -20.549 1.00 49.38 336 ALA A O 1
ATOM 2770 N N . ALA A 1 337 ? -9.066 0.137 -18.846 1.00 54.03 337 ALA A N 1
ATOM 2771 C CA . ALA A 1 337 ? -8.077 0.784 -17.985 1.00 54.03 337 ALA A CA 1
ATOM 2772 C C . ALA A 1 337 ? -7.025 -0.209 -17.468 1.00 54.03 337 ALA A C 1
ATOM 2774 O O . ALA A 1 337 ? -5.841 0.110 -17.479 1.00 54.03 337 ALA A O 1
ATOM 2775 N N . SER A 1 338 ? -7.428 -1.419 -17.064 1.00 48.19 338 SER A N 1
ATOM 2776 C CA . SER A 1 338 ? -6.501 -2.481 -16.652 1.00 48.19 338 SER A CA 1
ATOM 2777 C C . SER A 1 338 ? -5.584 -2.911 -17.797 1.00 48.19 338 SER A C 1
ATOM 2779 O O . SER A 1 338 ? -4.394 -3.092 -17.576 1.00 48.19 338 SER A O 1
ATOM 2781 N N . VAL A 1 339 ? -6.108 -3.015 -19.021 1.00 49.22 339 VAL A N 1
ATOM 2782 C CA . VAL A 1 339 ? -5.330 -3.288 -20.235 1.00 49.22 339 VAL A CA 1
ATOM 2783 C C . VAL A 1 339 ? -4.447 -2.083 -20.573 1.00 49.22 339 VAL A C 1
ATOM 2785 O O . VAL A 1 339 ? -3.250 -2.253 -20.756 1.00 49.22 339 VAL A O 1
ATOM 2788 N N . LEU A 1 340 ? -4.951 -0.846 -20.551 1.00 49.16 340 LEU A N 1
ATOM 2789 C CA . LEU A 1 340 ? -4.126 0.328 -20.853 1.00 49.16 340 LEU A CA 1
ATOM 2790 C C . LEU A 1 340 ? -2.951 0.480 -19.878 1.00 49.16 340 LEU A C 1
ATOM 2792 O O . LEU A 1 340 ? -1.856 0.821 -20.311 1.00 49.16 340 LEU A O 1
ATOM 2796 N N . VAL A 1 341 ? -3.153 0.190 -18.588 1.00 50.56 341 VAL A N 1
ATOM 2797 C CA . VAL A 1 341 ? -2.089 0.169 -17.569 1.00 50.56 341 VAL A CA 1
ATOM 2798 C C . VAL A 1 341 ? -1.018 -0.873 -17.902 1.00 50.56 341 VAL A C 1
ATOM 2800 O O . VAL A 1 341 ? 0.166 -0.583 -17.762 1.00 50.56 341 VAL A O 1
ATOM 2803 N N . VAL A 1 342 ? -1.408 -2.049 -18.400 1.00 45.69 342 VAL A N 1
ATOM 2804 C CA . VAL A 1 342 ? -0.471 -3.074 -18.889 1.00 45.69 342 VAL A CA 1
ATOM 2805 C C . VAL A 1 342 ? 0.357 -2.525 -20.062 1.00 45.69 342 VAL A C 1
ATOM 2807 O O . VAL A 1 342 ? 1.575 -2.639 -20.043 1.00 45.69 342 VAL A O 1
ATOM 2810 N N . TRP A 1 343 ? -0.259 -1.849 -21.035 1.00 43.66 343 TRP A N 1
ATOM 2811 C CA . TRP A 1 343 ? 0.420 -1.453 -22.280 1.00 43.66 343 TRP A CA 1
ATOM 2812 C C . TRP A 1 343 ? 1.166 -0.104 -22.236 1.00 43.66 343 TRP A C 1
ATOM 2814 O O . TRP A 1 343 ? 2.124 0.084 -22.977 1.00 43.66 343 TRP A O 1
ATOM 2824 N N . THR A 1 344 ? 0.767 0.840 -21.376 1.00 43.56 344 THR A N 1
ATOM 2825 C CA . THR A 1 344 ? 1.287 2.231 -21.371 1.00 43.56 344 THR A CA 1
ATOM 2826 C C . THR A 1 344 ? 2.195 2.573 -20.184 1.00 43.56 344 THR A C 1
ATOM 2828 O O . THR A 1 344 ? 2.742 3.682 -20.123 1.00 43.56 344 THR A O 1
ATOM 2831 N N . ALA A 1 345 ? 2.396 1.630 -19.253 1.00 43.25 345 ALA A N 1
ATOM 2832 C CA . ALA A 1 345 ? 3.226 1.808 -18.057 1.00 43.25 345 ALA A CA 1
ATOM 2833 C C . ALA A 1 345 ? 4.664 2.315 -18.324 1.00 43.25 345 ALA A C 1
ATOM 2835 O O . ALA A 1 345 ? 5.134 3.124 -17.524 1.00 43.25 345 ALA A O 1
ATOM 2836 N N . PRO A 1 346 ? 5.363 1.945 -19.420 1.00 40.81 346 PRO A N 1
ATOM 2837 C CA . PRO A 1 346 ? 6.712 2.460 -19.690 1.00 40.81 346 PRO A CA 1
ATOM 2838 C C . PRO A 1 346 ? 6.759 3.949 -20.086 1.00 40.81 346 PRO A C 1
ATOM 2840 O O . PRO A 1 346 ? 7.769 4.616 -19.874 1.00 40.81 346 PRO A O 1
ATOM 2843 N N . THR A 1 347 ? 5.673 4.491 -20.648 1.00 41.25 347 THR A N 1
ATOM 2844 C CA . THR A 1 347 ? 5.633 5.817 -21.301 1.00 41.25 347 THR A CA 1
ATOM 2845 C C . THR A 1 347 ? 5.017 6.935 -20.451 1.00 41.25 347 THR A C 1
ATOM 2847 O O . THR A 1 347 ? 5.404 8.093 -20.586 1.00 41.25 347 THR A O 1
ATOM 2850 N N . LEU A 1 348 ? 4.100 6.625 -19.528 1.00 37.81 348 LEU A N 1
ATOM 2851 C CA . LEU A 1 348 ? 3.374 7.626 -18.714 1.00 37.81 348 LEU A CA 1
ATOM 2852 C C . LEU A 1 348 ? 4.203 8.273 -17.584 1.00 37.81 348 LEU A C 1
ATOM 2854 O O . LEU A 1 348 ? 3.740 9.209 -16.932 1.00 37.81 348 LEU A O 1
ATOM 2858 N N . VAL A 1 349 ? 5.427 7.792 -17.349 1.00 39.03 349 VAL A N 1
ATOM 2859 C CA . VAL A 1 349 ? 6.217 8.074 -16.137 1.00 39.03 349 VAL A CA 1
ATOM 2860 C C . VAL A 1 349 ? 6.816 9.489 -16.099 1.00 39.03 349 VAL A C 1
ATOM 2862 O O . VAL A 1 349 ? 7.177 9.951 -15.020 1.00 39.03 349 VAL A O 1
ATOM 2865 N N . ARG A 1 350 ? 6.915 10.216 -17.224 1.00 32.38 350 ARG A N 1
ATOM 2866 C CA . ARG A 1 350 ? 7.754 11.433 -17.267 1.00 32.38 350 ARG A CA 1
ATOM 2867 C C . ARG A 1 350 ? 7.049 12.785 -17.076 1.00 32.38 350 ARG A C 1
ATOM 2869 O O . ARG A 1 350 ? 7.691 13.672 -16.530 1.00 32.38 350 ARG A O 1
ATOM 2876 N N . THR A 1 351 ? 5.780 12.991 -17.454 1.00 33.81 351 THR A N 1
ATOM 2877 C CA . THR A 1 351 ? 5.196 14.366 -17.440 1.00 33.81 351 THR A CA 1
ATOM 2878 C C . THR A 1 351 ? 3.685 14.489 -17.175 1.00 33.81 351 THR A C 1
ATOM 2880 O O . THR A 1 351 ? 3.225 15.552 -16.760 1.00 33.81 351 THR A O 1
ATOM 2883 N N . ALA A 1 352 ? 2.888 13.431 -17.341 1.00 31.70 352 ALA A N 1
ATOM 2884 C CA . ALA A 1 352 ? 1.427 13.479 -17.176 1.00 31.70 352 ALA A CA 1
ATOM 2885 C C . ALA A 1 352 ? 0.887 13.628 -15.726 1.00 31.70 352 ALA A C 1
ATOM 2887 O O . ALA A 1 352 ? -0.172 14.244 -15.559 1.00 31.70 352 ALA A O 1
ATOM 2888 N N . PRO A 1 353 ? 1.553 13.122 -14.660 1.00 37.66 353 PRO A N 1
ATOM 2889 C CA . PRO A 1 353 ? 0.963 13.104 -13.321 1.00 37.66 353 PRO A CA 1
ATOM 2890 C C . PRO A 1 353 ? 0.685 14.489 -12.739 1.00 37.66 353 PRO A C 1
ATOM 2892 O O . PRO A 1 353 ? -0.334 14.652 -12.087 1.00 37.66 353 PRO A O 1
ATOM 2895 N N . LEU A 1 354 ? 1.535 15.494 -12.986 1.00 32.69 354 LEU A N 1
ATOM 2896 C CA . LEU A 1 354 ? 1.389 16.830 -12.386 1.00 32.69 354 LEU A CA 1
ATOM 2897 C C . LEU A 1 354 ? 0.242 17.644 -13.006 1.00 32.69 354 LEU A C 1
ATOM 2899 O O . LEU A 1 354 ? -0.490 18.307 -12.274 1.00 32.69 354 LEU A O 1
ATOM 2903 N N . PHE A 1 355 ? 0.027 17.545 -14.322 1.00 34.78 355 PHE A N 1
ATOM 2904 C CA . PHE A 1 355 ? -1.088 18.214 -15.005 1.00 34.78 355 PHE A CA 1
ATOM 2905 C C . PHE A 1 355 ? -2.430 17.529 -14.731 1.00 34.78 355 PHE A C 1
ATOM 2907 O O . PHE A 1 355 ? -3.416 18.215 -14.472 1.00 34.78 355 PHE A O 1
ATOM 2914 N N . LEU A 1 356 ? -2.466 16.190 -14.694 1.00 39.72 356 LEU A N 1
ATOM 2915 C CA . LEU A 1 356 ? -3.650 15.438 -14.260 1.00 39.72 356 LEU A CA 1
ATOM 2916 C C . LEU A 1 356 ? -3.980 15.730 -12.794 1.00 39.72 356 LEU A C 1
ATOM 2918 O O . LEU A 1 356 ? -5.128 16.005 -12.470 1.00 39.72 356 LEU A O 1
ATOM 2922 N N . LEU A 1 357 ? -2.978 15.758 -11.916 1.00 35.22 357 LEU A N 1
ATOM 2923 C CA . LEU A 1 357 ? -3.125 16.110 -10.505 1.00 35.22 357 LEU A CA 1
ATOM 2924 C C . LEU A 1 357 ? -3.641 17.544 -10.318 1.00 35.22 357 LEU A C 1
ATOM 2926 O O . LEU A 1 357 ? -4.581 17.759 -9.555 1.00 35.22 357 LEU A O 1
ATOM 2930 N N . ALA A 1 358 ? -3.082 18.521 -11.037 1.00 35.59 358 ALA A N 1
ATOM 2931 C CA . ALA A 1 358 ? -3.529 19.912 -10.996 1.00 35.59 358 ALA A CA 1
ATOM 2932 C C . ALA A 1 358 ? -4.953 20.078 -11.554 1.00 35.59 358 ALA A C 1
ATOM 2934 O O . ALA A 1 358 ? -5.774 20.751 -10.930 1.00 35.59 358 ALA A O 1
ATOM 2935 N N . ALA A 1 359 ? -5.285 19.407 -12.663 1.00 38.84 359 ALA A N 1
ATOM 2936 C CA . ALA A 1 359 ? -6.635 19.381 -13.225 1.00 38.84 359 ALA A CA 1
ATOM 2937 C C . ALA A 1 359 ? -7.636 18.724 -12.261 1.00 38.84 359 ALA A C 1
ATOM 2939 O O . ALA A 1 359 ? -8.721 19.254 -12.035 1.00 38.84 359 ALA A O 1
ATOM 2940 N N . MET A 1 360 ? -7.257 17.621 -11.611 1.00 39.97 360 MET A N 1
ATOM 2941 C CA . MET A 1 360 ? -8.084 16.938 -10.613 1.00 39.97 360 MET A CA 1
ATOM 2942 C C . MET A 1 360 ? -8.315 17.797 -9.361 1.00 39.97 360 MET A C 1
ATOM 2944 O O . MET A 1 360 ? -9.435 17.831 -8.854 1.00 39.97 360 MET A O 1
ATOM 2948 N N . ILE A 1 361 ? -7.301 18.534 -8.890 1.00 36.12 361 ILE A N 1
ATOM 2949 C CA . ILE A 1 361 ? -7.409 19.472 -7.756 1.00 36.12 361 ILE A CA 1
ATOM 2950 C C . ILE A 1 361 ? -8.259 20.705 -8.119 1.00 36.12 361 ILE A C 1
ATOM 2952 O O . ILE A 1 361 ? -9.024 21.198 -7.288 1.00 36.12 361 ILE A O 1
ATOM 2956 N N . TYR A 1 362 ? -8.146 21.207 -9.351 1.00 36.00 362 TYR A N 1
ATOM 2957 C CA . TYR A 1 362 ? -8.909 22.357 -9.844 1.00 36.00 362 TYR A CA 1
ATOM 2958 C C . TYR A 1 362 ? -10.396 22.022 -10.060 1.00 36.00 362 TYR A C 1
ATOM 2960 O O . TYR A 1 362 ? -11.272 22.782 -9.637 1.00 36.00 362 TYR A O 1
ATOM 2968 N N . VAL A 1 363 ? -10.694 20.854 -10.642 1.00 42.97 363 VAL A N 1
ATOM 2969 C CA . VAL A 1 363 ? -12.065 20.372 -10.895 1.00 42.97 363 VAL A CA 1
ATOM 2970 C C . VAL A 1 363 ? -12.822 20.077 -9.589 1.00 42.97 363 VAL A C 1
ATOM 2972 O O . VAL A 1 363 ? -14.006 20.407 -9.497 1.00 42.97 363 VAL A O 1
ATOM 2975 N N . ASP A 1 364 ? -12.143 19.565 -8.551 1.00 40.00 364 ASP A N 1
ATOM 2976 C CA . ASP A 1 364 ? -12.710 19.320 -7.205 1.00 40.00 364 ASP A CA 1
ATOM 2977 C C . ASP A 1 364 ? -13.292 20.591 -6.556 1.00 40.00 364 ASP A C 1
ATOM 2979 O O . ASP A 1 364 ? -14.288 20.534 -5.834 1.00 40.00 364 ASP A O 1
ATOM 2983 N N . ARG A 1 365 ? -12.706 21.767 -6.826 1.00 37.91 365 ARG A N 1
ATOM 2984 C CA . ARG A 1 365 ? -13.087 23.022 -6.155 1.00 37.91 365 ARG A CA 1
ATOM 2985 C C . ARG A 1 365 ? -14.175 23.823 -6.862 1.00 37.91 365 ARG A C 1
ATOM 2987 O O . ARG A 1 365 ? -14.823 24.636 -6.203 1.00 37.91 365 ARG A O 1
ATOM 2994 N N . ARG A 1 366 ? -14.358 23.650 -8.176 1.00 35.34 366 ARG A N 1
ATOM 2995 C CA . ARG A 1 366 ? -15.042 24.669 -8.992 1.00 35.34 366 ARG A CA 1
ATOM 2996 C C . ARG A 1 366 ? -16.257 24.170 -9.794 1.00 35.34 366 ARG A C 1
ATOM 2998 O O . ARG A 1 366 ? -17.109 25.001 -10.077 1.00 35.34 366 ARG A O 1
ATOM 3005 N N . TRP A 1 367 ? -16.399 22.869 -10.100 1.00 41.78 367 TRP A N 1
ATOM 3006 C CA . TRP A 1 367 ? -17.318 22.439 -11.183 1.00 41.78 367 TRP A CA 1
ATOM 3007 C C . TRP A 1 367 ? -18.290 21.258 -10.949 1.00 41.78 367 TRP A C 1
ATOM 3009 O O . TRP A 1 367 ? -18.960 20.865 -11.895 1.00 41.78 367 TRP A O 1
ATOM 3019 N N . LEU A 1 368 ? -18.455 20.677 -9.750 1.00 42.09 368 LEU A N 1
ATOM 3020 C CA . LEU A 1 368 ? -19.301 19.465 -9.600 1.00 42.09 368 LEU A CA 1
ATOM 3021 C C . LEU A 1 368 ? -20.184 19.444 -8.337 1.00 42.09 368 LEU A C 1
ATOM 3023 O O . LEU A 1 368 ? -20.004 18.607 -7.448 1.00 42.09 368 LEU A O 1
ATOM 3027 N N . LYS A 1 369 ? -21.167 20.354 -8.261 1.00 40.72 369 LYS A N 1
ATOM 3028 C CA . LYS A 1 369 ? -22.133 20.419 -7.144 1.00 40.72 369 LYS A CA 1
ATOM 3029 C C . LYS A 1 369 ? -23.402 19.574 -7.340 1.00 40.72 369 LYS A C 1
ATOM 3031 O O . LYS A 1 369 ? -23.921 19.082 -6.343 1.00 40.72 369 LYS A O 1
ATOM 3036 N N . GLU A 1 370 ? -23.874 19.323 -8.561 1.00 43.22 370 GLU A N 1
ATOM 3037 C CA . GLU A 1 370 ? -25.209 18.726 -8.748 1.00 43.22 370 GLU A CA 1
ATOM 3038 C C . GLU A 1 370 ? -25.218 17.186 -8.844 1.00 43.22 370 GLU A C 1
ATOM 3040 O O . GLU A 1 370 ? -24.282 16.594 -9.393 1.00 43.22 370 GLU A O 1
ATOM 3045 N N . PRO A 1 371 ? -26.222 16.505 -8.256 1.00 43.53 371 PRO A N 1
ATOM 3046 C CA . PRO A 1 371 ? -26.462 15.079 -8.455 1.00 43.53 371 PRO A CA 1
ATOM 3047 C C . PRO A 1 371 ? -26.973 14.769 -9.873 1.00 43.53 371 PRO A C 1
ATOM 3049 O O . PRO A 1 371 ? -27.600 15.595 -10.528 1.00 43.53 371 PRO A O 1
ATOM 3052 N N . ASP A 1 372 ? -26.678 13.550 -10.319 1.00 48.19 372 ASP A N 1
ATOM 3053 C CA . ASP A 1 372 ? -27.001 12.975 -11.628 1.00 48.19 372 ASP A CA 1
ATOM 3054 C C . ASP A 1 372 ? -28.520 12.973 -11.895 1.00 48.19 372 ASP A C 1
ATOM 3056 O O . ASP A 1 372 ? -29.283 12.344 -11.161 1.00 48.19 372 ASP A O 1
ATOM 3060 N N . LYS A 1 373 ? -28.939 13.695 -12.942 1.00 48.34 373 LYS A N 1
ATOM 3061 C CA . LYS A 1 373 ? -30.305 13.721 -13.491 1.00 48.34 373 LYS A CA 1
ATOM 3062 C C . LYS A 1 373 ? -30.343 13.122 -14.906 1.00 48.34 373 LYS A C 1
ATOM 3064 O O . LYS A 1 373 ? -31.088 13.622 -15.744 1.00 48.34 373 LYS A O 1
ATOM 3069 N N . SER A 1 374 ? -29.517 12.118 -15.226 1.00 49.72 374 SER A N 1
ATOM 3070 C CA . SER A 1 374 ? -29.542 11.499 -16.563 1.00 49.72 374 SER A CA 1
ATOM 3071 C C . SER A 1 374 ? -30.901 10.834 -16.834 1.00 49.72 374 SER A C 1
ATOM 3073 O O . SER A 1 374 ? -31.198 9.727 -16.383 1.00 49.72 374 SER A O 1
ATOM 3075 N N . GLY A 1 375 ? -31.757 11.566 -17.547 1.00 53.59 375 GLY A N 1
ATOM 3076 C CA . GLY A 1 375 ? -33.110 11.172 -17.906 1.00 53.59 375 GLY A CA 1
ATOM 3077 C C . GLY A 1 375 ? -33.154 10.159 -19.051 1.00 53.59 375 GLY A C 1
ATOM 3078 O O . GLY A 1 375 ? -32.145 9.622 -19.517 1.00 53.59 375 GLY A O 1
ATOM 3079 N N . THR A 1 376 ? -34.367 9.874 -19.514 1.00 60.56 376 THR A N 1
ATOM 3080 C CA . THR A 1 376 ? -34.658 9.050 -20.701 1.00 60.56 376 THR A CA 1
ATOM 3081 C C . THR A 1 376 ? -34.769 9.877 -21.986 1.00 60.56 376 THR A C 1
ATOM 3083 O O . THR A 1 376 ? -35.202 9.358 -23.010 1.00 60.56 376 THR A O 1
ATOM 3086 N N . ASP A 1 377 ? -34.401 11.154 -21.934 1.00 68.44 377 ASP A N 1
ATOM 3087 C CA . ASP A 1 377 ? -34.534 12.126 -23.013 1.00 68.44 377 ASP A CA 1
ATOM 3088 C C . ASP A 1 377 ? -33.507 11.922 -24.143 1.00 68.44 377 ASP A C 1
ATOM 3090 O O . ASP A 1 377 ? -32.492 11.233 -24.001 1.00 68.44 377 ASP A O 1
ATOM 3094 N N . MET A 1 378 ? -33.786 12.528 -25.299 1.00 75.25 378 MET A N 1
ATOM 3095 C CA . MET A 1 378 ? -32.991 12.377 -26.523 1.00 75.25 378 MET A CA 1
ATOM 3096 C C . MET A 1 378 ? -31.534 12.823 -26.338 1.00 75.25 378 MET A C 1
ATOM 3098 O O . MET A 1 378 ? -30.622 12.144 -26.805 1.00 75.25 378 MET A O 1
ATOM 3102 N N . VAL A 1 379 ? -31.296 13.912 -25.598 1.00 75.62 379 VAL A N 1
ATOM 3103 C CA . VAL A 1 379 ? -29.941 14.412 -25.308 1.00 75.62 379 VAL A CA 1
ATOM 3104 C C . VAL A 1 379 ? -29.147 13.378 -24.507 1.00 75.62 379 VAL A C 1
ATOM 3106 O O . VAL A 1 379 ? -28.002 13.072 -24.852 1.00 75.62 379 VAL A O 1
ATOM 3109 N N . SER A 1 380 ? -29.770 12.755 -23.503 1.00 68.44 380 SER A N 1
ATOM 3110 C CA . SER A 1 380 ? -29.155 11.664 -22.742 1.00 68.44 380 SER A CA 1
ATOM 3111 C C . SER A 1 380 ? -28.805 10.454 -23.614 1.00 68.44 380 SER A C 1
ATOM 3113 O O . SER A 1 380 ? -27.783 9.810 -23.374 1.00 68.44 380 SER A O 1
ATOM 3115 N N . TRP A 1 381 ? -29.607 10.124 -24.631 1.00 72.00 381 TRP A N 1
ATOM 3116 C CA . TRP A 1 381 ? -29.288 9.049 -25.579 1.00 72.00 381 TRP A CA 1
ATOM 3117 C C . TRP A 1 381 ? -28.141 9.406 -26.528 1.00 72.00 381 TRP A C 1
ATOM 3119 O O . TRP A 1 381 ? -27.270 8.564 -26.758 1.00 72.00 381 TRP A O 1
ATOM 3129 N N . THR A 1 382 ? -28.072 10.648 -27.006 1.00 79.44 382 THR A N 1
ATOM 3130 C CA . THR A 1 382 ? -26.955 11.131 -27.834 1.00 79.44 382 THR A CA 1
ATOM 3131 C C . THR A 1 382 ? -25.635 11.086 -27.067 1.00 79.44 382 THR A C 1
ATOM 3133 O O . THR A 1 382 ? -24.659 10.514 -27.552 1.00 79.44 382 THR A O 1
ATOM 3136 N N . ILE A 1 383 ? -25.610 11.591 -25.827 1.00 75.25 383 ILE A N 1
ATOM 3137 C CA . ILE A 1 383 ? -24.427 11.529 -24.950 1.00 75.25 383 ILE A CA 1
ATOM 3138 C C . ILE A 1 383 ? -23.979 10.078 -24.737 1.00 75.25 383 ILE A C 1
ATOM 3140 O O . ILE A 1 383 ? -22.781 9.781 -24.756 1.00 75.25 383 ILE A O 1
ATOM 3144 N N . ARG A 1 384 ? -24.928 9.143 -24.583 1.00 71.19 384 ARG A N 1
ATOM 3145 C CA . ARG A 1 384 ? -24.609 7.712 -24.491 1.00 71.19 384 ARG A CA 1
ATOM 3146 C C . ARG A 1 384 ? -23.945 7.225 -25.767 1.00 71.19 384 ARG A C 1
ATOM 3148 O O . ARG A 1 384 ? -22.837 6.706 -25.672 1.00 71.19 384 ARG A O 1
ATOM 3155 N N . GLY A 1 385 ? -24.593 7.393 -26.920 1.00 75.25 385 GLY A N 1
ATOM 3156 C CA . GLY A 1 385 ? -24.074 6.951 -28.218 1.00 75.25 385 GLY A CA 1
ATOM 3157 C C . GLY A 1 385 ? -22.653 7.450 -28.469 1.00 75.25 385 GLY A C 1
ATOM 3158 O O . GLY A 1 385 ? -21.761 6.653 -28.749 1.00 75.25 385 GLY A O 1
ATOM 3159 N N . LEU A 1 386 ? -22.413 8.742 -28.239 1.00 80.31 386 LEU A N 1
ATOM 3160 C CA . LEU A 1 386 ? -21.086 9.345 -28.367 1.00 80.31 386 LEU A CA 1
ATOM 3161 C C . LEU A 1 386 ? -20.072 8.742 -27.384 1.00 80.31 386 LEU A C 1
ATOM 3163 O O . LEU A 1 386 ? -18.962 8.403 -27.783 1.00 80.31 386 LEU A O 1
ATOM 3167 N N . SER A 1 387 ? -20.454 8.517 -26.121 1.00 72.25 387 SER A N 1
ATOM 3168 C CA . SER A 1 387 ? -19.558 7.875 -25.148 1.00 72.25 387 SER A CA 1
ATOM 3169 C C . SER A 1 387 ? -19.191 6.434 -25.541 1.00 72.25 387 SER A C 1
ATOM 3171 O O . SER A 1 387 ? -18.058 6.005 -25.325 1.00 72.25 387 SER A O 1
ATOM 3173 N N . TRP A 1 388 ? -20.108 5.692 -26.173 1.00 71.06 388 TRP A N 1
ATOM 3174 C CA . TRP A 1 388 ? -19.823 4.359 -26.712 1.00 71.06 388 TRP A CA 1
ATOM 3175 C C . TRP A 1 388 ? -18.850 4.413 -27.884 1.00 71.06 388 TRP A C 1
ATOM 3177 O O . TRP A 1 388 ? -17.925 3.608 -27.927 1.00 71.06 388 TRP A O 1
ATOM 3187 N N . LEU A 1 389 ? -19.014 5.378 -28.792 1.00 79.00 389 LEU A N 1
ATOM 3188 C CA . LEU A 1 389 ? -18.093 5.578 -29.911 1.00 79.00 389 LEU A CA 1
ATOM 3189 C C . LEU A 1 389 ? -16.677 5.902 -29.423 1.00 79.00 389 LEU A C 1
ATOM 3191 O O . LEU A 1 389 ? -15.721 5.314 -29.927 1.00 79.00 389 LEU A O 1
ATOM 3195 N N . CYS A 1 390 ? -16.535 6.747 -28.395 1.00 73.25 390 CYS A N 1
ATOM 3196 C CA . CYS A 1 390 ? -15.235 7.016 -27.777 1.00 73.25 390 CYS A CA 1
ATOM 3197 C C . CYS A 1 390 ? -14.575 5.736 -27.244 1.00 73.25 390 CYS A C 1
ATOM 3199 O O . CYS A 1 390 ? -13.392 5.498 -27.484 1.00 73.25 390 CYS A O 1
ATOM 3201 N N . LEU A 1 391 ? -15.343 4.890 -26.552 1.00 70.12 391 LEU A N 1
ATOM 3202 C CA . LEU A 1 391 ? -14.845 3.631 -26.000 1.00 70.12 391 LEU A CA 1
ATOM 3203 C C . LEU A 1 391 ? -14.486 2.614 -27.096 1.00 70.12 391 LEU A C 1
ATOM 3205 O O . LEU A 1 391 ? -13.455 1.956 -26.998 1.00 70.12 391 LEU A O 1
ATOM 3209 N N . ILE A 1 392 ? -15.303 2.501 -28.146 1.00 74.00 392 ILE A N 1
ATOM 3210 C CA . ILE A 1 392 ? -15.035 1.619 -29.292 1.00 74.00 392 ILE A CA 1
ATOM 3211 C C . ILE A 1 392 ? -13.758 2.062 -30.010 1.00 74.00 392 ILE A C 1
ATOM 3213 O O . ILE A 1 392 ? -12.888 1.230 -30.255 1.00 74.00 392 ILE A O 1
ATOM 3217 N N . GLY A 1 393 ? -13.608 3.362 -30.285 1.00 75.69 393 GLY A N 1
ATOM 3218 C CA . GLY A 1 393 ? -12.399 3.908 -30.904 1.00 75.69 393 GLY A CA 1
ATOM 3219 C C . GLY A 1 393 ? -11.148 3.652 -30.059 1.00 75.69 393 GLY A C 1
ATOM 3220 O O . GLY A 1 393 ? -10.111 3.258 -30.585 1.00 75.69 393 GLY A O 1
ATOM 3221 N N . PHE A 1 394 ? -11.260 3.783 -28.735 1.00 74.12 394 PHE A N 1
ATOM 3222 C CA . PHE A 1 394 ? -10.169 3.475 -27.813 1.00 74.12 394 PHE A CA 1
ATOM 3223 C C . PHE A 1 394 ? -9.756 1.994 -27.868 1.00 74.12 394 PHE A C 1
ATOM 3225 O O . PHE A 1 394 ? -8.569 1.682 -27.944 1.00 74.12 394 PHE A O 1
ATOM 3232 N N . VAL A 1 395 ? -10.723 1.070 -27.867 1.00 69.19 395 VAL A N 1
ATOM 3233 C CA . VAL A 1 395 ? -10.446 -0.374 -27.971 1.00 69.19 395 VAL A CA 1
ATOM 3234 C C . VAL A 1 395 ? -9.869 -0.729 -29.345 1.00 69.19 395 VAL A C 1
ATOM 3236 O O . VAL A 1 395 ? -8.962 -1.556 -29.420 1.00 69.19 395 VAL A O 1
ATOM 3239 N N . ALA A 1 396 ? -10.333 -0.083 -30.418 1.00 77.19 396 ALA A N 1
ATOM 3240 C CA . ALA A 1 396 ? -9.792 -0.273 -31.762 1.00 77.19 396 ALA A CA 1
ATOM 3241 C C . ALA A 1 396 ? -8.307 0.116 -31.841 1.00 77.19 396 ALA A C 1
ATOM 3243 O O . ALA A 1 396 ? -7.513 -0.630 -32.409 1.00 77.19 396 ALA A O 1
ATOM 3244 N N . ILE A 1 397 ? -7.900 1.214 -31.196 1.00 76.62 397 ILE A N 1
ATOM 3245 C CA . ILE A 1 397 ? -6.479 1.580 -31.075 1.00 76.62 397 ILE A CA 1
ATOM 3246 C C . ILE A 1 397 ? -5.699 0.520 -30.284 1.00 76.62 397 ILE A C 1
ATOM 3248 O O . ILE A 1 397 ? -4.600 0.137 -30.677 1.00 76.62 397 ILE A O 1
ATOM 3252 N N . GLY A 1 398 ? -6.279 -0.020 -29.208 1.00 70.94 398 GLY A N 1
ATOM 3253 C CA . GLY A 1 398 ? -5.689 -1.153 -28.491 1.00 70.94 398 GLY A CA 1
ATOM 3254 C C . GLY A 1 398 ? -5.463 -2.375 -29.391 1.00 70.94 398 GLY A C 1
ATOM 3255 O O . GLY A 1 398 ? -4.427 -3.028 -29.290 1.00 70.94 398 GLY A O 1
ATOM 3256 N N . ALA A 1 399 ? -6.392 -2.659 -30.308 1.00 74.25 399 ALA A N 1
ATOM 3257 C CA . ALA A 1 399 ? -6.264 -3.752 -31.270 1.00 74.25 399 ALA A CA 1
ATOM 3258 C C . ALA A 1 399 ? -5.126 -3.516 -32.283 1.00 74.25 399 ALA A C 1
ATOM 3260 O O . ALA A 1 399 ? -4.465 -4.480 -32.674 1.00 74.25 399 ALA A O 1
ATOM 3261 N N . VAL A 1 400 ? -4.856 -2.256 -32.653 1.00 78.06 400 VAL A N 1
ATOM 3262 C CA . VAL A 1 400 ? -3.676 -1.866 -33.451 1.00 78.06 400 VAL A CA 1
ATOM 3263 C C . VAL A 1 400 ? -2.387 -2.107 -32.662 1.00 78.06 400 VAL A C 1
ATOM 3265 O O . VAL A 1 400 ? -1.430 -2.655 -33.197 1.00 78.06 400 VAL A O 1
ATOM 3268 N N . PHE A 1 401 ? -2.345 -1.777 -31.369 1.00 75.31 401 PHE A N 1
ATOM 3269 C CA . PHE A 1 401 ? -1.163 -2.074 -30.551 1.00 75.31 401 PHE A CA 1
ATOM 3270 C C . PHE A 1 401 ? -0.939 -3.570 -30.335 1.00 75.31 401 PHE A C 1
ATOM 3272 O O . PHE A 1 401 ? 0.209 -4.004 -30.303 1.00 75.31 401 PHE A O 1
ATOM 3279 N N . ALA A 1 402 ? -2.000 -4.371 -30.230 1.00 70.94 402 ALA A N 1
ATOM 3280 C CA . ALA A 1 402 ? -1.876 -5.824 -30.166 1.00 70.94 402 ALA A CA 1
ATOM 3281 C C . ALA A 1 402 ? -1.296 -6.405 -31.470 1.00 70.94 402 ALA A C 1
ATOM 3283 O O . ALA A 1 402 ? -0.421 -7.270 -31.410 1.00 70.94 402 ALA A O 1
ATOM 3284 N N . ASP A 1 403 ? -1.729 -5.886 -32.626 1.00 78.62 403 ASP A N 1
ATOM 3285 C CA . ASP A 1 403 ? -1.165 -6.222 -33.941 1.00 78.62 403 ASP A CA 1
ATOM 3286 C C . ASP A 1 403 ? 0.338 -5.932 -33.997 1.00 78.62 403 ASP A C 1
ATOM 3288 O O . ASP A 1 403 ? 1.151 -6.832 -34.225 1.00 78.62 403 ASP A O 1
ATOM 3292 N N . LEU A 1 404 ? 0.711 -4.680 -33.709 1.00 75.75 404 LEU A N 1
ATOM 3293 C CA . LEU A 1 404 ? 2.104 -4.239 -33.683 1.00 75.75 404 LEU A CA 1
ATOM 3294 C C . LEU A 1 404 ? 2.915 -5.036 -32.652 1.00 75.75 404 LEU A C 1
ATOM 3296 O O . LEU A 1 404 ? 4.059 -5.403 -32.907 1.00 75.75 404 LEU A O 1
ATOM 3300 N N . GLY A 1 405 ? 2.311 -5.381 -31.516 1.00 73.62 405 GLY A N 1
ATOM 3301 C CA . GLY A 1 405 ? 2.904 -6.235 -30.493 1.00 73.62 405 GLY A CA 1
ATOM 3302 C C . GLY A 1 405 ? 3.366 -7.581 -31.055 1.00 73.62 405 GLY A C 1
ATOM 3303 O O . GLY A 1 405 ? 4.520 -7.971 -30.873 1.00 73.62 405 GLY A O 1
ATOM 3304 N N . VAL A 1 406 ? 2.496 -8.274 -31.794 1.00 75.50 406 VAL A N 1
ATOM 3305 C CA . VAL A 1 406 ? 2.852 -9.534 -32.465 1.00 75.50 406 VAL A CA 1
ATOM 3306 C C . VAL A 1 406 ? 3.867 -9.294 -33.581 1.00 75.50 406 VAL A C 1
ATOM 3308 O O . VAL A 1 406 ? 4.823 -10.059 -33.718 1.00 75.50 406 VAL A O 1
ATOM 3311 N N . LEU A 1 407 ? 3.696 -8.224 -34.362 1.00 78.75 407 LEU A N 1
ATOM 3312 C CA . LEU A 1 407 ? 4.590 -7.902 -35.469 1.00 78.75 407 LEU A CA 1
ATOM 3313 C C . LEU A 1 407 ? 6.042 -7.711 -35.003 1.00 78.75 407 LEU A C 1
ATOM 3315 O O . LEU A 1 407 ? 6.966 -8.247 -35.616 1.00 78.75 407 LEU A O 1
ATOM 3319 N N . TYR A 1 408 ? 6.240 -6.984 -33.909 1.00 72.38 408 TYR A N 1
ATOM 3320 C CA . TYR A 1 408 ? 7.561 -6.565 -33.450 1.00 72.38 408 TYR A CA 1
ATOM 3321 C C . TYR A 1 408 ? 8.180 -7.506 -32.418 1.00 72.38 408 TYR A C 1
ATOM 3323 O O . TYR A 1 408 ? 9.388 -7.741 -32.450 1.00 72.38 408 TYR A O 1
ATOM 3331 N N . TYR A 1 409 ? 7.370 -8.065 -31.518 1.00 68.88 409 TYR A N 1
ATOM 3332 C CA . TYR A 1 409 ? 7.881 -8.736 -30.321 1.00 68.88 409 TYR A CA 1
ATOM 3333 C C . TYR A 1 409 ? 7.620 -10.240 -30.288 1.00 68.88 409 TYR A C 1
ATOM 3335 O O . TYR A 1 409 ? 8.259 -10.947 -29.505 1.00 68.88 409 TYR A O 1
ATOM 3343 N N . PHE A 1 410 ? 6.727 -10.762 -31.133 1.00 71.81 410 PHE A N 1
ATOM 3344 C CA . PHE A 1 410 ? 6.488 -12.198 -31.205 1.00 71.81 410 PHE A CA 1
ATOM 3345 C C . PHE A 1 410 ? 7.318 -12.848 -32.315 1.00 71.81 410 PHE A C 1
ATOM 3347 O O . PHE A 1 410 ? 7.087 -12.637 -33.507 1.00 71.81 410 PHE A O 1
ATOM 3354 N N . ASN A 1 411 ? 8.258 -13.698 -31.899 1.00 71.75 411 ASN A N 1
ATOM 3355 C CA . ASN A 1 411 ? 9.007 -14.578 -32.786 1.00 71.75 411 ASN A CA 1
ATOM 3356 C C . ASN A 1 411 ? 8.708 -16.036 -32.414 1.00 71.75 411 ASN A C 1
ATOM 3358 O O . ASN A 1 411 ? 9.113 -16.480 -31.332 1.00 71.75 411 ASN A O 1
ATOM 3362 N N . PRO A 1 412 ? 8.003 -16.792 -33.272 1.00 71.81 412 PRO A N 1
ATOM 3363 C CA . PRO A 1 412 ? 7.682 -18.177 -32.974 1.00 71.81 412 PRO A CA 1
ATOM 3364 C C . PRO A 1 412 ? 8.950 -19.044 -32.901 1.00 71.81 412 PRO A C 1
ATOM 3366 O O . PRO A 1 412 ? 9.893 -18.852 -33.675 1.00 71.81 412 PRO A O 1
ATOM 3369 N N . PRO A 1 413 ? 9.004 -20.031 -31.986 1.00 75.06 413 PRO A N 1
ATOM 3370 C CA . PRO A 1 413 ? 10.066 -21.031 -31.979 1.00 75.06 413 PRO A CA 1
ATOM 3371 C C . PRO A 1 413 ? 10.139 -21.761 -33.325 1.00 75.06 413 PRO A C 1
ATOM 3373 O O . PRO A 1 413 ? 9.103 -22.094 -33.889 1.00 75.06 413 PRO A O 1
ATOM 3376 N N . LYS A 1 414 ? 11.338 -22.107 -33.813 1.00 74.62 414 LYS A N 1
ATOM 3377 C CA . LYS A 1 414 ? 11.518 -22.790 -35.116 1.00 74.62 414 LYS A CA 1
ATOM 3378 C C . LYS A 1 414 ? 10.712 -24.091 -35.272 1.00 74.62 414 LYS A C 1
ATOM 3380 O O . LYS A 1 414 ? 10.325 -24.430 -36.380 1.00 74.62 414 LYS A O 1
ATOM 3385 N N . ASN A 1 415 ? 10.423 -24.779 -34.168 1.00 82.44 415 ASN A N 1
ATOM 3386 C CA . ASN A 1 415 ? 9.679 -26.044 -34.153 1.00 82.44 415 ASN A CA 1
ATOM 3387 C C . ASN A 1 415 ? 8.207 -25.866 -33.739 1.00 82.44 415 ASN A C 1
ATOM 3389 O O . ASN A 1 415 ? 7.547 -26.837 -33.376 1.00 82.44 415 ASN A O 1
ATOM 3393 N N . ALA A 1 416 ? 7.700 -24.631 -33.704 1.00 77.81 416 ALA A N 1
ATOM 3394 C CA . ALA A 1 416 ? 6.313 -24.389 -33.343 1.00 77.81 416 ALA A CA 1
ATOM 3395 C C . ALA A 1 416 ? 5.363 -24.886 -34.453 1.00 77.81 416 ALA A C 1
ATOM 3397 O O . ALA A 1 416 ? 5.717 -24.797 -35.633 1.00 77.81 416 ALA A O 1
ATOM 3398 N N . PRO A 1 417 ? 4.159 -25.372 -34.091 1.00 85.50 417 PRO A N 1
ATOM 3399 C CA . PRO A 1 417 ? 3.093 -25.712 -35.031 1.00 85.50 417 PRO A CA 1
ATOM 3400 C C . PRO A 1 417 ? 2.856 -24.639 -36.102 1.00 85.50 417 PRO A C 1
ATOM 3402 O O . PRO A 1 417 ? 2.995 -23.448 -35.828 1.00 85.50 417 PRO A O 1
ATOM 3405 N N . ALA A 1 418 ? 2.409 -25.048 -37.294 1.00 85.25 418 ALA A N 1
ATOM 3406 C CA . ALA A 1 418 ? 2.233 -24.159 -38.451 1.00 85.25 418 ALA A CA 1
ATOM 3407 C C . ALA A 1 418 ? 1.386 -22.903 -38.156 1.00 85.25 418 ALA A C 1
ATOM 3409 O O . ALA A 1 418 ? 1.690 -21.821 -38.651 1.00 85.25 418 ALA A O 1
ATOM 3410 N N . PHE A 1 419 ? 0.370 -23.013 -37.294 1.00 83.12 419 PHE A N 1
ATOM 3411 C CA . PHE A 1 419 ? -0.457 -21.865 -36.910 1.00 83.12 419 PHE A CA 1
ATOM 3412 C C . PHE A 1 419 ? 0.309 -20.806 -36.096 1.00 83.12 419 PHE A C 1
ATOM 3414 O O . PHE A 1 419 ? 0.001 -19.627 -36.212 1.00 83.12 419 PHE A O 1
ATOM 3421 N N . LEU A 1 420 ? 1.319 -21.201 -35.308 1.00 81.38 420 LEU A N 1
ATOM 3422 C CA . LEU A 1 420 ? 2.183 -20.268 -34.574 1.00 81.38 420 LEU A CA 1
ATOM 3423 C C . LEU A 1 420 ? 3.251 -19.639 -35.473 1.00 81.38 420 LEU A C 1
ATOM 3425 O O . LEU A 1 420 ? 3.751 -18.568 -35.151 1.00 81.38 420 LEU A O 1
ATOM 3429 N N . GLN A 1 421 ? 3.595 -20.281 -36.592 1.00 82.31 421 GLN A N 1
ATOM 3430 C CA . GLN A 1 421 ? 4.515 -19.715 -37.584 1.00 82.31 421 GLN A CA 1
ATOM 3431 C C . GLN A 1 421 ? 3.846 -18.638 -38.450 1.00 82.31 421 GLN A C 1
ATOM 3433 O O . GLN A 1 421 ? 4.526 -17.760 -38.978 1.00 82.31 421 GLN A O 1
ATOM 3438 N N . ASN A 1 422 ? 2.519 -18.688 -38.601 1.00 85.81 422 ASN A N 1
ATOM 3439 C CA . ASN A 1 422 ? 1.774 -17.724 -39.402 1.00 85.81 422 ASN A CA 1
ATOM 3440 C C . ASN A 1 422 ? 1.594 -16.400 -38.640 1.00 85.81 422 ASN A C 1
ATOM 3442 O O . ASN A 1 422 ? 0.661 -16.224 -37.855 1.00 85.81 422 ASN A O 1
ATOM 3446 N N . LYS A 1 423 ? 2.503 -15.456 -38.890 1.00 81.25 423 LYS A N 1
ATOM 3447 C CA . LYS A 1 423 ? 2.529 -14.162 -38.203 1.00 81.25 423 LYS A CA 1
ATOM 3448 C C . LYS A 1 423 ? 1.288 -13.313 -38.489 1.00 81.25 423 LYS A C 1
ATOM 3450 O O . LYS A 1 423 ? 0.772 -12.704 -37.559 1.00 81.25 423 LYS A O 1
ATOM 3455 N N . ASP A 1 424 ? 0.762 -13.328 -39.713 1.00 83.62 424 ASP A N 1
ATOM 3456 C CA . ASP A 1 424 ? -0.440 -12.563 -40.081 1.00 83.62 424 ASP A CA 1
ATOM 3457 C C . ASP A 1 424 ? -1.709 -13.120 -39.426 1.00 83.62 424 ASP A C 1
ATOM 3459 O O . ASP A 1 424 ? -2.567 -12.366 -38.964 1.00 83.62 424 ASP A O 1
ATOM 3463 N N . LEU A 1 425 ? -1.806 -14.446 -39.295 1.00 84.88 425 LEU A N 1
ATOM 3464 C CA . LEU A 1 425 ? -2.870 -15.079 -38.517 1.00 84.88 425 LEU A CA 1
ATOM 3465 C C . LEU A 1 425 ? -2.818 -14.641 -37.049 1.00 84.88 425 LEU A C 1
ATOM 3467 O O . LEU A 1 425 ? -3.849 -14.289 -36.480 1.00 84.88 425 LEU A O 1
ATOM 3471 N N . LEU A 1 426 ? -1.632 -14.654 -36.434 1.00 80.31 426 LEU A N 1
ATOM 3472 C CA . LEU A 1 426 ? -1.461 -14.281 -35.027 1.00 80.31 426 LEU A CA 1
ATOM 3473 C C . LEU A 1 426 ? -1.727 -12.798 -34.768 1.00 80.31 426 LEU A C 1
ATOM 3475 O O . LEU A 1 426 ? -2.322 -12.454 -33.751 1.00 80.31 426 LEU A O 1
ATOM 3479 N N . ARG A 1 427 ? -1.321 -11.941 -35.701 1.00 81.06 427 ARG A N 1
ATOM 3480 C CA . ARG A 1 427 ? -1.619 -10.508 -35.734 1.00 81.06 427 ARG A CA 1
ATOM 3481 C C . ARG A 1 427 ? -3.123 -10.244 -35.711 1.00 81.06 427 ARG A C 1
ATOM 3483 O O . ARG A 1 427 ? -3.637 -9.660 -34.757 1.00 81.06 427 ARG A O 1
ATOM 3490 N N . ASN A 1 428 ? -3.843 -10.817 -36.677 1.00 82.25 428 ASN A N 1
ATOM 3491 C CA . ASN A 1 428 ? -5.302 -10.733 -36.746 1.00 82.25 428 ASN A CA 1
ATOM 3492 C C . ASN A 1 428 ? -5.966 -11.306 -35.486 1.00 82.25 428 ASN A C 1
ATOM 3494 O O . ASN A 1 428 ? -6.882 -10.700 -34.929 1.00 82.25 428 ASN A O 1
ATOM 3498 N N . ALA A 1 429 ? -5.485 -12.452 -34.998 1.00 77.12 429 ALA A N 1
ATOM 3499 C CA . ALA A 1 429 ? -5.999 -13.069 -33.782 1.00 77.12 429 ALA A CA 1
ATOM 3500 C C . ALA A 1 429 ? -5.800 -12.172 -32.548 1.00 77.12 429 ALA A C 1
ATOM 3502 O O . ALA A 1 429 ? -6.713 -12.066 -31.733 1.00 77.12 429 ALA A O 1
ATOM 3503 N N . ALA A 1 430 ? -4.656 -11.494 -32.417 1.00 72.50 430 ALA A N 1
ATOM 3504 C CA . ALA A 1 430 ? -4.370 -10.583 -31.310 1.00 72.50 430 ALA A CA 1
ATOM 3505 C C . ALA A 1 430 ? -5.278 -9.340 -31.331 1.00 72.50 430 ALA A C 1
ATOM 3507 O O . ALA A 1 430 ? -5.857 -8.967 -30.302 1.00 72.50 430 ALA A O 1
ATOM 3508 N N . SER A 1 431 ? -5.479 -8.737 -32.505 1.00 74.00 431 SER A N 1
ATOM 3509 C CA . SER A 1 431 ? -6.410 -7.616 -32.678 1.00 74.00 431 SER A CA 1
ATOM 3510 C C . SER A 1 431 ? -7.851 -8.015 -32.364 1.00 74.00 431 SER A C 1
ATOM 3512 O O . SER A 1 431 ? -8.519 -7.344 -31.575 1.00 74.00 431 SER A O 1
ATOM 3514 N N . VAL A 1 432 ? -8.322 -9.146 -32.904 1.00 75.69 432 VAL A N 1
ATOM 3515 C CA . VAL A 1 432 ? -9.670 -9.669 -32.621 1.00 75.69 432 VAL A CA 1
ATOM 3516 C C . VAL A 1 432 ? -9.822 -10.003 -31.137 1.00 75.69 432 VAL A C 1
ATOM 3518 O O . VAL A 1 432 ? -10.840 -9.660 -30.534 1.00 75.69 432 VAL A O 1
ATOM 3521 N N . ALA A 1 433 ? -8.807 -10.605 -30.511 1.00 70.31 433 ALA A N 1
ATOM 3522 C CA . ALA A 1 433 ? -8.829 -10.939 -29.090 1.00 70.31 433 ALA A CA 1
ATOM 3523 C C . ALA A 1 433 ? -8.968 -9.698 -28.195 1.00 70.31 433 ALA A C 1
ATOM 3525 O O . ALA A 1 433 ? -9.658 -9.767 -27.177 1.00 70.31 433 ALA A O 1
ATOM 3526 N N . THR A 1 434 ? -8.405 -8.553 -28.596 1.00 65.56 434 THR A N 1
ATOM 3527 C CA . THR A 1 434 ? -8.514 -7.289 -27.844 1.00 65.56 434 THR A CA 1
ATOM 3528 C C . THR A 1 434 ? -9.961 -6.799 -27.731 1.00 65.56 434 THR A C 1
ATOM 3530 O O . THR A 1 434 ? -10.305 -6.124 -26.765 1.00 65.56 434 THR A O 1
ATOM 3533 N N . ILE A 1 435 ? -10.834 -7.192 -28.662 1.00 67.81 435 ILE A N 1
ATOM 3534 C CA . ILE A 1 435 ? -12.268 -6.872 -28.639 1.00 67.81 435 ILE A CA 1
ATOM 3535 C C . ILE A 1 435 ? -13.080 -8.041 -28.062 1.00 67.81 435 ILE A C 1
ATOM 3537 O O . ILE A 1 435 ? -13.907 -7.861 -27.165 1.00 67.81 435 ILE A O 1
ATOM 3541 N N . ALA A 1 436 ? -12.839 -9.253 -28.562 1.00 69.44 436 ALA A N 1
ATOM 3542 C CA . ALA A 1 436 ? -13.645 -10.428 -28.256 1.00 69.44 436 ALA A CA 1
ATOM 3543 C C . ALA A 1 436 ? -13.508 -10.880 -26.795 1.00 69.44 436 ALA A C 1
ATOM 3545 O O . ALA A 1 436 ? -14.510 -11.234 -26.172 1.00 69.44 436 ALA A O 1
ATOM 3546 N N . VAL A 1 437 ? -12.298 -10.836 -26.220 1.00 70.38 437 VAL A N 1
ATOM 3547 C CA . VAL A 1 437 ? -12.059 -11.278 -24.836 1.00 70.38 437 VAL A CA 1
ATOM 3548 C C . VAL A 1 437 ? -12.808 -10.395 -23.830 1.00 70.38 437 VAL A C 1
ATOM 3550 O O . VAL A 1 437 ? -13.533 -10.951 -23.003 1.00 70.38 437 VAL A O 1
ATOM 3553 N N . PRO A 1 438 ? -12.736 -9.048 -23.894 1.00 65.75 438 PRO A N 1
ATOM 3554 C CA . PRO A 1 438 ? -13.582 -8.178 -23.081 1.00 65.75 438 PRO A CA 1
ATOM 3555 C C . PRO A 1 438 ? -15.076 -8.470 -23.144 1.00 65.75 438 PRO A C 1
ATOM 3557 O O . PRO A 1 438 ? -15.727 -8.562 -22.100 1.00 65.75 438 PRO A O 1
ATOM 3560 N N . LEU A 1 439 ? -15.617 -8.631 -24.353 1.00 67.38 439 LEU A N 1
ATOM 3561 C CA . LEU A 1 439 ? -17.041 -8.895 -24.553 1.00 67.38 439 LEU A CA 1
ATOM 3562 C C . LEU A 1 439 ? -17.438 -10.255 -23.977 1.00 67.38 439 LEU A C 1
ATOM 3564 O O . LEU A 1 439 ? -18.442 -10.356 -23.271 1.00 67.38 439 LEU A O 1
ATOM 3568 N N . PHE A 1 440 ? -16.616 -11.278 -24.208 1.00 74.31 440 PHE A N 1
ATOM 3569 C CA . PHE A 1 440 ? -16.814 -12.606 -23.643 1.00 74.31 440 PHE A CA 1
ATOM 3570 C C . PHE A 1 440 ? -16.779 -12.580 -22.111 1.00 74.31 440 PHE A C 1
ATOM 3572 O O . PHE A 1 440 ? -17.699 -13.081 -21.466 1.00 74.31 440 PHE A O 1
ATOM 3579 N N . LEU A 1 441 ? -15.770 -11.944 -21.505 1.00 68.88 441 LEU A N 1
ATOM 3580 C CA . LEU A 1 441 ? -15.668 -11.819 -20.049 1.00 68.88 441 LEU A CA 1
ATOM 3581 C C . LEU A 1 441 ? -16.862 -11.063 -19.459 1.00 68.88 441 LEU A C 1
ATOM 3583 O O . LEU A 1 441 ? -17.403 -11.478 -18.433 1.00 68.88 441 LEU A O 1
ATOM 3587 N N . ALA A 1 442 ? -17.314 -9.990 -20.112 1.00 66.12 442 ALA A N 1
ATOM 3588 C CA . ALA A 1 442 ? -18.508 -9.264 -19.697 1.00 66.12 442 ALA A CA 1
ATOM 3589 C C . ALA A 1 442 ? -19.762 -10.153 -19.760 1.00 66.12 442 ALA A C 1
ATOM 3591 O O . ALA A 1 442 ? -20.527 -10.189 -18.793 1.00 66.12 442 ALA A O 1
ATOM 3592 N N . ALA A 1 443 ? -19.949 -10.913 -20.843 1.00 68.31 443 ALA A N 1
ATOM 3593 C CA . ALA A 1 443 ? -21.056 -11.857 -20.988 1.00 68.31 443 ALA A CA 1
ATOM 3594 C C . ALA A 1 443 ? -21.022 -12.948 -19.905 1.00 68.31 443 ALA A C 1
ATOM 3596 O O . ALA A 1 443 ? -22.031 -13.190 -19.244 1.00 68.31 443 ALA A O 1
ATOM 3597 N N . VAL A 1 444 ? -19.852 -13.539 -19.642 1.00 75.75 444 VAL A N 1
ATOM 3598 C CA . VAL A 1 444 ? -19.660 -14.527 -18.568 1.00 75.75 444 VAL A CA 1
ATOM 3599 C C . VAL A 1 444 ? -20.004 -13.929 -17.206 1.00 75.75 444 VAL A C 1
ATOM 3601 O O . VAL A 1 444 ? -20.733 -14.547 -16.433 1.00 75.75 444 VAL A O 1
ATOM 3604 N N . ILE A 1 445 ? -19.542 -12.714 -16.902 1.00 71.00 445 ILE A N 1
ATOM 3605 C CA . ILE A 1 445 ? -19.862 -12.031 -15.640 1.00 71.00 445 ILE A CA 1
ATOM 3606 C C . ILE A 1 445 ? -21.375 -11.829 -15.493 1.00 71.00 445 ILE A C 1
ATOM 3608 O O . ILE A 1 445 ? -21.911 -12.046 -14.404 1.00 71.00 445 ILE A O 1
ATOM 3612 N N . LEU A 1 446 ? -22.072 -11.448 -16.567 1.00 68.94 446 LEU A N 1
ATOM 3613 C CA . LEU A 1 446 ? -23.527 -11.288 -16.563 1.00 68.94 446 LEU A CA 1
ATOM 3614 C C . LEU A 1 446 ? -24.242 -12.622 -16.342 1.00 68.94 446 LEU A C 1
ATOM 3616 O O . LEU A 1 446 ? -25.119 -12.699 -15.484 1.00 68.94 446 LEU A O 1
ATOM 3620 N N . ILE A 1 447 ? -23.835 -13.679 -17.048 1.00 74.81 447 ILE A N 1
ATOM 3621 C CA . ILE A 1 447 ? -24.396 -15.025 -16.879 1.00 74.81 447 ILE A CA 1
ATOM 3622 C C . ILE A 1 447 ? -24.201 -15.497 -15.437 1.00 74.81 447 ILE A C 1
ATOM 3624 O O . ILE A 1 447 ? -25.161 -15.907 -14.787 1.00 74.81 447 ILE A O 1
ATOM 3628 N N . LEU A 1 448 ? -22.986 -15.374 -14.898 1.00 78.25 448 LEU A N 1
ATOM 3629 C CA . LEU A 1 448 ? -22.691 -15.743 -13.516 1.00 78.25 448 LEU A CA 1
ATOM 3630 C C . LEU A 1 448 ? -23.534 -14.937 -12.531 1.00 78.25 448 LEU A C 1
ATOM 3632 O O . LEU A 1 448 ? -24.052 -15.493 -11.565 1.00 78.25 448 LEU A O 1
ATOM 3636 N N . ARG A 1 449 ? -23.683 -13.631 -12.750 1.00 76.06 449 ARG A N 1
ATOM 3637 C CA . ARG A 1 449 ? -24.457 -12.765 -11.856 1.00 76.06 449 ARG A CA 1
ATOM 3638 C C . ARG A 1 449 ? -25.938 -13.138 -11.841 1.00 76.06 449 ARG A C 1
ATOM 3640 O O . ARG A 1 449 ? -26.531 -13.139 -10.765 1.00 76.06 449 ARG A O 1
ATOM 3647 N N . THR A 1 450 ? -26.507 -13.443 -13.003 1.00 75.56 450 THR A N 1
ATOM 3648 C CA . THR A 1 450 ? -27.933 -13.754 -13.166 1.00 75.56 450 THR A CA 1
ATOM 3649 C C . THR A 1 450 ? -28.260 -15.176 -12.717 1.00 75.56 450 THR A C 1
ATOM 3651 O O . THR A 1 450 ? -29.179 -15.373 -11.928 1.00 75.56 450 THR A O 1
ATOM 3654 N N . TRP A 1 451 ? -27.487 -16.163 -13.172 1.00 81.69 451 TRP A N 1
ATOM 3655 C CA . TRP A 1 451 ? -27.824 -17.583 -13.031 1.00 81.69 451 TRP A CA 1
ATOM 3656 C C . TRP A 1 451 ? -27.044 -18.291 -11.917 1.00 81.69 451 TRP A C 1
ATOM 3658 O O . TRP A 1 451 ? -27.507 -19.288 -11.371 1.00 81.69 451 TRP A O 1
ATOM 3668 N N . MET A 1 452 ? -25.864 -17.788 -11.538 1.00 90.19 452 MET A N 1
ATOM 3669 C CA . MET A 1 452 ? -24.970 -18.441 -10.571 1.00 90.19 452 MET A CA 1
ATOM 3670 C C . MET A 1 452 ? -24.401 -17.454 -9.532 1.00 90.19 452 MET A C 1
ATOM 3672 O O . MET A 1 452 ? -23.179 -17.324 -9.391 1.00 90.19 452 MET A O 1
ATOM 3676 N N . PRO A 1 453 ? -25.238 -16.777 -8.722 1.00 85.00 453 PRO A N 1
ATOM 3677 C CA . PRO A 1 453 ? -24.807 -15.663 -7.868 1.00 85.00 453 PRO A CA 1
ATOM 3678 C C . PRO A 1 453 ? -23.735 -16.041 -6.830 1.00 85.00 453 PRO A C 1
ATOM 3680 O O . PRO A 1 453 ? -22.964 -15.190 -6.382 1.00 85.00 453 PRO A O 1
ATOM 3683 N N . ARG A 1 454 ? -23.653 -17.320 -6.433 1.00 90.06 454 ARG A N 1
ATOM 3684 C CA . ARG A 1 454 ? -22.562 -17.830 -5.582 1.00 90.06 454 ARG A CA 1
ATOM 3685 C C . ARG A 1 454 ? -21.222 -17.839 -6.322 1.00 90.06 454 ARG A C 1
ATOM 3687 O O . ARG A 1 454 ? -20.238 -17.356 -5.765 1.00 90.06 454 ARG A O 1
ATOM 3694 N N . ALA A 1 455 ? -21.202 -18.344 -7.556 1.00 88.75 455 ALA A N 1
ATOM 3695 C CA . ALA A 1 455 ? -20.017 -18.346 -8.406 1.00 88.75 455 ALA A CA 1
ATOM 3696 C C . ALA A 1 455 ? -19.610 -16.914 -8.777 1.00 88.75 455 ALA A C 1
ATOM 3698 O O . ALA A 1 455 ? -18.438 -16.578 -8.664 1.00 88.75 455 ALA A O 1
ATOM 3699 N N . TYR A 1 456 ? -20.571 -16.029 -9.070 1.00 85.56 456 TYR A N 1
ATOM 3700 C CA . TYR A 1 456 ? -20.304 -14.603 -9.279 1.00 85.56 456 TYR A CA 1
ATOM 3701 C C . TYR A 1 456 ? -19.573 -13.955 -8.098 1.00 85.56 456 TYR A C 1
ATOM 3703 O O . TYR A 1 456 ? -18.542 -13.318 -8.292 1.00 85.56 456 TYR A O 1
ATOM 3711 N N . ARG A 1 457 ? -20.058 -14.145 -6.861 1.00 89.12 457 ARG A N 1
ATOM 3712 C CA . ARG A 1 457 ? -19.390 -13.592 -5.669 1.00 89.12 457 ARG A CA 1
ATOM 3713 C C . ARG A 1 457 ? -17.981 -14.149 -5.488 1.00 89.12 457 ARG A C 1
ATOM 3715 O O . ARG A 1 457 ? -17.088 -13.397 -5.107 1.00 89.12 457 ARG A O 1
ATOM 3722 N N . PHE A 1 458 ? -17.775 -15.436 -5.768 1.00 91.31 458 PHE A N 1
ATOM 3723 C CA . PHE A 1 458 ? -16.441 -16.034 -5.741 1.00 91.31 458 PHE A CA 1
ATOM 3724 C C . PHE A 1 458 ? -15.526 -15.387 -6.788 1.00 91.31 458 PHE A C 1
ATOM 3726 O O . PHE A 1 458 ? -14.468 -14.879 -6.431 1.00 91.31 458 PHE A O 1
ATOM 3733 N N . THR A 1 459 ? -15.959 -15.310 -8.045 1.00 87.62 459 THR A N 1
ATOM 3734 C CA . THR A 1 459 ? -15.206 -14.680 -9.136 1.00 87.62 459 THR A CA 1
ATOM 3735 C C . THR A 1 459 ? -14.895 -13.208 -8.848 1.00 87.62 459 THR A C 1
ATOM 3737 O O . THR A 1 459 ? -13.759 -12.770 -9.004 1.00 87.62 459 THR A O 1
ATOM 3740 N N . ARG A 1 460 ? -15.869 -12.448 -8.344 1.00 86.25 460 ARG A N 1
ATOM 3741 C CA . ARG A 1 460 ? -15.709 -11.038 -7.968 1.00 86.25 460 ARG A CA 1
ATOM 3742 C C . ARG A 1 460 ? -14.718 -10.836 -6.822 1.00 86.25 460 ARG A C 1
ATOM 3744 O O . ARG A 1 460 ? -13.903 -9.924 -6.885 1.00 86.25 460 ARG A O 1
ATOM 3751 N N . ASP A 1 461 ? -14.824 -11.620 -5.747 1.00 88.00 461 ASP A N 1
ATOM 3752 C CA . ASP A 1 461 ? -14.054 -11.375 -4.519 1.00 88.00 461 ASP A CA 1
ATOM 3753 C C . ASP A 1 461 ? -12.693 -12.070 -4.490 1.00 88.00 461 ASP A C 1
ATOM 3755 O O . ASP A 1 461 ? -11.785 -11.561 -3.831 1.00 88.00 461 ASP A O 1
ATOM 3759 N N . TRP A 1 462 ? -12.559 -13.209 -5.174 1.00 90.19 462 TRP A N 1
ATOM 3760 C CA . TRP A 1 462 ? -11.315 -13.967 -5.287 1.00 90.19 462 TRP A CA 1
ATOM 3761 C C . TRP A 1 462 ? -10.634 -13.732 -6.627 1.00 90.19 462 TRP A C 1
ATOM 3763 O O . TRP A 1 462 ? -9.599 -13.088 -6.628 1.00 90.19 462 TRP A O 1
ATOM 3773 N N . LEU A 1 463 ? -11.198 -14.191 -7.750 1.00 88.62 463 LEU A N 1
ATOM 3774 C CA . LEU A 1 463 ? -10.490 -14.172 -9.042 1.00 88.62 463 LEU A CA 1
ATOM 3775 C C . LEU A 1 463 ? -10.109 -12.753 -9.489 1.00 88.62 463 LEU A C 1
ATOM 3777 O O . LEU A 1 463 ? -8.952 -12.483 -9.788 1.00 88.62 463 LEU A O 1
ATOM 3781 N N . PHE A 1 464 ? -11.070 -11.831 -9.492 1.00 83.69 464 PHE A N 1
ATOM 3782 C CA . PHE A 1 464 ? -10.835 -10.423 -9.826 1.00 83.69 464 PHE A CA 1
ATOM 3783 C C . PHE A 1 464 ? -10.688 -9.538 -8.592 1.00 83.69 464 PHE A C 1
ATOM 3785 O O . PHE A 1 464 ? -10.431 -8.349 -8.711 1.00 83.69 464 PHE A O 1
ATOM 3792 N N . GLY A 1 465 ? -10.897 -10.084 -7.398 1.00 85.56 465 GLY A N 1
ATOM 3793 C CA . GLY A 1 465 ? -10.920 -9.305 -6.171 1.00 85.56 465 GLY A CA 1
ATOM 3794 C C . GLY A 1 465 ? -9.582 -9.327 -5.456 1.00 85.56 465 GLY A C 1
ATOM 3795 O O . GLY A 1 465 ? -8.804 -10.272 -5.555 1.00 85.56 465 GLY A O 1
ATOM 3796 N N . LYS A 1 466 ? -9.345 -8.308 -4.633 1.00 89.69 466 LYS A N 1
ATOM 3797 C CA . LYS A 1 466 ? -8.113 -8.158 -3.851 1.00 89.69 466 LYS A CA 1
ATOM 3798 C C . LYS A 1 466 ? -7.696 -9.361 -2.992 1.00 89.69 466 LYS A C 1
ATOM 3800 O O . LYS A 1 466 ? -6.546 -9.409 -2.577 1.00 89.69 466 LYS A O 1
ATOM 3805 N N . ARG A 1 467 ? -8.581 -10.330 -2.713 1.00 90.81 467 ARG A N 1
ATOM 3806 C CA . ARG A 1 467 ? -8.240 -11.511 -1.899 1.00 90.81 467 ARG A CA 1
ATOM 3807 C C . ARG A 1 467 ? -7.181 -12.377 -2.566 1.00 90.81 467 ARG A C 1
ATOM 3809 O O . ARG A 1 467 ? -6.205 -12.699 -1.914 1.00 90.81 467 ARG A O 1
ATOM 3816 N N . LEU A 1 468 ? -7.337 -12.728 -3.844 1.00 91.50 468 LEU A N 1
ATOM 3817 C CA . LEU A 1 468 ? -6.313 -13.512 -4.539 1.00 91.50 468 LEU A CA 1
ATOM 3818 C C . LEU A 1 468 ? -5.042 -12.682 -4.709 1.00 91.50 468 LEU A C 1
ATOM 3820 O O . LEU A 1 468 ? -3.970 -13.097 -4.277 1.00 91.50 468 LEU A O 1
ATOM 3824 N N . TRP A 1 469 ? -5.190 -11.493 -5.296 1.00 93.19 469 TRP A N 1
ATOM 3825 C CA . TRP A 1 469 ? -4.063 -10.666 -5.714 1.00 93.19 469 TRP A CA 1
ATOM 3826 C C . TRP A 1 469 ? -3.192 -10.238 -4.536 1.00 93.19 469 TRP A C 1
ATOM 3828 O O . TRP A 1 469 ? -1.993 -10.488 -4.551 1.00 93.19 469 TRP A O 1
ATOM 3838 N N . LEU A 1 470 ? -3.780 -9.680 -3.474 1.00 94.19 470 LEU A N 1
ATOM 3839 C CA . LEU A 1 470 ? -3.000 -9.220 -2.324 1.00 94.19 470 LEU A CA 1
ATOM 3840 C C . LEU A 1 470 ? -2.492 -10.371 -1.461 1.00 94.19 470 LEU A C 1
ATOM 3842 O O . LEU A 1 470 ? -1.384 -10.275 -0.950 1.00 94.19 470 LEU A O 1
ATOM 3846 N N . THR A 1 471 ? -3.259 -11.454 -1.278 1.00 92.12 471 THR A N 1
ATOM 3847 C CA . THR A 1 471 ? -2.772 -12.597 -0.488 1.00 92.12 471 THR A CA 1
ATOM 3848 C C . THR A 1 471 ? -1.618 -13.289 -1.192 1.00 92.12 471 THR A C 1
ATOM 3850 O O . THR A 1 471 ? -0.601 -13.545 -0.556 1.00 92.12 471 THR A O 1
ATOM 3853 N N . MET A 1 472 ? -1.736 -13.553 -2.493 1.00 93.31 472 MET A N 1
ATOM 3854 C CA . MET A 1 472 ? -0.644 -14.153 -3.251 1.00 93.31 472 MET A CA 1
ATOM 3855 C C . MET A 1 472 ? 0.572 -13.225 -3.295 1.00 93.31 472 MET A C 1
ATOM 3857 O O . MET A 1 472 ? 1.678 -13.687 -3.036 1.00 93.31 472 MET A O 1
ATOM 3861 N N . GLY A 1 473 ? 0.371 -11.924 -3.521 1.00 94.75 473 GLY A N 1
ATOM 3862 C CA . GLY A 1 473 ? 1.449 -10.941 -3.466 1.00 94.75 473 GLY A CA 1
ATOM 3863 C C . GLY A 1 473 ? 2.144 -10.910 -2.105 1.00 94.75 473 GLY A C 1
ATOM 3864 O O . GLY A 1 473 ? 3.366 -10.976 -2.037 1.00 94.75 473 GLY A O 1
ATOM 3865 N N . PHE A 1 474 ? 1.389 -10.890 -1.008 1.00 94.62 474 PHE A N 1
ATOM 3866 C CA . PHE A 1 474 ? 1.942 -10.899 0.347 1.00 94.62 474 PHE A CA 1
ATOM 3867 C C . PHE A 1 474 ? 2.713 -12.186 0.662 1.00 94.62 474 PHE A C 1
ATOM 3869 O O . PHE A 1 474 ? 3.818 -12.116 1.191 1.00 94.62 474 PHE A O 1
ATOM 3876 N N . LEU A 1 475 ? 2.182 -13.353 0.284 1.00 94.25 475 LEU A N 1
ATOM 3877 C CA . LEU A 1 475 ? 2.876 -14.633 0.454 1.00 94.25 475 LEU A CA 1
ATOM 3878 C C . LEU A 1 475 ? 4.136 -14.729 -0.410 1.00 94.25 475 LEU A C 1
ATOM 3880 O O . LEU A 1 475 ? 5.151 -15.234 0.060 1.00 94.25 475 LEU A O 1
ATOM 3884 N N . MET A 1 476 ? 4.083 -14.223 -1.644 1.00 93.69 476 MET A N 1
ATOM 3885 C CA . MET A 1 476 ? 5.240 -14.146 -2.532 1.00 93.69 476 MET A CA 1
ATOM 3886 C C . MET A 1 476 ? 6.343 -13.298 -1.899 1.00 93.69 476 MET A C 1
ATOM 3888 O O . MET A 1 476 ? 7.478 -13.749 -1.815 1.00 93.69 476 MET A O 1
ATOM 3892 N N . HIS A 1 477 ? 6.004 -12.111 -1.392 1.00 95.12 477 HIS A N 1
ATOM 3893 C CA . HIS A 1 477 ? 6.958 -11.228 -0.727 1.00 95.12 477 HIS A CA 1
ATOM 3894 C C . HIS A 1 477 ? 7.536 -11.857 0.543 1.00 95.12 477 HIS A C 1
ATOM 3896 O O . HIS A 1 477 ? 8.749 -11.862 0.691 1.00 95.12 477 HIS A O 1
ATOM 3902 N N . ILE A 1 478 ? 6.729 -12.495 1.398 1.00 94.50 478 ILE A N 1
ATOM 3903 C CA . ILE A 1 478 ? 7.258 -13.275 2.533 1.00 94.50 478 ILE A CA 1
ATOM 3904 C C . ILE A 1 478 ? 8.227 -14.364 2.054 1.00 94.50 478 ILE A C 1
ATOM 3906 O O . ILE A 1 478 ? 9.288 -14.545 2.642 1.00 94.50 478 ILE A O 1
ATOM 3910 N N . GLY A 1 479 ? 7.888 -15.080 0.979 1.00 92.00 479 GLY A N 1
ATOM 3911 C CA . GLY A 1 479 ? 8.770 -16.083 0.385 1.00 92.00 479 GLY A CA 1
ATOM 3912 C C . GLY A 1 479 ? 10.111 -15.492 -0.054 1.00 92.00 479 GLY A C 1
ATOM 3913 O O . GLY A 1 479 ? 11.153 -16.063 0.260 1.00 92.00 479 GLY A O 1
ATOM 3914 N N . ILE A 1 480 ? 10.091 -14.331 -0.715 1.00 91.94 480 ILE A N 1
ATOM 3915 C CA . ILE A 1 480 ? 11.300 -13.596 -1.110 1.00 91.94 480 ILE A CA 1
ATOM 3916 C C . ILE A 1 480 ? 12.091 -13.171 0.132 1.00 91.94 480 ILE A C 1
ATOM 3918 O O . ILE A 1 480 ? 13.289 -13.408 0.164 1.00 91.94 480 ILE A O 1
ATOM 3922 N N . ASP A 1 481 ? 11.460 -12.622 1.175 1.00 92.19 481 ASP A N 1
ATOM 3923 C CA . ASP A 1 481 ? 12.177 -12.203 2.393 1.00 92.19 481 ASP A CA 1
ATOM 3924 C C . ASP A 1 481 ? 12.893 -13.376 3.072 1.00 92.19 481 ASP A C 1
ATOM 3926 O O . ASP A 1 481 ? 14.022 -13.247 3.536 1.00 92.19 481 ASP A O 1
ATOM 3930 N N . LEU A 1 482 ? 12.242 -14.541 3.112 1.00 91.44 482 LEU A N 1
ATOM 3931 C CA . LEU A 1 482 ? 12.777 -15.735 3.763 1.00 91.44 482 LEU A CA 1
ATOM 3932 C C . LEU A 1 482 ? 13.892 -16.410 2.955 1.00 91.44 482 LEU A C 1
ATOM 3934 O O . LEU A 1 482 ? 14.787 -17.012 3.544 1.00 91.44 482 LEU A O 1
ATOM 3938 N N . THR A 1 483 ? 13.830 -16.349 1.624 1.00 90.88 483 THR A N 1
ATOM 3939 C CA . THR A 1 483 ? 14.729 -17.119 0.744 1.00 90.88 483 THR A CA 1
ATOM 3940 C C . THR A 1 483 ? 15.799 -16.273 0.070 1.00 90.88 483 THR A C 1
ATOM 3942 O O . THR A 1 483 ? 16.871 -16.796 -0.243 1.00 90.88 483 THR A O 1
ATOM 3945 N N . MET A 1 484 ? 15.547 -14.977 -0.115 1.00 91.44 484 MET A N 1
ATOM 3946 C CA . MET A 1 484 ? 16.397 -14.067 -0.869 1.00 91.44 484 MET A CA 1
ATOM 3947 C C . MET A 1 484 ? 16.894 -12.883 -0.026 1.00 91.44 484 MET A C 1
ATOM 3949 O O . MET A 1 484 ? 16.264 -12.446 0.942 1.00 91.44 484 MET A O 1
ATOM 3953 N N . ASN A 1 485 ? 18.054 -12.362 -0.410 1.00 88.69 485 ASN A N 1
ATOM 3954 C CA . ASN A 1 485 ? 18.669 -11.160 0.120 1.00 88.69 485 ASN A CA 1
ATOM 3955 C C . ASN A 1 485 ? 18.529 -10.028 -0.908 1.00 88.69 485 ASN A C 1
ATOM 3957 O O . ASN A 1 485 ? 19.359 -9.860 -1.793 1.00 88.69 485 ASN A O 1
ATOM 3961 N N . VAL A 1 486 ? 17.427 -9.282 -0.821 1.00 86.31 486 VAL A N 1
ATOM 3962 C CA . VAL A 1 486 ? 17.092 -8.180 -1.746 1.00 86.31 486 VAL A CA 1
ATOM 3963 C C . VAL A 1 486 ? 16.903 -6.850 -1.004 1.00 86.31 486 VAL A C 1
ATOM 3965 O O . VAL A 1 486 ? 16.148 -5.978 -1.440 1.00 86.31 486 VAL A O 1
ATOM 3968 N N . GLY A 1 487 ? 17.568 -6.706 0.147 1.00 82.88 487 GLY A N 1
ATOM 3969 C CA . GLY A 1 487 ? 17.454 -5.533 1.013 1.00 82.88 487 GLY A CA 1
ATOM 3970 C C . GLY A 1 487 ? 16.020 -5.289 1.494 1.00 82.88 487 GLY A C 1
ATOM 3971 O O . GLY A 1 487 ? 15.250 -6.226 1.707 1.00 82.88 487 GLY A O 1
ATOM 3972 N N . THR A 1 488 ? 15.644 -4.016 1.634 1.00 86.44 488 THR A N 1
ATOM 3973 C CA . THR A 1 488 ? 14.330 -3.601 2.157 1.00 86.44 488 THR A CA 1
ATOM 3974 C C . THR A 1 488 ? 13.200 -3.622 1.125 1.00 86.44 488 THR A C 1
ATOM 3976 O O . THR A 1 488 ? 12.053 -3.307 1.455 1.00 86.44 488 THR A O 1
ATOM 3979 N N . PHE A 1 489 ? 13.485 -4.014 -0.126 1.00 88.75 489 PHE A N 1
ATOM 3980 C CA . PHE A 1 489 ? 12.509 -4.056 -1.221 1.00 88.75 489 PHE A CA 1
ATOM 3981 C C . PHE A 1 489 ? 11.215 -4.768 -0.814 1.00 88.75 489 PHE A C 1
ATOM 3983 O O . PHE A 1 489 ? 10.109 -4.289 -1.067 1.00 88.75 489 PHE A O 1
ATOM 3990 N N . VAL A 1 490 ? 11.348 -5.902 -0.133 1.00 92.06 490 VAL A N 1
ATOM 3991 C CA . VAL A 1 490 ? 10.217 -6.739 0.256 1.00 92.06 490 VAL A CA 1
ATOM 3992 C C . VAL A 1 490 ? 9.311 -6.037 1.267 1.00 92.06 490 VAL A C 1
ATOM 3994 O O . VAL A 1 490 ? 8.087 -6.026 1.115 1.00 92.06 490 VAL A O 1
ATOM 3997 N N . GLN A 1 491 ? 9.902 -5.402 2.274 1.00 93.00 491 GLN A N 1
ATOM 3998 C CA . GLN A 1 491 ? 9.197 -4.656 3.311 1.00 93.00 491 GLN A CA 1
ATOM 3999 C C . GLN A 1 491 ? 8.458 -3.465 2.695 1.00 93.00 491 GLN A C 1
ATOM 4001 O O . GLN A 1 491 ? 7.310 -3.207 3.057 1.00 93.00 491 GLN A O 1
ATOM 4006 N N . VAL A 1 492 ? 9.066 -2.797 1.710 1.00 92.88 492 VAL A N 1
ATOM 4007 C CA . VAL A 1 492 ? 8.436 -1.714 0.941 1.00 92.88 492 VAL A CA 1
ATOM 4008 C C . VAL A 1 492 ? 7.210 -2.207 0.178 1.00 92.88 492 VAL A C 1
ATOM 4010 O O . VAL A 1 492 ? 6.136 -1.608 0.276 1.00 92.88 492 VAL A O 1
ATOM 4013 N N . MET A 1 493 ? 7.336 -3.314 -0.553 1.00 95.06 493 MET A N 1
ATOM 4014 C CA . MET A 1 493 ? 6.225 -3.860 -1.335 1.00 95.06 493 MET A CA 1
ATOM 4015 C C . MET A 1 493 ? 5.083 -4.376 -0.451 1.00 95.06 493 MET A C 1
ATOM 4017 O O . MET A 1 493 ? 3.912 -4.238 -0.805 1.00 95.06 493 MET A O 1
ATOM 4021 N N . MET A 1 494 ? 5.380 -4.915 0.733 1.00 95.31 494 MET A N 1
ATOM 4022 C CA . MET A 1 494 ? 4.339 -5.278 1.698 1.00 95.31 494 MET A CA 1
ATOM 4023 C C . MET A 1 494 ? 3.669 -4.044 2.317 1.00 95.31 494 MET A C 1
ATOM 4025 O O . MET A 1 494 ? 2.457 -4.058 2.546 1.00 95.31 494 MET A O 1
ATOM 4029 N N . ALA A 1 495 ? 4.421 -2.964 2.551 1.00 95.56 495 ALA A N 1
ATOM 4030 C CA . ALA A 1 495 ? 3.919 -1.747 3.186 1.00 95.56 495 ALA A CA 1
ATOM 4031 C C . ALA A 1 495 ? 2.881 -0.983 2.351 1.00 95.56 495 ALA A C 1
ATOM 4033 O O . ALA A 1 495 ? 2.083 -0.227 2.908 1.00 95.56 495 ALA A O 1
ATOM 4034 N N . VAL A 1 496 ? 2.843 -1.202 1.032 1.00 94.44 496 VAL A N 1
ATOM 4035 C CA . VAL A 1 496 ? 1.859 -0.567 0.143 1.00 94.44 496 VAL A CA 1
ATOM 4036 C C . VAL A 1 496 ? 0.524 -1.310 0.086 1.00 94.44 496 VAL A C 1
ATOM 4038 O O . VAL A 1 496 ? -0.491 -0.693 -0.217 1.00 94.44 496 VAL A O 1
ATOM 4041 N N . TYR A 1 497 ? 0.454 -2.605 0.414 1.00 95.44 497 TYR A N 1
ATOM 4042 C CA . TYR A 1 497 ? -0.798 -3.372 0.316 1.00 95.44 497 TYR A CA 1
ATOM 4043 C C . TYR A 1 497 ? -1.960 -2.887 1.197 1.00 95.44 497 TYR A C 1
ATOM 4045 O O . TYR A 1 497 ? -3.102 -2.953 0.725 1.00 95.44 497 TYR A O 1
ATOM 4053 N N . PRO A 1 498 ? -1.751 -2.365 2.424 1.00 95.69 498 PRO A N 1
ATOM 4054 C CA . PRO A 1 498 ? -2.849 -1.870 3.250 1.00 95.69 498 PRO A CA 1
ATOM 4055 C C . PRO A 1 498 ? -3.697 -0.769 2.592 1.00 95.69 498 PRO A C 1
ATOM 4057 O O . PRO A 1 498 ? -4.854 -0.595 2.979 1.00 95.69 498 PRO A O 1
ATOM 4060 N N . ILE A 1 499 ? -3.181 -0.069 1.567 1.00 94.75 499 ILE A N 1
ATOM 4061 C CA . ILE A 1 499 ? -3.932 0.961 0.830 1.00 94.75 499 ILE A CA 1
ATOM 4062 C C . ILE A 1 499 ? -5.193 0.408 0.144 1.00 94.75 499 ILE A C 1
ATOM 4064 O O . ILE A 1 499 ? -6.162 1.135 -0.055 1.00 94.75 499 ILE A O 1
ATOM 4068 N N . TRP A 1 500 ? -5.207 -0.891 -0.169 1.00 93.06 500 TRP A N 1
ATOM 4069 C CA . TRP A 1 500 ? -6.317 -1.585 -0.827 1.00 93.06 500 TRP A CA 1
ATOM 4070 C C . TRP A 1 500 ? -7.420 -2.039 0.143 1.00 93.06 500 TRP A C 1
ATOM 4072 O O . TRP A 1 500 ? -8.460 -2.567 -0.276 1.00 93.06 500 TRP A O 1
ATOM 4082 N N . LEU A 1 501 ? -7.207 -1.895 1.452 1.00 93.00 501 LEU A N 1
ATOM 4083 C CA . LEU A 1 501 ? -8.157 -2.335 2.468 1.00 93.00 501 LEU A CA 1
ATOM 4084 C C . LEU A 1 501 ? -9.242 -1.275 2.684 1.00 93.00 501 LEU A C 1
ATOM 4086 O O . LEU A 1 501 ? -8.966 -0.098 2.904 1.00 93.00 501 LEU A O 1
ATOM 4090 N N . GLY A 1 502 ? -10.502 -1.699 2.643 1.00 89.06 502 GLY A N 1
ATOM 4091 C CA . GLY A 1 502 ? -11.633 -0.882 3.061 1.00 89.06 502 GLY A CA 1
ATOM 4092 C C . GLY A 1 502 ? -11.882 -1.016 4.562 1.00 89.06 502 GLY A C 1
ATOM 4093 O O . GLY A 1 502 ? -11.356 -1.913 5.220 1.00 89.06 502 GLY A O 1
ATOM 4094 N N . GLY A 1 503 ? -12.744 -0.156 5.107 1.00 88.06 503 GLY A N 1
ATOM 4095 C CA . GLY A 1 503 ? -13.129 -0.217 6.520 1.00 88.06 503 GLY A CA 1
ATOM 4096 C C . GLY A 1 503 ? -13.647 -1.594 6.956 1.00 88.06 503 GLY A C 1
ATOM 4097 O O . GLY A 1 503 ? -13.232 -2.104 7.989 1.00 88.06 503 GLY A O 1
ATOM 4098 N N . GLU A 1 504 ? -14.473 -2.234 6.123 1.00 87.81 504 GLU A N 1
ATOM 4099 C CA . GLU A 1 504 ? -14.997 -3.590 6.355 1.00 87.81 504 GLU A CA 1
ATOM 4100 C C . GLU A 1 504 ? -13.895 -4.656 6.423 1.00 87.81 504 GLU A C 1
ATOM 4102 O O . GLU A 1 504 ? -13.996 -5.595 7.213 1.00 87.81 504 GLU A O 1
ATOM 4107 N N . ASP A 1 505 ? -12.840 -4.519 5.614 1.00 90.25 505 ASP A N 1
ATOM 4108 C CA . ASP A 1 505 ? -11.709 -5.450 5.622 1.00 90.25 505 ASP A CA 1
ATOM 4109 C C . ASP A 1 505 ? -10.882 -5.275 6.896 1.00 90.25 505 ASP A C 1
ATOM 4111 O O . ASP A 1 505 ? -10.482 -6.256 7.519 1.00 90.25 505 ASP A O 1
ATOM 4115 N N . VAL A 1 506 ? -10.683 -4.025 7.325 1.00 89.56 506 VAL A N 1
ATOM 4116 C CA . VAL A 1 506 ? -10.010 -3.702 8.588 1.00 89.56 506 VAL A CA 1
ATOM 4117 C C . VAL A 1 506 ? -10.829 -4.200 9.785 1.00 89.56 506 VAL A C 1
ATOM 4119 O O . VAL A 1 506 ? -10.267 -4.761 10.723 1.00 89.56 506 VAL A O 1
ATOM 4122 N N . ASP A 1 507 ? -12.157 -4.080 9.742 1.00 86.38 507 ASP A N 1
ATOM 4123 C CA . ASP A 1 507 ? -13.046 -4.652 10.758 1.00 86.38 507 ASP A CA 1
ATOM 4124 C C . ASP A 1 507 ? -12.958 -6.180 10.789 1.00 86.38 507 ASP A C 1
ATOM 4126 O O . ASP A 1 507 ? -12.856 -6.780 11.860 1.00 86.38 507 ASP A O 1
ATOM 4130 N N . ALA A 1 508 ? -12.965 -6.828 9.622 1.00 87.06 508 ALA A N 1
ATOM 4131 C CA . ALA A 1 508 ? -12.793 -8.273 9.522 1.00 87.06 508 ALA A CA 1
ATOM 4132 C C . ALA A 1 508 ? -11.428 -8.722 10.068 1.00 87.06 508 ALA A C 1
ATOM 4134 O O . ALA A 1 508 ? -11.367 -9.714 10.796 1.00 87.06 508 ALA A O 1
ATOM 4135 N N . MET A 1 509 ? -10.362 -7.968 9.786 1.00 88.19 509 MET A N 1
ATOM 4136 C CA . MET A 1 509 ? -9.023 -8.193 10.330 1.00 88.19 509 MET A CA 1
ATOM 4137 C C . MET A 1 509 ? -9.028 -8.106 11.860 1.00 88.19 509 MET A C 1
ATOM 4139 O O . MET A 1 509 ? -8.588 -9.045 12.523 1.00 88.19 509 MET 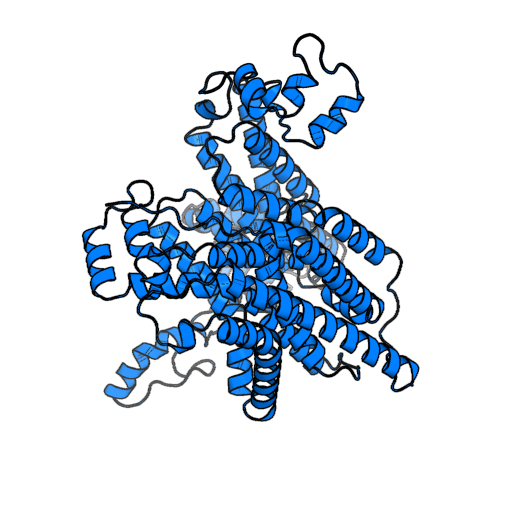A O 1
ATOM 4143 N N . TRP A 1 510 ? -9.580 -7.039 12.446 1.00 85.56 510 TRP A N 1
ATOM 4144 C CA . TRP A 1 510 ? -9.647 -6.914 13.904 1.00 85.56 510 TRP A CA 1
ATOM 4145 C C . TRP A 1 510 ? -10.493 -8.011 14.544 1.00 85.56 510 TRP A C 1
ATOM 4147 O O . TRP A 1 510 ? -10.077 -8.586 15.546 1.00 85.56 510 TRP A O 1
ATOM 4157 N N . ARG A 1 511 ? -11.635 -8.383 13.953 1.00 85.19 511 ARG A N 1
ATOM 4158 C CA . ARG A 1 511 ? -12.423 -9.530 14.435 1.00 85.19 511 ARG A CA 1
ATOM 4159 C C . ARG A 1 511 ? -11.611 -10.819 14.374 1.00 85.19 511 ARG A C 1
ATOM 4161 O O . ARG A 1 511 ? -11.627 -11.584 15.329 1.00 85.19 511 ARG A O 1
ATOM 4168 N N . TYR A 1 512 ? -10.871 -11.056 13.296 1.00 87.50 512 TYR A N 1
ATOM 4169 C CA . TYR A 1 512 ? -10.042 -12.251 13.157 1.00 87.50 512 TYR A CA 1
ATOM 4170 C C . TYR A 1 512 ? -8.940 -12.329 14.224 1.00 87.50 512 TYR A C 1
ATOM 4172 O O . TYR A 1 512 ? -8.744 -13.390 14.820 1.00 87.50 512 TYR A O 1
ATOM 4180 N N . ILE A 1 513 ? -8.248 -11.213 14.475 1.00 86.12 513 ILE A N 1
ATOM 4181 C CA . ILE A 1 513 ? -7.143 -11.140 15.439 1.00 86.12 513 ILE A CA 1
ATOM 4182 C C . ILE A 1 513 ? -7.668 -11.216 16.880 1.00 86.12 513 ILE A C 1
ATOM 4184 O O . ILE A 1 513 ? -7.087 -11.900 17.720 1.00 86.12 513 ILE A O 1
ATOM 4188 N N . LEU A 1 514 ? -8.770 -10.524 17.183 1.00 83.94 514 LEU A N 1
ATOM 4189 C CA . LEU A 1 514 ? -9.224 -10.306 18.559 1.00 83.94 514 LEU A CA 1
ATOM 4190 C C . LEU A 1 514 ? -10.264 -11.321 19.043 1.00 83.94 514 LEU A C 1
ATOM 4192 O O . LEU A 1 514 ? -10.408 -11.527 20.251 1.00 83.94 514 LEU A O 1
ATOM 4196 N N . TRP A 1 515 ? -11.027 -11.941 18.142 1.00 87.19 515 TRP A N 1
ATOM 4197 C CA . TRP A 1 515 ? -12.063 -12.901 18.519 1.00 87.19 515 TRP A CA 1
ATOM 4198 C C . TRP A 1 515 ? -11.518 -14.326 18.504 1.00 87.19 515 TRP A C 1
ATOM 4200 O O . TRP A 1 515 ? -10.701 -14.716 17.662 1.00 87.19 515 TRP A O 1
ATOM 4210 N N . ARG A 1 516 ? -12.001 -15.154 19.436 1.00 89.69 516 ARG A N 1
ATOM 4211 C CA . ARG A 1 516 ? -11.568 -16.554 19.495 1.00 89.69 516 ARG A CA 1
ATOM 4212 C C . ARG A 1 516 ? -12.221 -17.362 18.380 1.00 89.69 516 ARG A C 1
ATOM 4214 O O . ARG A 1 516 ? -13.343 -17.069 17.977 1.00 89.69 516 ARG A O 1
ATOM 4221 N N . ALA A 1 517 ? -11.547 -18.409 17.917 1.00 91.19 517 ALA A N 1
ATOM 4222 C CA . ALA A 1 517 ? -12.179 -19.397 17.049 1.00 91.19 517 ALA A CA 1
ATOM 4223 C C . ALA A 1 517 ? -13.377 -20.047 17.766 1.00 91.19 517 ALA A C 1
ATOM 4225 O O . ALA A 1 517 ? -13.285 -20.400 18.947 1.00 91.19 517 ALA A O 1
ATOM 4226 N N . ALA A 1 518 ? -14.494 -20.192 17.054 1.00 91.25 518 ALA A N 1
ATOM 4227 C CA . ALA A 1 518 ? -15.674 -20.887 17.555 1.00 91.25 518 ALA A CA 1
ATOM 4228 C C . ALA A 1 518 ? -15.377 -22.379 17.750 1.00 91.25 518 ALA A C 1
ATOM 4230 O O . ALA A 1 518 ? -14.707 -22.999 16.912 1.00 91.25 518 ALA A O 1
ATOM 4231 N N . LYS A 1 519 ? -15.879 -22.979 18.833 1.00 90.75 519 LYS A N 1
ATOM 4232 C CA . LYS A 1 519 ? -15.875 -24.441 18.988 1.00 90.75 519 LYS A CA 1
ATOM 4233 C C . LYS A 1 519 ? -16.869 -25.074 17.993 1.00 90.75 519 LYS A C 1
ATOM 4235 O O . LYS A 1 519 ? -17.756 -24.381 17.500 1.00 90.75 519 LYS A O 1
ATOM 4240 N N . PRO A 1 520 ? -16.722 -26.358 17.616 1.00 89.50 520 PRO A N 1
ATOM 4241 C CA . PRO A 1 520 ? -17.756 -27.047 16.838 1.00 89.50 520 PRO A CA 1
ATOM 4242 C C . PRO A 1 520 ? -19.119 -26.956 17.546 1.00 89.50 520 PRO A C 1
ATOM 4244 O O . PRO A 1 520 ? -19.167 -27.173 18.753 1.00 89.50 520 PRO A O 1
ATOM 4247 N N . GLY A 1 521 ? -20.183 -26.607 16.819 1.00 87.88 521 GLY A N 1
ATOM 4248 C CA . GLY A 1 521 ? -21.524 -26.353 17.372 1.00 87.88 521 GLY A CA 1
ATOM 4249 C C . GLY A 1 521 ? -21.754 -24.919 17.873 1.00 87.88 521 GLY A C 1
ATOM 4250 O O . GLY A 1 521 ? -22.880 -24.535 18.164 1.00 87.88 521 GLY A O 1
ATOM 4251 N N . GLU A 1 522 ? -20.712 -24.088 17.941 1.00 91.00 522 GLU A N 1
ATOM 4252 C CA . GLU A 1 522 ? -20.794 -22.719 18.452 1.00 91.00 522 GLU A CA 1
ATOM 4253 C C . GLU A 1 522 ? -20.823 -21.691 17.311 1.00 91.00 522 GLU A C 1
ATOM 4255 O O . GLU A 1 522 ? -20.107 -21.832 16.319 1.00 91.00 522 GLU A O 1
ATOM 4260 N N . ALA A 1 523 ? -21.619 -20.624 17.456 1.00 85.62 523 ALA A N 1
ATOM 4261 C CA . ALA A 1 523 ? -21.686 -19.494 16.514 1.00 85.62 523 ALA A CA 1
ATOM 4262 C C . ALA A 1 523 ? -21.833 -19.907 15.032 1.00 85.62 523 ALA A C 1
ATOM 4264 O O . ALA A 1 523 ? -21.181 -19.355 14.142 1.00 85.62 523 ALA A O 1
ATOM 4265 N N . GLY A 1 524 ? -22.671 -20.916 14.772 1.00 86.81 524 GLY A N 1
ATOM 4266 C CA . GLY A 1 524 ? -22.941 -21.429 13.426 1.00 86.81 524 GLY A CA 1
ATOM 4267 C C . GLY A 1 524 ? -21.824 -22.295 12.832 1.00 86.81 524 GLY A C 1
ATOM 4268 O O . GLY A 1 524 ? -21.914 -22.687 11.667 1.00 86.81 524 GLY A O 1
ATOM 4269 N N . ARG A 1 525 ? -20.771 -22.618 13.598 1.00 89.06 525 ARG A N 1
ATOM 4270 C CA . ARG A 1 525 ? -19.764 -23.595 13.180 1.00 89.06 525 ARG A CA 1
ATOM 4271 C C . ARG A 1 525 ? -20.376 -25.002 13.223 1.00 89.06 525 ARG A C 1
ATOM 4273 O O . ARG A 1 525 ? -20.868 -25.388 14.281 1.00 89.06 525 ARG A O 1
ATOM 4280 N N . PRO A 1 526 ? -20.287 -25.812 12.148 1.00 87.12 526 PRO A N 1
ATOM 4281 C CA . PRO A 1 526 ? -20.903 -27.140 12.138 1.00 87.12 526 PRO A CA 1
ATOM 4282 C C . PRO A 1 526 ? -20.384 -28.044 13.272 1.00 87.12 526 PRO A C 1
ATOM 4284 O O . PRO A 1 526 ? -19.214 -27.955 13.656 1.00 87.12 526 PRO A O 1
ATOM 4287 N N . GLU A 1 527 ? -21.206 -28.953 13.789 1.00 87.19 527 GLU A N 1
ATOM 4288 C CA . GLU A 1 527 ? -20.789 -29.948 14.792 1.00 87.19 527 GLU A CA 1
ATOM 4289 C C . GLU A 1 527 ? -19.930 -31.055 14.189 1.00 87.19 527 GLU A C 1
ATOM 4291 O O . GLU A 1 527 ? -20.075 -31.371 13.008 1.00 87.19 527 GLU A O 1
ATOM 4296 N N . LEU A 1 528 ? -19.020 -31.643 14.978 1.00 82.31 528 LEU A N 1
ATOM 4297 C CA . LEU A 1 528 ? -18.129 -32.719 14.522 1.00 82.31 528 LEU A CA 1
ATOM 4298 C C . LEU A 1 528 ? -18.936 -33.908 13.966 1.00 82.31 528 LEU A C 1
ATOM 4300 O O . LEU A 1 528 ? -19.781 -34.442 14.679 1.00 82.31 528 LEU A O 1
ATOM 4304 N N . PRO A 1 529 ? -18.672 -34.363 12.722 1.00 82.62 529 PRO A N 1
ATOM 4305 C CA . PRO A 1 529 ? -19.401 -35.488 12.156 1.00 82.62 529 PRO A CA 1
ATOM 4306 C C . PRO A 1 529 ? -19.132 -36.771 12.950 1.00 82.62 529 PRO A C 1
ATOM 4308 O O . PRO A 1 529 ? -18.019 -37.004 13.440 1.00 82.62 529 PRO A O 1
ATOM 4311 N N . LYS A 1 530 ? -20.148 -37.635 13.030 1.00 80.19 530 LYS A N 1
ATOM 4312 C CA . LYS A 1 530 ? -20.018 -38.994 13.570 1.00 80.19 530 LYS A CA 1
ATOM 4313 C C . LYS A 1 530 ? -19.203 -39.854 12.577 1.00 80.19 530 LYS A C 1
ATOM 4315 O O . LYS A 1 530 ? -19.452 -39.805 11.373 1.00 80.19 530 LYS A O 1
ATOM 4320 N N . GLY A 1 531 ? -18.209 -40.601 13.073 1.00 82.06 531 GLY A N 1
ATOM 4321 C CA . GLY A 1 531 ? -17.331 -41.492 12.285 1.00 82.06 531 GLY A CA 1
ATOM 4322 C C . GLY A 1 531 ? -15.872 -41.016 12.123 1.00 82.06 531 GLY A C 1
ATOM 4323 O O . GLY A 1 531 ? -15.611 -39.839 11.873 1.00 82.06 531 GLY A O 1
ATOM 4324 N N . LYS A 1 532 ? -14.902 -41.943 12.246 1.00 78.12 532 LYS A N 1
ATOM 4325 C CA . LYS A 1 532 ? -13.448 -41.651 12.198 1.00 78.12 532 LYS A CA 1
ATOM 4326 C C . LYS A 1 532 ? -13.004 -41.027 10.865 1.00 78.12 532 LYS A C 1
ATOM 4328 O O . LYS A 1 532 ? -12.339 -39.996 10.881 1.00 78.12 532 LYS A O 1
ATOM 4333 N N . LEU A 1 533 ? -13.427 -41.582 9.726 1.00 76.19 533 LEU A N 1
ATOM 4334 C CA . LEU A 1 533 ? -13.007 -41.123 8.391 1.00 76.19 533 LEU A CA 1
ATOM 4335 C C . LEU A 1 533 ? -13.452 -39.676 8.095 1.00 76.19 533 LEU A C 1
ATOM 4337 O O . LEU A 1 533 ? -12.662 -38.835 7.672 1.00 76.19 533 LEU A O 1
ATOM 4341 N N . ARG A 1 534 ? -14.713 -39.347 8.412 1.00 78.44 534 ARG A N 1
ATOM 4342 C CA . ARG A 1 534 ? -15.266 -37.988 8.256 1.00 78.44 534 ARG A CA 1
ATOM 4343 C C . ARG A 1 534 ? -14.612 -36.981 9.206 1.00 78.44 534 ARG A C 1
ATOM 4345 O O . ARG A 1 534 ? -14.514 -35.800 8.880 1.00 78.44 534 ARG A O 1
ATOM 4352 N N . ARG A 1 535 ? -14.133 -37.438 10.368 1.00 77.62 535 ARG A N 1
ATOM 4353 C CA . ARG A 1 535 ? -13.372 -36.611 11.314 1.00 77.62 535 ARG A CA 1
ATOM 4354 C C . ARG A 1 535 ? -11.975 -36.273 10.781 1.00 77.62 535 ARG A C 1
ATOM 4356 O O . ARG A 1 535 ? -11.534 -35.145 10.976 1.00 77.62 535 ARG A O 1
ATOM 4363 N N . VAL A 1 536 ? -11.325 -37.200 10.070 1.00 80.75 536 VAL A N 1
ATOM 4364 C CA . VAL A 1 536 ? -10.033 -36.962 9.397 1.00 80.75 536 VAL A CA 1
ATOM 4365 C C . VAL A 1 536 ? -10.194 -36.002 8.220 1.00 80.75 536 VAL A C 1
ATOM 4367 O O . VAL A 1 536 ? -9.477 -35.012 8.156 1.00 80.75 536 VAL A O 1
ATOM 4370 N N . ALA A 1 537 ? -11.192 -36.195 7.352 1.00 79.94 537 ALA A N 1
ATOM 4371 C CA . ALA A 1 537 ? -11.467 -35.251 6.258 1.00 79.94 537 ALA A CA 1
ATOM 4372 C C . ALA A 1 537 ? -11.674 -33.812 6.774 1.00 79.94 537 ALA A C 1
ATOM 4374 O O . ALA A 1 537 ? -11.280 -32.829 6.146 1.00 79.94 537 ALA A O 1
ATOM 4375 N N . ARG A 1 538 ? -12.235 -33.683 7.980 1.00 81.69 538 ARG A N 1
ATOM 4376 C CA . ARG A 1 538 ? -12.463 -32.391 8.615 1.00 81.69 538 ARG A CA 1
ATOM 4377 C C . ARG A 1 538 ? -11.200 -31.700 9.126 1.00 81.69 538 ARG A C 1
ATOM 4379 O O . ARG A 1 538 ? -11.236 -30.482 9.284 1.00 81.69 538 ARG A O 1
ATOM 4386 N N . TRP A 1 539 ? -10.091 -32.408 9.339 1.00 82.19 539 TRP A N 1
ATOM 4387 C CA . TRP A 1 539 ? -8.816 -31.768 9.683 1.00 82.19 539 TRP A CA 1
ATOM 4388 C C . TRP A 1 539 ? -8.340 -30.808 8.592 1.00 82.19 539 TRP A C 1
ATOM 4390 O O . TRP A 1 539 ? -7.843 -29.737 8.919 1.00 82.19 539 TRP A O 1
ATOM 4400 N N . PHE A 1 540 ? -8.586 -31.125 7.319 1.00 83.56 540 PHE A N 1
ATOM 4401 C CA . PHE A 1 540 ? -8.231 -30.249 6.200 1.00 83.56 540 PHE A CA 1
ATOM 4402 C C . PHE A 1 540 ? -9.092 -28.979 6.139 1.00 83.56 540 PHE A C 1
ATOM 4404 O O . PHE A 1 540 ? -8.615 -27.918 5.749 1.00 83.56 540 PHE A O 1
ATOM 4411 N N . VAL A 1 541 ? -10.355 -29.056 6.574 1.00 84.56 541 VAL A N 1
ATOM 4412 C CA . VAL A 1 541 ? -11.299 -27.922 6.544 1.00 84.56 541 VAL A CA 1
ATOM 4413 C C . VAL A 1 541 ? -11.261 -27.103 7.845 1.00 84.56 541 VAL A C 1
ATOM 4415 O O . VAL A 1 541 ? -11.598 -25.918 7.862 1.00 84.56 541 VAL A O 1
ATOM 4418 N N . ALA A 1 542 ? -10.821 -27.707 8.952 1.00 83.44 542 ALA A N 1
ATOM 4419 C CA . ALA A 1 542 ? -10.812 -27.093 10.275 1.00 83.44 542 ALA A CA 1
ATOM 4420 C C . ALA A 1 542 ? -10.040 -25.759 10.360 1.00 83.44 542 ALA A C 1
ATOM 4422 O O . ALA A 1 542 ? -10.553 -24.865 11.040 1.00 83.44 542 ALA A O 1
ATOM 4423 N N . PRO A 1 543 ? -8.877 -25.560 9.704 1.00 85.31 543 PRO A N 1
ATOM 4424 C CA . PRO A 1 543 ? -8.202 -24.261 9.673 1.00 85.31 543 PRO A CA 1
ATOM 4425 C C . PRO A 1 543 ? -9.080 -23.158 9.068 1.00 85.31 543 PRO A C 1
ATOM 4427 O O . PRO A 1 543 ? -9.229 -22.093 9.665 1.00 85.31 543 PRO A O 1
ATOM 4430 N N . PHE A 1 544 ? -9.746 -23.439 7.944 1.00 84.44 544 PHE A N 1
ATOM 4431 C CA . PHE A 1 544 ? -10.636 -22.491 7.268 1.00 84.44 544 PHE A CA 1
ATOM 4432 C C . PHE A 1 544 ? -11.892 -22.186 8.095 1.00 84.44 544 PHE A C 1
ATOM 4434 O O . PHE A 1 544 ? -12.309 -21.032 8.200 1.00 84.44 544 PHE A O 1
ATOM 4441 N N . GLU A 1 545 ? -12.477 -23.194 8.751 1.00 85.62 545 GLU A N 1
ATOM 4442 C CA . GLU A 1 545 ? -13.590 -22.977 9.683 1.00 85.62 545 GLU A CA 1
ATOM 4443 C C . GLU A 1 545 ? -13.176 -22.146 10.898 1.00 85.62 545 GLU A C 1
ATOM 4445 O O . GLU A 1 545 ? -13.914 -21.247 11.292 1.00 85.62 545 GLU A O 1
ATOM 4450 N N . ARG A 1 546 ? -12.009 -22.426 11.493 1.00 84.31 546 ARG A N 1
ATOM 4451 C CA . ARG A 1 546 ? -11.472 -21.650 12.624 1.00 84.31 546 ARG A CA 1
ATOM 4452 C C . ARG A 1 546 ? -11.199 -20.203 12.224 1.00 84.31 546 ARG A C 1
ATOM 4454 O O . ARG A 1 546 ? -11.360 -19.309 13.049 1.00 84.31 546 ARG A O 1
ATOM 4461 N N . ALA A 1 547 ? -10.805 -19.972 10.974 1.00 83.06 547 ALA A N 1
ATOM 4462 C CA . ALA A 1 547 ? -10.627 -18.635 10.435 1.00 83.06 547 ALA A CA 1
ATOM 4463 C C . ALA A 1 547 ? -11.963 -17.892 10.272 1.00 83.06 547 ALA A C 1
ATOM 4465 O O . ALA A 1 547 ? -12.057 -16.731 10.668 1.00 83.06 547 ALA A O 1
ATOM 4466 N N . LYS A 1 548 ? -12.987 -18.571 9.739 1.00 85.31 548 LYS A N 1
ATOM 4467 C CA . LYS A 1 548 ? -14.301 -17.998 9.414 1.00 85.31 548 LYS A CA 1
ATOM 4468 C C . LYS A 1 548 ? -15.212 -17.801 10.629 1.00 85.31 548 LYS A C 1
ATOM 4470 O O . LYS A 1 548 ? -15.789 -16.730 10.789 1.00 85.31 548 LYS A O 1
ATOM 4475 N N . TYR A 1 549 ? -15.388 -18.833 11.452 1.00 90.12 549 TYR A N 1
ATOM 4476 C CA . TYR A 1 549 ? -16.318 -18.815 12.582 1.00 90.12 549 TYR A CA 1
ATOM 4477 C C . TYR A 1 549 ? -15.593 -18.336 13.835 1.00 90.12 549 TYR A C 1
ATOM 4479 O O . TYR A 1 549 ? -14.740 -19.029 14.400 1.00 90.12 549 TYR A O 1
ATOM 4487 N N . ARG A 1 550 ? -15.937 -17.123 14.262 1.00 89.06 550 ARG A N 1
ATOM 4488 C CA . ARG A 1 550 ? -15.297 -16.422 15.373 1.00 89.06 550 ARG A CA 1
ATOM 4489 C C . ARG A 1 550 ? -16.339 -16.009 16.401 1.00 89.06 550 ARG A C 1
ATOM 4491 O O . ARG A 1 550 ? -17.416 -15.544 16.043 1.00 89.06 550 ARG A O 1
ATOM 4498 N N . VAL A 1 551 ? -15.993 -16.155 17.674 1.00 90.06 551 VAL A N 1
ATOM 4499 C CA . VAL A 1 551 ? -16.845 -15.792 18.808 1.00 90.06 551 VAL A CA 1
ATOM 4500 C C . VAL A 1 551 ? -16.216 -14.617 19.524 1.00 90.06 551 VAL A C 1
ATOM 4502 O O . VAL A 1 551 ? -15.061 -14.679 19.967 1.00 90.06 551 VAL A O 1
ATOM 4505 N N . ARG A 1 552 ? -16.992 -13.541 19.639 1.00 86.81 552 ARG A N 1
ATOM 4506 C CA . ARG A 1 552 ? -16.620 -12.378 20.437 1.00 86.81 552 ARG A CA 1
ATOM 4507 C C . ARG A 1 552 ? -16.418 -12.825 21.883 1.00 86.81 552 ARG A C 1
ATOM 4509 O O . ARG A 1 552 ? -17.275 -13.491 22.460 1.00 86.81 552 ARG A O 1
ATOM 4516 N N . ARG A 1 553 ? -15.271 -12.478 22.468 1.00 83.69 553 ARG A N 1
ATOM 4517 C CA . ARG A 1 553 ? -15.054 -12.695 23.902 1.00 83.69 553 ARG A CA 1
ATOM 4518 C C . ARG A 1 553 ? -15.998 -11.775 24.686 1.00 83.69 553 ARG A C 1
ATOM 4520 O O . ARG A 1 553 ? -16.210 -10.647 24.234 1.00 83.69 553 ARG A O 1
ATOM 4527 N N . PRO A 1 554 ? -16.560 -12.227 25.819 1.00 86.81 554 PRO A N 1
ATOM 4528 C CA . PRO A 1 554 ? -17.347 -11.338 26.656 1.00 86.81 554 PRO A CA 1
ATOM 4529 C C . PRO A 1 554 ? -16.496 -10.126 27.059 1.00 86.81 554 PRO A C 1
ATOM 4531 O O . PRO A 1 554 ? -15.284 -10.236 27.259 1.00 86.81 554 PRO A O 1
ATOM 4534 N N . ALA A 1 555 ? -17.128 -8.954 27.029 1.00 88.81 555 ALA A N 1
ATOM 4535 C CA . ALA A 1 555 ? -16.452 -7.679 27.213 1.00 88.81 555 ALA A CA 1
ATOM 4536 C C . ALA A 1 555 ? -16.061 -7.488 28.680 1.00 88.81 555 ALA A C 1
ATOM 4538 O O . ALA A 1 555 ? -16.777 -7.921 29.581 1.00 88.81 555 ALA A O 1
ATOM 4539 N N . TRP A 1 556 ? -14.946 -6.806 28.902 1.00 92.06 556 TRP A N 1
ATOM 4540 C CA . TRP A 1 556 ? -14.596 -6.292 30.218 1.00 92.06 556 TRP A CA 1
ATOM 4541 C C . TRP A 1 556 ? -15.502 -5.113 30.552 1.00 92.06 556 TRP A C 1
ATOM 4543 O O . TRP A 1 556 ? -15.903 -4.365 29.657 1.00 92.06 556 TRP A O 1
ATOM 4553 N N . VAL A 1 557 ? -15.811 -4.929 31.830 1.00 93.31 557 VAL A N 1
ATOM 4554 C CA . VAL A 1 557 ? -16.649 -3.815 32.277 1.00 93.31 557 VAL A CA 1
ATOM 4555 C C . VAL A 1 557 ? -15.769 -2.772 32.943 1.00 93.31 557 VAL A C 1
ATOM 4557 O O . VAL A 1 557 ? -15.115 -3.042 33.946 1.00 93.31 557 VAL A O 1
ATOM 4560 N N . CYS A 1 558 ? -15.736 -1.573 32.378 1.00 92.12 558 CYS A N 1
ATOM 4561 C CA . CYS A 1 558 ? -15.124 -0.415 33.005 1.00 92.12 558 CYS A CA 1
ATOM 4562 C C . CYS A 1 558 ? -16.205 0.322 33.799 1.00 92.12 558 CYS A C 1
ATOM 4564 O O . CYS A 1 558 ? -17.120 0.912 33.224 1.00 92.12 558 CYS A O 1
ATOM 4566 N N . VAL A 1 559 ? -16.094 0.259 35.122 1.00 91.69 559 VAL A N 1
ATOM 4567 C CA . VAL A 1 559 ? -17.065 0.855 36.047 1.00 91.69 559 VAL A CA 1
ATOM 4568 C C . VAL A 1 559 ? -16.677 2.311 36.303 1.00 91.69 559 VAL A C 1
ATOM 4570 O O . VAL A 1 559 ? -15.496 2.582 36.547 1.00 91.69 559 VAL A O 1
ATOM 4573 N N . HIS A 1 560 ? -17.642 3.229 36.288 1.00 91.50 560 HIS A N 1
ATOM 4574 C CA . HIS A 1 560 ? -17.440 4.656 36.563 1.00 91.50 560 HIS A CA 1
ATOM 4575 C C . HIS A 1 560 ? -18.528 5.214 37.482 1.00 91.50 560 HIS A C 1
ATOM 4577 O O . HIS A 1 560 ? -19.625 4.673 37.514 1.00 91.50 560 HIS A O 1
ATOM 4583 N N . GLY A 1 561 ? -18.235 6.294 38.210 1.00 91.56 561 GLY A N 1
ATOM 4584 C CA . GLY A 1 561 ? -19.250 7.021 38.971 1.00 91.56 561 GLY A CA 1
ATOM 4585 C C . GLY A 1 561 ? -20.000 8.063 38.131 1.00 91.56 561 GLY A C 1
ATOM 4586 O O . GLY A 1 561 ? -19.699 8.242 36.941 1.00 91.56 561 GLY A O 1
ATOM 4587 N N . PRO A 1 562 ? -20.988 8.748 38.733 1.00 91.75 562 PRO A N 1
ATOM 4588 C CA . PRO A 1 562 ? -21.876 9.684 38.037 1.00 91.75 562 PRO A CA 1
ATOM 4589 C C . PRO A 1 562 ? -21.227 11.041 37.743 1.00 91.75 562 PRO A C 1
ATOM 4591 O O . PRO A 1 562 ? -21.748 11.810 36.939 1.00 91.75 562 PRO A O 1
ATOM 4594 N N . ALA A 1 563 ? -20.091 11.352 38.373 1.00 89.25 563 ALA A N 1
ATOM 4595 C CA . ALA A 1 563 ? -19.414 12.627 38.184 1.00 89.25 563 ALA A CA 1
ATOM 4596 C C . ALA A 1 563 ? -18.968 12.812 36.723 1.00 89.25 563 ALA A C 1
ATOM 4598 O O . ALA A 1 563 ? -18.337 11.934 36.127 1.00 89.25 563 ALA A O 1
ATOM 4599 N N . GLU A 1 564 ? -19.225 13.992 36.159 1.00 86.31 564 GLU A N 1
ATOM 4600 C CA . GLU A 1 564 ? -18.915 14.308 34.761 1.00 86.31 564 GLU A CA 1
ATOM 4601 C C . GLU A 1 564 ? -17.451 14.009 34.359 1.00 86.31 564 GLU A C 1
ATOM 4603 O O . GLU A 1 564 ? -17.236 13.398 33.303 1.00 86.31 564 GLU A O 1
ATOM 4608 N N . PRO A 1 565 ? -16.420 14.322 35.176 1.00 85.00 565 PRO A N 1
ATOM 4609 C CA . PRO A 1 565 ? -15.044 13.952 34.851 1.00 85.00 565 PRO A CA 1
ATOM 4610 C C . PRO A 1 565 ? -14.832 12.438 34.716 1.00 85.00 565 PRO A C 1
ATOM 4612 O O . PRO A 1 565 ? -14.017 11.997 33.905 1.00 85.00 565 PRO A O 1
ATOM 4615 N N . GLN A 1 566 ? -15.561 11.622 35.476 1.00 85.50 566 GLN A N 1
ATOM 4616 C CA . GLN A 1 566 ? -15.445 10.165 35.422 1.00 85.50 566 GLN A CA 1
ATOM 4617 C C . GLN A 1 566 ? -16.110 9.603 34.163 1.00 85.50 566 GLN A C 1
ATOM 4619 O O . GLN A 1 566 ? -15.497 8.786 33.470 1.00 85.50 566 GLN A O 1
ATOM 4624 N N . ILE A 1 567 ? -17.287 10.122 33.799 1.00 86.75 567 ILE A N 1
ATOM 4625 C CA . ILE A 1 567 ? -17.970 9.796 32.538 1.00 86.75 567 ILE A CA 1
ATOM 4626 C C . ILE A 1 567 ? -17.061 10.131 31.349 1.00 86.75 567 ILE A C 1
ATOM 4628 O O . ILE A 1 567 ? -16.797 9.277 30.499 1.00 86.75 567 ILE A O 1
ATOM 4632 N N . ARG A 1 568 ? -16.499 11.349 31.317 1.00 85.19 568 ARG A N 1
ATOM 4633 C CA . ARG A 1 568 ? -15.602 11.799 30.240 1.00 85.19 568 ARG A CA 1
ATOM 4634 C C . ARG A 1 568 ? -14.347 10.928 30.132 1.00 85.19 568 ARG A C 1
ATOM 4636 O O . ARG A 1 568 ? -13.976 10.541 29.025 1.00 85.19 568 ARG A O 1
ATOM 4643 N N . ARG A 1 569 ? -13.700 10.559 31.247 1.00 84.56 569 ARG A N 1
ATOM 4644 C CA . ARG A 1 569 ? -12.520 9.660 31.238 1.00 84.56 569 ARG A CA 1
ATOM 4645 C C . ARG A 1 569 ? -12.829 8.313 30.603 1.00 84.56 569 ARG A C 1
ATOM 4647 O O . ARG A 1 569 ? -12.040 7.808 29.805 1.00 84.56 569 ARG A O 1
ATOM 4654 N N . VAL A 1 570 ? -13.969 7.735 30.953 1.00 86.62 570 VAL A N 1
ATOM 4655 C CA . VAL A 1 570 ? -14.364 6.416 30.471 1.00 86.62 570 VAL A CA 1
ATOM 4656 C C . VAL A 1 570 ? -14.836 6.463 29.014 1.00 86.62 570 VAL A C 1
ATOM 4658 O O . VAL A 1 570 ? -14.422 5.619 28.216 1.00 86.62 570 VAL A O 1
ATOM 4661 N N . ALA A 1 571 ? -15.545 7.519 28.605 1.00 85.06 571 ALA A N 1
ATOM 4662 C CA . ALA A 1 571 ? -15.834 7.795 27.195 1.00 85.06 571 ALA A CA 1
ATOM 4663 C C . ALA A 1 571 ? -14.547 7.912 26.362 1.00 85.06 571 ALA A C 1
ATOM 4665 O O . ALA A 1 571 ? -14.452 7.413 25.242 1.00 85.06 571 ALA A O 1
ATOM 4666 N N . LEU A 1 572 ? -13.506 8.513 26.930 1.00 86.38 572 LEU A N 1
ATOM 4667 C CA . LEU A 1 572 ? -12.222 8.657 26.271 1.00 86.38 572 LEU A CA 1
ATOM 4668 C C . LEU A 1 572 ? -11.423 7.342 26.140 1.00 86.38 572 LEU A C 1
ATOM 4670 O O . LEU A 1 572 ? -10.619 7.219 25.208 1.00 86.38 572 LEU A O 1
ATOM 4674 N N . LEU A 1 573 ? -11.649 6.343 27.004 1.00 87.50 573 LEU A N 1
ATOM 4675 C CA . LEU A 1 573 ? -11.100 4.986 26.827 1.00 87.50 573 LEU A CA 1
ATOM 4676 C C . LEU A 1 573 ? -11.670 4.305 25.578 1.00 87.50 573 LEU A C 1
ATOM 4678 O O . LEU A 1 573 ? -10.968 3.530 24.929 1.00 87.50 573 LEU A O 1
ATOM 4682 N N . ARG A 1 574 ? -12.901 4.647 25.175 1.00 84.12 574 ARG A N 1
ATOM 4683 C CA . ARG A 1 574 ? -13.531 4.124 23.952 1.00 84.12 574 ARG A CA 1
ATOM 4684 C C . ARG A 1 574 ? -12.724 4.432 22.692 1.00 84.12 574 ARG A C 1
ATOM 4686 O O . ARG A 1 574 ? -12.742 3.646 21.753 1.00 84.12 574 ARG A O 1
ATOM 4693 N N . CYS A 1 575 ? -11.966 5.530 22.675 1.00 81.50 575 CYS A N 1
ATOM 4694 C CA . CYS A 1 575 ? -11.076 5.867 21.560 1.00 81.50 575 CYS A CA 1
ATOM 4695 C C . CYS A 1 575 ? -9.971 4.823 21.318 1.00 81.50 575 CYS A C 1
ATOM 4697 O O . CYS A 1 575 ? -9.432 4.774 20.213 1.00 81.50 575 CYS A O 1
ATOM 4699 N N . TRP A 1 576 ? -9.638 4.016 22.329 1.00 83.81 576 TRP A N 1
ATOM 4700 C CA . TRP A 1 576 ? -8.607 2.976 22.280 1.00 83.81 576 TRP A CA 1
ATOM 4701 C C . TRP A 1 576 ? -9.184 1.571 22.048 1.00 83.81 576 TRP A C 1
ATOM 4703 O O . TRP A 1 576 ? -8.456 0.653 21.659 1.00 83.81 576 TRP A O 1
ATOM 4713 N N . ASP A 1 577 ? -10.495 1.401 22.237 1.00 82.69 577 ASP A N 1
ATOM 4714 C CA . ASP A 1 577 ? -11.189 0.121 22.131 1.00 82.69 577 ASP A CA 1
ATOM 4715 C C . ASP A 1 577 ? -11.568 -0.225 20.682 1.00 82.69 577 ASP A C 1
ATOM 4717 O O . ASP A 1 577 ? -12.720 -0.135 20.264 1.00 82.69 577 ASP A O 1
ATOM 4721 N N . LEU A 1 578 ? -10.576 -0.649 19.896 1.00 71.81 578 LEU A N 1
ATOM 4722 C CA . LEU A 1 578 ? -10.763 -1.017 18.485 1.00 71.81 578 LEU A CA 1
ATOM 4723 C C . LEU A 1 578 ? -11.573 -2.310 18.256 1.00 71.81 578 LEU A C 1
ATOM 4725 O O . LEU A 1 578 ? -11.853 -2.643 17.108 1.00 71.81 578 LEU A O 1
ATOM 4729 N N . GLY A 1 579 ? -11.914 -3.062 19.309 1.00 68.31 579 GLY A N 1
ATOM 4730 C CA . GLY A 1 579 ? -12.558 -4.378 19.202 1.00 68.31 579 GLY A CA 1
ATOM 4731 C C . GLY A 1 579 ? -13.878 -4.517 19.958 1.00 68.31 579 GLY A C 1
ATOM 4732 O O . GLY A 1 579 ? -14.316 -5.653 20.159 1.00 68.31 579 GLY A O 1
ATOM 4733 N N . ASP A 1 580 ? -14.463 -3.405 20.419 1.00 75.12 580 ASP A N 1
ATOM 4734 C CA . ASP A 1 580 ? -15.606 -3.379 21.343 1.00 75.12 580 ASP A CA 1
ATOM 4735 C C . ASP A 1 580 ? -15.402 -4.331 22.540 1.00 75.12 580 ASP A C 1
ATOM 4737 O O . ASP A 1 580 ? -16.267 -5.134 22.904 1.00 75.12 580 ASP A O 1
ATOM 4741 N N . ARG A 1 581 ? -14.206 -4.320 23.124 1.00 84.31 581 ARG A N 1
ATOM 4742 C CA . ARG A 1 581 ? -13.825 -5.173 24.252 1.00 84.31 581 ARG A CA 1
ATOM 4743 C C . ARG A 1 581 ? -14.238 -4.588 25.596 1.00 84.31 581 ARG A C 1
ATOM 4745 O O . ARG A 1 581 ? -14.177 -5.319 26.583 1.00 84.31 581 ARG A O 1
ATOM 4752 N N . LEU A 1 582 ? -14.684 -3.333 25.630 1.00 88.94 582 LEU A N 1
ATOM 4753 C CA . LEU A 1 582 ? -15.194 -2.670 26.822 1.00 88.94 582 LEU A CA 1
ATOM 4754 C C . LEU A 1 582 ? -16.710 -2.456 26.773 1.00 88.94 582 LEU A C 1
ATOM 4756 O O . LEU A 1 582 ? -17.288 -2.074 25.751 1.00 88.94 582 LEU A O 1
ATOM 4760 N N . ARG A 1 583 ? -17.333 -2.670 27.929 1.00 90.50 583 ARG A N 1
ATOM 4761 C CA . ARG A 1 583 ? -18.637 -2.136 28.321 1.00 90.50 583 ARG A CA 1
ATOM 4762 C C . ARG A 1 583 ? -18.438 -1.146 29.459 1.00 90.50 583 ARG A C 1
ATOM 4764 O O . ARG A 1 583 ? -17.440 -1.219 30.174 1.00 90.50 583 ARG A O 1
ATOM 4771 N N . PHE A 1 584 ? -19.388 -0.240 29.612 1.00 90.12 584 PHE A N 1
ATOM 4772 C CA . PHE A 1 584 ? -19.362 0.783 30.645 1.00 90.12 584 PHE A CA 1
ATOM 4773 C C . PHE A 1 584 ? -20.573 0.605 31.549 1.00 90.12 584 PHE A C 1
ATOM 4775 O O . PHE A 1 584 ? -21.668 0.349 31.052 1.00 90.12 584 PHE A O 1
ATOM 4782 N N . GLU A 1 585 ? -20.346 0.676 32.855 1.00 92.69 585 GLU A N 1
ATOM 4783 C CA . GLU A 1 585 ? -21.365 0.492 33.889 1.00 92.69 585 GLU A CA 1
ATOM 4784 C C . GLU A 1 585 ? -21.250 1.645 34.886 1.00 92.69 585 GLU A C 1
ATOM 4786 O O . GLU A 1 585 ? -20.142 1.973 35.330 1.00 92.69 585 GLU A O 1
ATOM 4791 N N . LEU A 1 586 ? -22.388 2.268 35.189 1.00 92.56 586 LEU A N 1
ATOM 4792 C CA . LEU A 1 586 ? -22.493 3.340 36.168 1.00 92.56 586 LEU A CA 1
ATOM 4793 C C . LEU A 1 586 ? -22.667 2.733 37.563 1.00 92.56 586 LEU A C 1
ATOM 4795 O O . LEU A 1 586 ? -23.569 1.929 37.777 1.00 92.56 586 LEU A O 1
ATOM 4799 N N . ASP A 1 587 ? -21.828 3.166 38.494 1.00 92.75 587 ASP A N 1
ATOM 4800 C CA . ASP A 1 587 ? -21.910 2.867 39.920 1.00 92.75 587 ASP A CA 1
ATOM 4801 C C . ASP A 1 587 ? -22.192 4.181 40.676 1.00 92.75 587 ASP A C 1
ATOM 4803 O O . ASP A 1 587 ? -21.283 5.011 40.793 1.00 92.75 587 ASP A O 1
ATOM 4807 N N . PRO A 1 588 ? -23.440 4.425 41.121 1.00 91.19 588 PRO A N 1
ATOM 4808 C CA . PRO A 1 588 ? -23.841 5.692 41.736 1.00 91.19 588 PRO A CA 1
ATOM 4809 C C . PRO A 1 588 ? -23.034 6.059 42.984 1.00 91.19 588 PRO A C 1
ATOM 4811 O O . PRO A 1 588 ? -22.772 7.239 43.210 1.00 91.19 588 PRO A O 1
ATOM 4814 N N . ASP A 1 589 ? -22.591 5.058 43.748 1.00 91.50 589 ASP A N 1
ATOM 4815 C CA . ASP A 1 589 ? -21.936 5.246 45.047 1.00 91.50 589 ASP A CA 1
ATOM 4816 C C . ASP A 1 589 ? -20.432 5.514 44.917 1.00 91.50 589 ASP A C 1
ATOM 4818 O O . ASP A 1 589 ? -19.715 5.771 45.891 1.00 91.50 589 ASP A O 1
ATOM 4822 N N . ARG A 1 590 ? -19.911 5.466 43.690 1.00 86.75 590 ARG A N 1
ATOM 4823 C CA . ARG A 1 590 ? -18.487 5.589 43.447 1.00 86.75 590 ARG A CA 1
ATOM 4824 C C . ARG A 1 590 ? -18.024 7.037 43.353 1.00 86.75 590 ARG A C 1
ATOM 4826 O O . ARG A 1 590 ? -18.295 7.744 42.386 1.00 86.75 590 ARG A O 1
ATOM 4833 N N . SER A 1 591 ? -17.129 7.397 44.269 1.00 83.44 591 SER A N 1
ATOM 4834 C CA . SER A 1 591 ? -16.382 8.662 44.252 1.00 83.44 591 SER A CA 1
ATOM 4835 C C . SER A 1 591 ? -14.932 8.530 43.757 1.00 83.44 591 SER A C 1
ATOM 4837 O O . SER A 1 591 ? -14.306 9.529 43.411 1.00 83.44 591 SER A O 1
ATOM 4839 N N . SER A 1 592 ? -14.378 7.311 43.682 1.00 83.19 592 SER A N 1
ATOM 4840 C CA . SER A 1 592 ? -12.963 7.102 43.339 1.00 83.19 592 SER A CA 1
ATOM 4841 C C . SER A 1 592 ? -12.644 7.332 41.860 1.00 83.19 592 SER A C 1
ATOM 4843 O O . SER A 1 592 ? -13.217 6.705 40.966 1.00 83.19 592 SER A O 1
ATOM 4845 N N . ASP A 1 593 ? -11.606 8.136 41.641 1.00 79.69 593 ASP A N 1
ATOM 4846 C CA . ASP A 1 593 ? -11.040 8.504 40.345 1.00 79.69 593 ASP A CA 1
ATOM 4847 C C . ASP A 1 593 ? -10.128 7.442 39.708 1.00 79.69 593 ASP A C 1
ATOM 4849 O O . ASP A 1 593 ? -9.714 7.586 38.549 1.00 79.69 593 ASP A O 1
ATOM 4853 N N . ALA A 1 594 ? -9.769 6.398 40.460 1.00 83.94 594 ALA A N 1
ATOM 4854 C CA . ALA A 1 594 ? -8.948 5.306 39.954 1.00 83.94 594 ALA A CA 1
ATOM 4855 C C . ALA A 1 594 ? -9.712 4.518 38.882 1.00 83.94 594 ALA A C 1
ATOM 4857 O O . ALA A 1 594 ? -10.914 4.320 38.999 1.00 83.94 594 ALA A O 1
ATOM 4858 N N . LEU A 1 595 ? -9.025 4.017 37.852 1.00 86.38 595 LEU A N 1
ATOM 4859 C CA . LEU A 1 595 ? -9.628 3.109 36.873 1.00 86.38 595 LEU A CA 1
ATOM 4860 C C . LEU A 1 595 ? -10.022 1.792 37.563 1.00 86.38 595 LEU A C 1
ATOM 4862 O O . LEU A 1 595 ? -9.164 1.198 38.213 1.00 86.38 595 LEU A O 1
ATOM 4866 N N . LEU A 1 596 ? -11.265 1.324 37.393 1.00 90.88 596 LEU A N 1
ATOM 4867 C CA . LEU A 1 596 ? -11.712 -0.004 37.847 1.00 90.88 596 LEU A CA 1
ATOM 4868 C C . LEU A 1 596 ? -12.219 -0.799 36.653 1.00 90.88 596 LEU A C 1
ATOM 4870 O O . LEU A 1 596 ? -13.085 -0.336 35.908 1.00 90.88 596 LEU A O 1
ATOM 4874 N N . LEU A 1 597 ? -11.692 -2.004 36.513 1.00 92.88 597 LEU A N 1
ATOM 4875 C CA . LEU A 1 597 ? -12.027 -2.924 35.446 1.00 92.88 597 LEU A CA 1
ATOM 4876 C C . LEU A 1 597 ? -12.506 -4.239 36.067 1.00 92.88 597 LEU A C 1
ATOM 4878 O O . LEU A 1 597 ? -11.773 -4.854 36.838 1.00 92.88 597 LEU A O 1
ATOM 4882 N N . ARG A 1 598 ? -13.725 -4.667 35.742 1.00 94.12 598 ARG A N 1
ATOM 4883 C CA . ARG A 1 598 ? -14.284 -5.966 36.129 1.00 94.12 598 ARG A CA 1
ATOM 4884 C C . ARG A 1 598 ? -14.102 -6.945 34.976 1.00 94.12 598 ARG A C 1
ATOM 4886 O O . ARG A 1 598 ? -14.377 -6.614 33.816 1.00 94.12 598 ARG A O 1
ATOM 4893 N N . ALA A 1 599 ? -13.604 -8.131 35.292 1.00 92.31 599 ALA A N 1
ATOM 4894 C CA . ALA A 1 599 ? -13.367 -9.157 34.302 1.00 92.31 599 ALA A CA 1
ATOM 4895 C C . ALA A 1 599 ? -14.678 -9.767 33.791 1.00 92.31 599 ALA A C 1
ATOM 4897 O O . ALA A 1 599 ? -15.716 -9.682 34.454 1.00 92.31 599 ALA A O 1
ATOM 4898 N N . PRO A 1 600 ? -14.640 -10.425 32.620 1.00 88.50 600 PRO A N 1
ATOM 4899 C CA . PRO A 1 600 ? -15.815 -11.070 32.045 1.00 88.50 600 PRO A CA 1
ATOM 4900 C C . PRO A 1 600 ? -16.433 -12.186 32.904 1.00 88.50 600 PRO A C 1
ATOM 4902 O O . PRO A 1 600 ? -17.550 -12.603 32.620 1.00 88.50 600 PRO A O 1
ATOM 4905 N N . ASP A 1 601 ? -15.717 -12.693 33.915 1.00 87.88 601 ASP A N 1
ATOM 4906 C CA . ASP A 1 601 ? -16.222 -13.688 34.871 1.00 87.88 601 ASP A CA 1
ATOM 4907 C C . ASP A 1 601 ? -17.192 -13.098 35.915 1.00 87.88 601 ASP A C 1
ATOM 4909 O O . ASP A 1 601 ? -17.830 -13.850 36.651 1.00 87.88 601 ASP A O 1
ATOM 4913 N N . GLY A 1 602 ? -17.289 -11.764 35.993 1.00 83.62 602 GLY A N 1
ATOM 4914 C CA . GLY A 1 602 ? -18.098 -11.026 36.962 1.00 83.62 602 GLY A CA 1
ATOM 4915 C C . GLY A 1 602 ? -17.567 -11.040 38.401 1.00 83.62 602 GLY A C 1
ATOM 4916 O O . GLY A 1 602 ? -18.112 -10.328 39.239 1.00 83.62 602 GLY A O 1
ATOM 4917 N N . LYS A 1 603 ? -16.511 -11.806 38.698 1.00 85.81 603 LYS A N 1
ATOM 4918 C CA . LYS A 1 603 ? -15.986 -12.030 40.055 1.00 85.81 603 LYS A CA 1
ATOM 4919 C C . LYS A 1 603 ? -14.688 -11.281 40.313 1.00 85.81 603 LYS A C 1
ATOM 4921 O O . LYS A 1 603 ? -14.450 -10.852 41.438 1.00 85.81 603 LYS A O 1
ATOM 4926 N N . THR A 1 604 ? -13.841 -11.127 39.299 1.00 91.88 604 THR A N 1
ATOM 4927 C CA . THR A 1 604 ? -12.540 -10.475 39.464 1.00 91.88 604 THR A CA 1
ATOM 4928 C C . THR A 1 604 ? -12.597 -9.003 39.064 1.00 91.88 604 THR A C 1
ATOM 4930 O O . THR A 1 604 ? -13.172 -8.626 38.041 1.00 91.88 604 THR A O 1
ATOM 4933 N N . SER A 1 605 ? -12.008 -8.141 39.894 1.00 91.94 605 SER A N 1
ATOM 4934 C CA . SER A 1 605 ? -11.907 -6.705 39.642 1.00 91.94 605 SER A CA 1
ATOM 4935 C C . SER A 1 605 ? -10.482 -6.211 39.875 1.00 91.94 605 SER A C 1
ATOM 4937 O O . SER A 1 605 ? -9.759 -6.672 40.759 1.00 91.94 605 SER A O 1
ATOM 4939 N N . PHE A 1 606 ? -10.059 -5.270 39.040 1.00 92.38 606 PHE A N 1
ATOM 4940 C CA . PHE A 1 606 ? -8.725 -4.692 39.066 1.00 92.38 606 PHE A CA 1
ATOM 4941 C C . PHE A 1 606 ? -8.839 -3.179 39.135 1.00 92.38 606 PHE A C 1
ATOM 4943 O O . PHE A 1 606 ? -9.601 -2.584 38.375 1.00 92.38 606 PHE A O 1
ATOM 4950 N N . ALA A 1 607 ? -8.048 -2.558 40.008 1.00 90.50 607 ALA A N 1
ATOM 4951 C CA . ALA A 1 607 ? -7.994 -1.111 40.162 1.00 90.50 607 ALA A CA 1
ATOM 4952 C C . ALA A 1 607 ? -6.603 -0.545 39.827 1.00 90.50 607 ALA A C 1
ATOM 4954 O O . ALA A 1 607 ? -5.577 -1.221 39.978 1.00 90.50 607 ALA A O 1
ATOM 4955 N N . GLY A 1 608 ? -6.563 0.709 39.370 1.00 88.69 608 GLY A N 1
ATOM 4956 C CA . GLY A 1 608 ? -5.332 1.472 39.151 1.00 88.69 608 GLY A CA 1
ATOM 4957 C C . GLY A 1 608 ? -4.352 0.779 38.199 1.00 88.69 608 GLY A C 1
ATOM 4958 O O . GLY A 1 608 ? -4.717 0.374 37.098 1.00 88.69 608 GLY A O 1
ATOM 4959 N N . ALA A 1 609 ? -3.098 0.612 38.629 1.00 88.06 609 ALA A N 1
ATOM 4960 C CA . ALA A 1 609 ? -2.040 0.022 37.804 1.00 88.06 609 ALA A CA 1
ATOM 4961 C C . ALA A 1 609 ? -2.341 -1.419 37.351 1.00 88.06 609 ALA A C 1
ATOM 4963 O O . ALA A 1 609 ? -1.932 -1.809 36.258 1.00 88.06 609 ALA A O 1
ATOM 4964 N N . ARG A 1 610 ? -3.069 -2.205 38.160 1.00 89.56 610 ARG A N 1
ATOM 4965 C CA . ARG A 1 610 ? -3.469 -3.572 37.782 1.00 89.56 610 ARG A CA 1
ATOM 4966 C C . ARG A 1 610 ? -4.488 -3.547 36.643 1.00 89.56 610 ARG A C 1
ATOM 4968 O O . ARG A 1 610 ? -4.332 -4.297 35.690 1.00 89.56 610 ARG A O 1
ATOM 4975 N N . ALA A 1 611 ? -5.451 -2.622 36.684 1.00 89.94 611 ALA A N 1
ATOM 4976 C CA . ALA A 1 611 ? -6.389 -2.408 35.580 1.00 89.94 611 ALA A CA 1
ATOM 4977 C C . ALA A 1 611 ? -5.665 -1.965 34.299 1.00 89.94 611 ALA A C 1
ATOM 4979 O O . ALA A 1 611 ? -5.935 -2.481 33.218 1.00 89.94 611 ALA A O 1
ATOM 4980 N N . GLY A 1 612 ? -4.696 -1.049 34.423 1.00 88.81 612 GLY A N 1
ATOM 4981 C CA . GLY A 1 612 ? -3.872 -0.615 33.293 1.00 88.81 612 GLY A CA 1
ATOM 4982 C C . GLY A 1 612 ? -3.097 -1.757 32.635 1.00 88.81 612 GLY A C 1
ATOM 4983 O O . GLY A 1 612 ? -2.989 -1.784 31.413 1.00 88.81 612 GLY A O 1
ATOM 4984 N N . ARG A 1 613 ? -2.608 -2.726 33.422 1.00 90.19 613 ARG A N 1
ATOM 4985 C CA . ARG A 1 613 ? -1.928 -3.925 32.907 1.00 90.19 613 ARG A CA 1
ATOM 4986 C C . ARG A 1 613 ? -2.855 -4.774 32.036 1.00 90.19 613 ARG A C 1
ATOM 4988 O O . ARG A 1 613 ? -2.458 -5.154 30.941 1.00 90.19 613 ARG A O 1
ATOM 4995 N N . GLU A 1 614 ? -4.091 -5.008 32.473 1.00 89.88 614 GLU A N 1
ATOM 4996 C CA . GLU A 1 614 ? -5.075 -5.765 31.686 1.00 89.88 614 GLU A CA 1
ATOM 4997 C C . GLU A 1 614 ? -5.417 -5.056 30.368 1.00 89.88 614 GLU A C 1
ATOM 4999 O O . GLU A 1 614 ? -5.484 -5.689 29.309 1.00 89.88 614 GLU A O 1
ATOM 5004 N N . LEU A 1 615 ? -5.531 -3.721 30.397 1.00 89.56 615 LEU A N 1
ATOM 5005 C CA . LEU A 1 615 ? -5.797 -2.915 29.203 1.00 89.56 615 LEU A CA 1
ATOM 5006 C C . LEU A 1 615 ? -4.690 -3.002 28.136 1.00 89.56 615 LEU A C 1
ATOM 5008 O O . LEU A 1 615 ? -5.002 -2.839 26.955 1.00 89.56 615 LEU A O 1
ATOM 5012 N N . ILE A 1 616 ? -3.438 -3.326 28.499 1.00 89.31 616 ILE A N 1
ATOM 5013 C CA . ILE A 1 616 ? -2.352 -3.564 27.525 1.00 89.31 616 ILE A CA 1
ATOM 5014 C C . ILE A 1 616 ? -2.760 -4.661 26.540 1.00 89.31 616 ILE A C 1
ATOM 5016 O O . ILE A 1 616 ? -2.602 -4.501 25.334 1.00 89.31 616 ILE A O 1
ATOM 5020 N N . SER A 1 617 ? -3.354 -5.753 27.026 1.00 85.38 617 SER A N 1
ATOM 5021 C CA . SER A 1 617 ? -3.791 -6.854 26.159 1.00 85.38 617 SER A CA 1
ATOM 5022 C C . SER A 1 617 ? -5.027 -6.501 25.313 1.00 85.38 617 SER A C 1
ATOM 5024 O O . SER A 1 617 ? -5.251 -7.043 24.217 1.00 85.38 617 SER A O 1
ATOM 5026 N N . LEU A 1 618 ? -5.828 -5.549 25.803 1.00 85.50 618 LEU A N 1
ATOM 5027 C CA . LEU A 1 618 ? -7.115 -5.151 25.239 1.00 85.50 618 LEU A CA 1
ATOM 5028 C C . LEU A 1 618 ? -7.020 -4.039 24.195 1.00 85.50 618 LEU A C 1
ATOM 5030 O O . LEU A 1 618 ? -7.939 -3.900 23.387 1.00 85.50 618 LEU A O 1
ATOM 5034 N N . PHE A 1 619 ? -5.928 -3.285 24.139 1.00 87.94 619 PHE A N 1
ATOM 5035 C CA . PHE A 1 619 ? -5.776 -2.194 23.180 1.00 87.94 619 PHE A CA 1
ATOM 5036 C C . PHE A 1 619 ? -4.581 -2.438 22.262 1.00 87.94 619 PHE A C 1
ATOM 5038 O O . PHE A 1 619 ? -3.448 -2.400 22.733 1.00 87.94 619 PHE A O 1
ATOM 5045 N N . PRO A 1 620 ? -4.795 -2.625 20.942 1.00 82.19 620 PRO A N 1
ATOM 5046 C CA . PRO A 1 620 ? -3.692 -2.833 20.007 1.00 82.19 620 PRO A CA 1
ATOM 5047 C C . PRO A 1 620 ? -2.644 -1.715 20.034 1.00 82.19 620 PRO A C 1
ATOM 5049 O O . PRO A 1 620 ? -1.456 -1.979 19.897 1.00 82.19 620 PRO A O 1
ATOM 5052 N N . GLY A 1 621 ? -3.066 -0.475 20.312 1.00 79.88 621 GLY A N 1
ATOM 5053 C CA . GLY A 1 621 ? -2.160 0.666 20.484 1.00 79.88 621 GLY A CA 1
ATOM 5054 C C . GLY A 1 621 ? -1.219 0.576 21.695 1.00 79.88 621 GLY A C 1
ATOM 5055 O O . GLY A 1 621 ? -0.290 1.372 21.788 1.00 79.88 621 GLY A O 1
ATOM 5056 N N . LEU A 1 622 ? -1.431 -0.375 22.610 1.00 86.88 622 LEU A N 1
ATOM 5057 C CA . LEU A 1 622 ? -0.565 -0.643 23.760 1.00 86.88 622 LEU A CA 1
ATOM 5058 C C . LEU A 1 622 ? 0.222 -1.952 23.620 1.00 86.88 622 LEU A C 1
ATOM 5060 O O . LEU A 1 622 ? 1.000 -2.271 24.509 1.00 86.88 622 LEU A O 1
ATOM 5064 N N . TRP A 1 623 ? 0.073 -2.715 22.532 1.00 86.31 623 TRP A N 1
ATOM 5065 C CA . TRP A 1 623 ? 0.735 -4.022 22.394 1.00 86.31 623 TRP A CA 1
ATOM 5066 C C . TRP A 1 623 ? 2.262 -3.958 22.387 1.00 86.31 623 TRP A C 1
ATOM 5068 O O . TRP A 1 623 ? 2.908 -4.933 22.750 1.00 86.31 623 TRP A O 1
ATOM 5078 N N . TRP A 1 624 ? 2.854 -2.811 22.070 1.00 83.06 624 TRP A N 1
ATOM 5079 C CA . TRP A 1 624 ? 4.294 -2.600 22.224 1.00 83.06 624 TRP A CA 1
ATOM 5080 C C . TRP A 1 624 ? 4.750 -2.627 23.698 1.00 83.06 624 TRP A C 1
ATOM 5082 O O . TRP A 1 624 ? 5.908 -2.920 23.971 1.00 83.06 624 TRP A O 1
ATOM 5092 N N . LEU A 1 625 ? 3.843 -2.399 24.659 1.00 86.12 625 LEU A N 1
ATOM 5093 C CA . LEU A 1 625 ? 4.083 -2.615 26.092 1.00 86.12 625 LEU A CA 1
ATOM 5094 C C . LEU A 1 625 ? 3.896 -4.078 26.511 1.00 86.12 625 LEU A C 1
ATOM 5096 O O . LEU A 1 625 ? 4.199 -4.409 27.654 1.00 86.12 625 LEU A O 1
ATOM 5100 N N . TRP A 1 626 ? 3.395 -4.959 25.637 1.00 86.06 626 TRP A N 1
ATOM 5101 C CA . TRP A 1 626 ? 3.139 -6.362 25.979 1.00 86.06 626 TRP A CA 1
ATOM 5102 C C . TRP A 1 626 ? 4.397 -7.089 26.475 1.00 86.06 626 TRP A C 1
ATOM 5104 O O . TRP A 1 626 ? 4.305 -7.715 27.533 1.00 86.06 626 TRP A O 1
ATOM 5114 N N . PRO A 1 627 ? 5.576 -6.983 25.822 1.00 85.19 627 PRO A N 1
ATOM 5115 C CA . PRO A 1 627 ? 6.805 -7.601 26.332 1.00 85.19 627 PRO A CA 1
ATOM 5116 C C . PRO A 1 627 ? 7.200 -7.054 27.708 1.00 85.19 627 PRO A C 1
ATOM 5118 O O . PRO A 1 627 ? 7.706 -7.781 28.558 1.00 85.19 627 PRO A O 1
ATOM 5121 N N . LEU A 1 628 ? 6.899 -5.776 27.961 1.00 83.62 628 LEU A N 1
ATOM 5122 C CA . LEU A 1 628 ? 7.149 -5.121 29.242 1.00 83.62 628 LEU A CA 1
ATOM 5123 C C . LEU A 1 628 ? 6.076 -5.435 30.291 1.00 83.62 628 LEU A C 1
ATOM 5125 O O . LEU A 1 628 ? 6.237 -5.098 31.463 1.00 83.62 628 LEU A O 1
ATOM 5129 N N . GLY A 1 629 ? 4.988 -6.099 29.898 1.00 73.69 629 GLY A N 1
ATOM 5130 C CA . GLY A 1 629 ? 3.833 -6.375 30.737 1.00 73.69 629 GLY A CA 1
ATOM 5131 C C . GLY A 1 629 ? 4.177 -7.179 31.985 1.00 73.69 629 GLY A C 1
ATOM 5132 O O . GLY A 1 629 ? 3.439 -7.092 32.958 1.00 73.69 629 GLY A O 1
ATOM 5133 N N . MET A 1 630 ? 5.293 -7.915 32.004 1.00 76.50 630 MET A N 1
ATOM 5134 C CA . MET A 1 630 ? 5.783 -8.653 33.175 1.00 76.50 630 MET A CA 1
ATOM 5135 C C . MET A 1 630 ? 6.386 -7.745 34.261 1.00 76.50 630 MET A C 1
ATOM 5137 O O . MET A 1 630 ? 6.338 -8.109 35.435 1.00 76.50 630 MET A O 1
ATOM 5141 N N . PHE A 1 631 ? 6.862 -6.546 33.910 1.00 83.62 631 PHE A N 1
ATOM 5142 C CA . PHE A 1 631 ? 7.491 -5.625 34.854 1.00 83.62 631 PHE A CA 1
ATOM 5143 C C . PHE A 1 631 ? 6.455 -4.831 35.676 1.00 83.62 631 PHE A C 1
ATOM 5145 O O . PHE A 1 631 ? 5.463 -4.346 35.119 1.00 83.62 631 PHE A O 1
ATOM 5152 N N . PRO A 1 632 ? 6.688 -4.600 36.987 1.00 76.19 632 PRO A N 1
ATOM 5153 C CA . PRO A 1 632 ? 5.745 -3.899 37.872 1.00 76.19 632 PRO A CA 1
ATOM 5154 C C . PRO A 1 632 ? 5.334 -2.487 37.411 1.00 76.19 632 PRO A C 1
ATOM 5156 O O . PRO A 1 632 ? 4.261 -1.999 37.770 1.00 76.19 632 PRO A O 1
ATOM 5159 N N . GLY A 1 633 ? 6.170 -1.815 36.612 1.00 83.25 633 GLY A N 1
ATOM 5160 C CA . GLY A 1 633 ? 5.923 -0.458 36.113 1.00 83.25 633 GLY A CA 1
ATOM 5161 C C . GLY A 1 633 ? 4.975 -0.370 34.912 1.00 83.25 633 GLY A C 1
ATOM 5162 O O . GLY A 1 633 ? 4.326 0.662 34.731 1.00 83.25 633 GLY A O 1
ATOM 5163 N N . ALA A 1 634 ? 4.827 -1.434 34.116 1.00 85.62 634 ALA A N 1
ATOM 5164 C CA . ALA A 1 634 ? 4.113 -1.365 32.836 1.00 85.62 634 ALA A CA 1
ATOM 5165 C C . ALA A 1 634 ? 2.630 -1.003 32.994 1.00 85.62 634 ALA A C 1
ATOM 5167 O O . ALA A 1 634 ? 2.101 -0.192 32.236 1.00 85.62 634 ALA A O 1
ATOM 5168 N N . GLY A 1 635 ? 1.972 -1.520 34.035 1.00 85.94 635 GLY A N 1
ATOM 5169 C CA . GLY A 1 635 ? 0.584 -1.173 34.345 1.00 85.94 635 GLY A CA 1
ATOM 5170 C C . GLY A 1 635 ? 0.395 0.302 34.722 1.00 85.94 635 GLY A C 1
ATOM 5171 O O . GLY A 1 635 ? -0.612 0.910 34.351 1.00 85.94 635 GLY A O 1
ATOM 5172 N N . ARG A 1 636 ? 1.378 0.920 35.397 1.00 88.38 636 ARG A N 1
ATOM 5173 C CA . ARG A 1 636 ? 1.357 2.365 35.691 1.00 88.38 636 ARG A CA 1
ATOM 5174 C C . ARG A 1 636 ? 1.550 3.185 34.425 1.00 88.38 636 ARG A C 1
ATOM 5176 O O . ARG A 1 636 ? 0.825 4.154 34.245 1.00 88.38 636 ARG A O 1
ATOM 5183 N N . VAL A 1 637 ? 2.471 2.780 33.551 1.00 86.56 637 VAL A N 1
ATOM 5184 C CA . VAL A 1 637 ? 2.714 3.443 32.259 1.00 86.56 637 VAL A CA 1
ATOM 5185 C C . VAL A 1 637 ? 1.471 3.368 31.377 1.00 86.56 637 VAL A C 1
ATOM 5187 O O . VAL A 1 637 ? 1.009 4.395 30.894 1.00 86.56 637 VAL A O 1
ATOM 5190 N N . ALA A 1 638 ? 0.862 2.187 31.240 1.00 86.69 638 ALA A N 1
ATOM 5191 C CA . ALA A 1 638 ? -0.388 2.019 30.506 1.00 86.69 638 ALA A CA 1
ATOM 5192 C C . ALA A 1 638 ? -1.502 2.889 31.097 1.00 86.69 638 ALA A C 1
ATOM 5194 O O . ALA A 1 638 ? -2.157 3.631 30.369 1.00 86.69 638 ALA A O 1
ATOM 5195 N N . THR A 1 639 ? -1.660 2.877 32.426 1.00 86.25 639 THR A N 1
ATOM 5196 C CA . THR A 1 639 ? -2.616 3.763 33.102 1.00 86.25 639 THR A CA 1
ATOM 5197 C C . THR A 1 639 ? -2.293 5.222 32.825 1.00 86.25 639 THR A C 1
ATOM 5199 O O . THR A 1 639 ? -3.215 5.962 32.566 1.00 86.25 639 THR A O 1
ATOM 5202 N N . MET A 1 640 ? -1.031 5.652 32.835 1.00 85.19 640 MET A N 1
ATOM 5203 C CA . MET A 1 640 ? -0.618 7.035 32.576 1.00 85.19 640 MET A CA 1
ATOM 5204 C C . MET A 1 640 ? -0.896 7.471 31.133 1.00 85.19 640 MET A C 1
ATOM 5206 O O . MET A 1 640 ? -1.417 8.563 30.932 1.00 85.19 640 MET A O 1
ATOM 5210 N N . ILE A 1 641 ? -0.614 6.616 30.146 1.00 83.25 641 ILE A N 1
ATOM 5211 C CA . ILE A 1 641 ? -0.943 6.852 28.729 1.00 83.25 641 ILE A CA 1
ATOM 5212 C C . ILE A 1 641 ? -2.459 6.983 28.555 1.00 83.25 641 ILE A C 1
ATOM 5214 O O . ILE A 1 641 ? -2.947 7.859 27.842 1.00 83.25 641 ILE A O 1
ATOM 5218 N N . LEU A 1 642 ? -3.209 6.117 29.237 1.00 82.81 642 LEU A N 1
ATOM 5219 C CA . LEU A 1 642 ? -4.666 6.094 29.211 1.00 82.81 642 LEU A CA 1
ATOM 5220 C C . LEU A 1 642 ? -5.307 7.098 30.177 1.00 82.81 642 LEU A C 1
ATOM 5222 O O . LEU A 1 642 ? -6.516 7.311 30.104 1.00 82.81 642 LEU A O 1
ATOM 5226 N N . ARG A 1 643 ? -4.533 7.715 31.080 1.00 73.19 643 ARG A N 1
ATOM 5227 C CA . ARG A 1 643 ? -5.006 8.663 32.092 1.00 73.19 643 ARG A CA 1
ATOM 5228 C C . ARG A 1 643 ? -5.267 9.962 31.375 1.00 73.19 643 ARG A C 1
ATOM 5230 O O . ARG A 1 643 ? -4.405 10.826 31.238 1.00 73.19 643 ARG A O 1
ATOM 5237 N N . GLN A 1 644 ? -6.491 10.096 30.907 1.00 66.62 644 GLN A N 1
ATOM 5238 C CA . GLN A 1 644 ? -6.898 11.291 30.204 1.00 66.62 644 GLN A CA 1
ATOM 5239 C C . GLN A 1 644 ? -7.279 12.313 31.271 1.00 66.62 644 GLN A C 1
ATOM 5241 O O . GLN A 1 644 ? -8.347 12.215 31.871 1.00 66.62 644 GLN A O 1
ATOM 5246 N N . ARG A 1 645 ? -6.361 13.246 31.575 1.00 63.91 645 ARG A N 1
ATOM 5247 C CA . ARG A 1 645 ? -6.697 14.431 32.382 1.00 63.91 645 ARG A CA 1
ATOM 5248 C C . ARG A 1 645 ? -7.897 15.094 31.700 1.00 63.91 645 ARG A C 1
ATOM 5250 O O . ARG A 1 645 ? -7.825 15.314 30.489 1.00 63.91 645 ARG A O 1
ATOM 5257 N N . VAL A 1 646 ? -8.998 15.262 32.425 1.00 57.12 646 VAL A N 1
ATOM 5258 C CA . VAL A 1 646 ? -10.207 15.940 31.931 1.00 57.12 646 VAL A CA 1
ATOM 5259 C C . VAL A 1 646 ? -10.004 17.428 32.076 1.00 57.12 646 VAL A C 1
ATOM 5261 O O . VAL A 1 646 ? -9.431 17.807 33.120 1.00 57.12 646 VAL A O 1
#

Secondary structure (DSSP, 8-state):
----PPPP---GGGHHHHHHHHHHHHHHHHHHHHH-HHHHHHHHS-EE-SHHHHHHHHHHHHHHHHHHHHHHHHHHHHHHSTTSSS-HHHHHHHH-TTHHHHEETTTEESSTTHHHHHHTSS--GGGT---HHHHHHHHHHHHHHHHHHHHTSSHHHHHHHHHHHHHHHHHH--TT--HHHHHHHHHHHHHTTS-TTSSSSHHHHHHHHHHHHTT-SSPPPPPPEESHHHHHHHHHHHHHHHHHHHH--SHHHHTS-HHHHHHH-TTTBSS--HHHHHHHHHTTHHHHHHHHHHHHHHHGGGHHHHHHHHHHHHHHHTT-------THHHHHHHHHHHHHHHHHTTTTTSSHHHHHHHHHHHHHHHS--SPP---SSHHHHHHHHHHHHHHHHHHHHHHHHHHHHHHHH----TTS-HHHH-HHHHHHHHHHHHHHHHHHHHHHHHHHHHH-HHHHHHIIIIISSHHHHHHHHHHHHHHHHHHB--TTHHHHHHHHGGGG--HHHHHHHHHHHHSEEPPTTSTTPPPPPSSHHHHHHHHHHHHHHHHH-EEPPPPEEEEE-SSHHHHHHHHHHGGG-TT--EEEEE-TT----S-EEE-TTSS-EEETHHHHHHHHHH-GGGGGGTGGGGSTTHHHHHHHHH----

Radius of gyration: 28.96 Å; chains: 1; bounding box: 70×76×85 Å

Sequence (646 aa):
MLLAKQPEVDVSAHIEATTQYMWIALALLIAFFLLRPELWRRLWFQRIDPRGPALARIFLGATLVWTFLDLLVLQGEWLFTDQGLLLTDMARKNYGGKLRTLWDPEHGFEHWWDVFFVLTDRWSVLFIRSDPPFVYSMFGLLFLFGTMMTIGLFTRVSTILSWLLMLQLYNYNPIYYTGGDTVVRVMMFLGMFIDWGQAYSVDAWRKRRRAILGGAEQLPAPKRIAVWPVRLMMIQLACIYSATGLLKSGKTWANGTALYYALNLDHFYRIPAFTLYAWADKLYVTRVMTVTVHWWESLFPLVFLGELLRGVDKDQAAGTWVGPVPRWTFYALGLAASVLVVWTAPTLVRTAPLFLLAAMIYVDRRWLKEPDKSGTDMVSWTIRGLSWLCLIGFVAIGAVFADLGVLYYFNPPKNAPAFLQNKDLLRNAASVATIAVPLFLAAVILILRTWMPRAYRFTRDWLFGKRLWLTMGFLMHIGIDLTMNVGTFVQVMMAVYPIWLGGEDVDAMWRYILWRAAKPGEAGRPELPKGKLRRVARWFVAPFERAKYRVRRPAWVCVHGPAEPQIRRVALLRCWDLGDRLRFELDPDRSSDALLLRAPDGKTSFAGARAGRELISLFPGLWWLWPLGMFPGAGRVATMILRQRV

InterPro domains:
  IPR011020 HTTM-like [SM00752] (45-346)
  IPR052964 Sporulation-related signal maturation [PTHR39535] (117-305)

Organism: NCBI:txid215803